Protein AF-0000000077308492 (afdb_homodimer)

pLDDT: mean 82.96, std 22.46, range [21.44, 98.06]

Foldseek 3Di:
DPPPPPDPPPCPPDPPPPPPPCVVPPVPDPLLVPQLDVAQQEEEEEEALPVVLSVVLVVLLQVLLCVVPVPDRDHHYDYDHDNVLVVDDDPVVLLVVLLVSLVVRLSNNHQEYEYSALLSCLCVCSNQPPRPHYYDDLLLLVLVVVLVVPDDAPDPPDFAEEEEDDAPSNVVSCPNVVNNVVSPYHYDYDDPCLRVPQQVVLVVCVVVVNLVNNQVSVVVSLVVVVVVRHQAYEHSYSCSLPSDDPPPPSCVRYDYSSNSRSNVSSVSSVVSVVVD/DPPPPDPPPPPPPDPPPPPPPCPVPPVPDPLLVPQLDVAQLEEEEEEALPVVLSVVLVVLLQVLLCVVPVPDRDHHYDYDHDNVLVVDDDPVVLLVVLLVSLVVRLSNNHQEYEYSALLSCLCVCSNQPPRPHYYDDLLLLVLVVVLVVPDDAPDPPDFAEEEEDDAPSNVVSCPNVVNNVVSPYHYDYDDPCLRVPQQVVLVVCVVVVNLVNNQVSVVVSLVVVVVVRHQAYEHSYSCSLPSDDPPPPSCVRYDYSSNSRSNVSSVSSVVSVVVD

Sequence (552 aa):
MNITPVPKRSNKPTSTHNSGLNLASMYTNNSFKDSLLYQSNTVGIIGGVSPDVTLDFVKKLINTSNEFNKDEKGLPFVLCSDPVMKKMNDDDKIVELLRRKRVFLERSGARCIVVPCHILHSWYEEVAKGCSVPVLHMGECVANELKDAKLKPLEAGCPLRIGVLATDSILKGGFYQDKLQKEGFEVILPDKATMEHILIPSIDAISREDIEGAQNLLRVALQVLLVRAVNIIILASDDFRTLLPHDDPLLKKCVDPFDSLARSTVKLAQSAIKCSMNITPVPKRSNKPTSTHNSGLNLASMYTNNSFKDSLLYQSNTVGIIGGVSPDVTLDFVKKLINTSNEFNKDEKGLPFVLCSDPVMKKMNDDDKIVELLRRKRVFLERSGARCIVVPCHILHSWYEEVAKGCSVPVLHMGECVANELKDAKLKPLEAGCPLRIGVLATDSILKGGFYQDKLQKEGFEVILPDKATMEHILIPSIDAISREDIEGAQNLLRVALQVLLVRAVNIIILASDDFRTLLPHDDPLLKKCVDPFDSLARSTVKLAQSAIKCS

Radius of gyration: 30.22 Å; Cα contacts (8 Å, |Δi|>4): 832; chains: 2; bounding box: 46×128×114 Å

Solvent-accessible surface area (backbone atoms only — not comparable to full-atom values): 30452 Å² total; per-residue (Å²): 134,84,77,71,76,74,77,79,76,76,72,70,75,78,78,73,75,72,74,70,72,67,65,68,64,72,64,56,70,72,60,52,76,68,19,49,49,89,41,70,35,18,35,18,35,50,37,13,59,47,53,70,59,31,49,53,45,51,52,49,31,50,52,50,38,37,69,74,28,73,84,56,72,59,72,30,32,37,36,41,29,38,22,67,60,68,76,56,86,47,66,68,60,51,47,52,49,49,32,41,46,48,52,52,34,51,62,37,39,28,47,32,36,38,53,81,46,76,70,62,55,75,47,37,69,73,42,50,56,88,52,94,45,56,60,60,50,49,36,48,34,38,32,51,50,54,61,71,64,61,72,73,46,92,47,91,92,46,70,43,27,36,26,51,48,53,52,70,71,53,58,68,60,34,58,50,55,52,36,30,42,74,74,60,36,42,74,44,67,73,50,70,65,50,39,67,70,26,51,52,50,19,54,51,24,48,79,70,67,34,54,68,59,18,37,53,32,49,52,50,53,52,47,59,45,44,75,68,60,33,67,39,30,35,37,63,33,86,65,61,61,69,56,59,62,93,80,42,73,69,56,77,40,43,41,49,45,63,55,33,36,30,51,50,48,43,53,57,28,50,55,45,54,71,73,98,135,82,78,73,77,77,78,80,77,75,73,74,77,77,82,74,77,71,74,69,72,68,67,68,63,71,66,57,70,72,61,54,76,67,19,50,48,90,39,70,35,18,34,19,35,50,37,12,59,47,53,67,60,32,49,53,45,50,52,49,33,50,52,51,38,38,70,74,29,74,84,58,72,60,71,29,32,38,37,41,28,38,24,66,60,66,75,57,86,47,68,68,60,52,47,51,47,50,32,41,44,48,52,53,34,52,61,38,38,29,48,31,35,39,53,82,45,77,69,63,53,74,47,37,69,74,43,48,55,89,53,93,44,57,62,60,49,52,38,50,34,38,34,51,50,53,60,71,62,61,74,73,44,91,45,92,94,47,70,45,26,35,26,52,46,54,50,70,72,52,60,70,59,35,58,52,55,52,37,30,41,74,73,60,35,42,73,45,66,73,50,72,64,50,39,67,70,25,51,52,49,19,54,51,24,47,78,69,67,33,54,68,58,17,38,53,30,47,51,50,53,52,47,58,45,45,76,68,62,34,67,37,31,35,38,62,33,85,66,61,62,68,56,58,61,92,81,42,73,69,56,77,41,42,41,49,44,64,58,33,34,31,52,51,48,42,54,56,28,50,54,45,54,73,72,99

Secondary structure (DSSP, 8-state):
----------------------TTTTTTTSSSTT-SSS-TT-EEEEE-SSHHHHHHHHHHHHHHHHHH-SSS----EEEEE-GGGGG---HHHHHHHHHHHHHHHHHTT-SEEE---SGGGGGHHHHHTT-SS-EE-HHHHHHHHHHHTTPPPSSTTPPPEEEEEE-HHHHHHTHHHHHHHHTTPEEE---HHHIIIIIHHHHHHHHTT-HHHHHHHHHHHHHHHHHTT-SEEEEESTTGGGTS-TT-GGGGGEE-HHHHHHHHHHHHHHHHHHH-/----------------------TTTTTSSSSSTT-SSS-TT-EEEEE-SSHHHHHHHHHHHHHHHHHH-SSS----EEEEE-GGGGG---HHHHHHHHHHHHHHHHHTT-SEEE---SGGGGGHHHHHTT-SS-EE-HHHHHHHHHHHTTPPPSSTTPPPEEEEEE-HHHHHHTHHHHHHHHTTPEEE---HHHIIIIIHHHHHHHHTT-HHHHHHHHHHHHHHHHHTT-SEEEEESTTGGGTS-TT-GGGGGEE-HHHHHHHHHHHHHHHHHHH-

Organism: Tagetes erecta (NCBI:txid13708)

Structure (mmCIF, N/CA/C/O backbone):
data_AF-0000000077308492-model_v1
#
loop_
_entity.id
_entity.type
_entity.pdbx_description
1 polymer 'Aspartate racemase'
#
loop_
_atom_site.group_PDB
_atom_site.id
_atom_site.type_symbol
_atom_site.label_atom_id
_atom_site.label_alt_id
_atom_site.label_comp_id
_atom_site.label_asym_id
_atom_site.label_entity_id
_atom_site.label_seq_id
_atom_site.pdbx_PDB_ins_code
_atom_site.Cartn_x
_atom_site.Cartn_y
_atom_site.Cartn_z
_atom_site.occupancy
_atom_site.B_iso_or_equiv
_atom_site.auth_seq_id
_atom_site.auth_comp_id
_atom_site.auth_asym_id
_atom_site.auth_atom_id
_atom_site.pdbx_PDB_model_num
ATOM 1 N N . MET A 1 1 ? 8.844 -85.625 34.406 1 25.59 1 MET A N 1
ATOM 2 C CA . MET A 1 1 ? 8.766 -84.375 35.188 1 25.59 1 MET A CA 1
ATOM 3 C C . MET A 1 1 ? 8.141 -83.25 34.344 1 25.59 1 MET A C 1
ATOM 5 O O . MET A 1 1 ? 8.609 -83 33.25 1 25.59 1 MET A O 1
ATOM 9 N N . ASN A 1 2 ? 6.844 -83.125 34.531 1 26.7 2 ASN A N 1
ATOM 10 C CA . ASN A 1 2 ? 5.703 -82.5 33.844 1 26.7 2 ASN A CA 1
ATOM 11 C C . ASN A 1 2 ? 5.812 -81 33.781 1 26.7 2 ASN A C 1
ATOM 13 O O . ASN A 1 2 ? 5.824 -80.312 34.812 1 26.7 2 ASN A O 1
ATOM 17 N N . ILE A 1 3 ? 6.695 -80.562 32.906 1 31.39 3 ILE A N 1
ATOM 18 C CA . ILE A 1 3 ? 7.168 -79.188 32.719 1 31.39 3 ILE A CA 1
ATOM 19 C C . ILE A 1 3 ? 5.988 -78.25 32.406 1 31.39 3 ILE A C 1
ATOM 21 O O . ILE A 1 3 ? 5.246 -78.5 31.453 1 31.39 3 ILE A O 1
ATOM 25 N N . THR A 1 4 ? 5.348 -77.812 33.531 1 29.44 4 THR A N 1
ATOM 26 C CA . THR A 1 4 ? 4.125 -77.062 33.625 1 29.44 4 THR A CA 1
ATOM 27 C C . THR A 1 4 ? 4.227 -75.75 32.781 1 29.44 4 THR A C 1
ATOM 29 O O . THR A 1 4 ? 5.148 -75 32.969 1 29.44 4 THR A O 1
ATOM 32 N N . PRO A 1 5 ? 3.736 -75.812 31.562 1 28.28 5 PRO A N 1
ATOM 33 C CA . PRO A 1 5 ? 3.939 -74.688 30.594 1 28.28 5 PRO A CA 1
ATOM 34 C C . PRO A 1 5 ? 3.365 -73.375 31.062 1 28.28 5 PRO A C 1
ATOM 36 O O . PRO A 1 5 ? 2.266 -73.375 31.625 1 28.28 5 PRO A O 1
ATOM 39 N N . VAL A 1 6 ? 4.148 -72.562 31.672 1 29.03 6 VAL A N 1
ATOM 40 C CA . VAL A 1 6 ? 3.727 -71.312 32.312 1 29.03 6 VAL A CA 1
ATOM 41 C C . VAL A 1 6 ? 2.893 -70.438 31.344 1 29.03 6 VAL A C 1
ATOM 43 O O . VAL A 1 6 ? 3.26 -70.312 30.172 1 29.03 6 VAL A O 1
ATOM 46 N N . PRO A 1 7 ? 1.64 -70.312 31.672 1 25.66 7 PRO A N 1
ATOM 47 C CA . PRO A 1 7 ? 0.644 -69.688 30.797 1 25.66 7 PRO A CA 1
ATOM 48 C C . PRO A 1 7 ? 1.027 -68.312 30.375 1 25.66 7 PRO A C 1
ATOM 50 O O . PRO A 1 7 ? 1.661 -67.562 31.141 1 25.66 7 PRO A O 1
ATOM 53 N N . LYS A 1 8 ? 1.277 -68.062 29.125 1 25.86 8 LYS A N 1
ATOM 54 C CA . LYS A 1 8 ? 1.661 -66.812 28.453 1 25.86 8 LYS A CA 1
ATOM 55 C C . LYS A 1 8 ? 0.647 -65.688 28.719 1 25.86 8 LYS A C 1
ATOM 57 O O . LYS A 1 8 ? -0.507 -65.812 28.297 1 25.86 8 LYS A O 1
ATOM 62 N N . ARG A 1 9 ? 0.583 -65.125 29.922 1 21.44 9 ARG A N 1
ATOM 63 C CA . ARG A 1 9 ? -0.405 -64.125 30.297 1 21.44 9 ARG A CA 1
ATOM 64 C C . ARG A 1 9 ? -0.423 -62.969 29.312 1 21.44 9 ARG A C 1
ATOM 66 O O . ARG A 1 9 ? 0.614 -62.375 29.031 1 21.44 9 ARG A O 1
ATOM 73 N N . SER A 1 10 ? -1.221 -63.094 28.297 1 22.81 10 SER A N 1
ATOM 74 C CA . SER A 1 10 ? -1.477 -62.125 27.234 1 22.81 10 SER A CA 1
ATOM 75 C C . SER A 1 10 ? -1.795 -60.75 27.812 1 22.81 10 SER A C 1
ATOM 77 O O . SER A 1 10 ? -2.824 -60.562 28.469 1 22.81 10 SER A O 1
ATOM 79 N N . ASN A 1 11 ? -0.959 -60.188 28.656 1 21.48 11 ASN A N 1
ATOM 80 C CA . ASN A 1 11 ? -1.309 -58.938 29.328 1 21.48 11 ASN A CA 1
ATOM 81 C C . ASN A 1 11 ? -1.729 -57.844 28.328 1 21.48 11 ASN A C 1
ATOM 83 O O . ASN A 1 11 ? -0.922 -57.406 27.516 1 21.48 11 ASN A O 1
ATOM 87 N N . LYS A 1 12 ? -2.936 -57.906 27.797 1 23.75 12 LYS A N 1
ATOM 88 C CA . LYS A 1 12 ? -3.523 -56.875 26.938 1 23.75 12 LYS A CA 1
ATOM 89 C C . LYS A 1 12 ? -3.396 -55.5 27.562 1 23.75 12 LYS A C 1
ATOM 91 O O . LYS A 1 12 ? -3.979 -55.219 28.609 1 23.75 12 LYS A O 1
ATOM 96 N N . PRO A 1 13 ? -2.232 -54.906 27.703 1 24.11 13 PRO A N 1
ATOM 97 C CA . PRO A 1 13 ? -2.375 -53.656 28.422 1 24.11 13 PRO A CA 1
ATOM 98 C C . PRO A 1 13 ? -3.465 -52.75 27.828 1 24.11 13 PRO A C 1
ATOM 100 O O . PRO A 1 13 ? -3.766 -52.844 26.625 1 24.11 13 PRO A O 1
ATOM 103 N N . THR A 1 14 ? -4.547 -52.406 28.625 1 24.45 14 THR A N 1
ATOM 104 C CA . THR A 1 14 ? -5.652 -51.469 28.422 1 24.45 14 THR A CA 1
ATOM 105 C C . THR A 1 14 ? -5.152 -50.125 27.875 1 24.45 14 THR A C 1
ATOM 107 O O . THR A 1 14 ? -4.16 -49.594 28.359 1 24.45 14 THR A O 1
ATOM 110 N N . SER A 1 15 ? -5.473 -49.906 26.562 1 24.61 15 SER A N 1
ATOM 111 C CA . SER A 1 15 ? -5.199 -48.719 25.781 1 24.61 15 SER A CA 1
ATOM 112 C C . SER A 1 15 ? -5.664 -47.438 26.516 1 24.61 15 SER A C 1
ATOM 114 O O . SER A 1 15 ? -6.852 -47.312 26.812 1 24.61 15 SER A O 1
ATOM 116 N N . THR A 1 16 ? -5.027 -47.062 27.609 1 26.02 16 THR A N 1
ATOM 117 C CA . THR A 1 16 ? -5.371 -45.781 28.219 1 26.02 16 THR A CA 1
ATOM 118 C C . THR A 1 16 ? -5.547 -44.719 27.156 1 26.02 16 THR A C 1
ATOM 120 O O . THR A 1 16 ? -4.664 -44.5 26.328 1 26.02 16 THR A O 1
ATOM 123 N N . HIS A 1 17 ? -6.824 -44.5 26.797 1 25.38 17 HIS A N 1
ATOM 124 C CA . HIS A 1 17 ? -7.34 -43.406 25.984 1 25.38 17 HIS A CA 1
ATOM 125 C C . HIS A 1 17 ? -6.797 -42.062 26.453 1 25.38 17 HIS A C 1
ATOM 127 O O . HIS A 1 17 ? -7.113 -41.594 27.562 1 25.38 17 HIS A O 1
ATOM 133 N N . ASN A 1 18 ? -5.5 -41.875 26.375 1 23.98 18 ASN A N 1
ATOM 134 C CA . ASN A 1 18 ? -5.027 -40.531 26.703 1 23.98 18 ASN A CA 1
ATOM 135 C C . ASN A 1 18 ? -5.863 -39.469 26.016 1 23.98 18 ASN A C 1
ATOM 137 O O . ASN A 1 18 ? -5.953 -39.438 24.781 1 23.98 18 ASN A O 1
ATOM 141 N N . SER A 1 19 ? -7.008 -39.125 26.672 1 27.45 19 SER A N 1
ATOM 142 C CA . SER A 1 19 ? -7.781 -37.938 26.312 1 27.45 19 SER A CA 1
ATOM 143 C C . SER A 1 19 ? -6.871 -36.75 26.031 1 27.45 19 SER A C 1
ATOM 145 O O . SER A 1 19 ? -6.258 -36.188 26.938 1 27.45 19 SER A O 1
ATOM 147 N N . GLY A 1 20 ? -6.047 -36.938 25.078 1 25.02 20 GLY A N 1
ATOM 148 C CA . GLY A 1 20 ? -5.379 -35.719 24.656 1 25.02 20 GLY A CA 1
ATOM 149 C C . GLY A 1 20 ? -6.297 -34.531 24.641 1 25.02 20 GLY A C 1
ATOM 150 O O . GLY A 1 20 ? -7.258 -34.469 23.859 1 25.02 20 GLY A O 1
ATOM 151 N N . LEU A 1 21 ? -6.582 -34 25.891 1 25.86 21 LEU A N 1
ATOM 152 C CA . LEU A 1 21 ? -7.227 -32.719 26.016 1 25.86 21 LEU A CA 1
ATOM 153 C C . LEU A 1 21 ? -6.797 -31.766 24.906 1 25.86 21 LEU A C 1
ATOM 155 O O . LEU A 1 21 ? -5.598 -31.594 24.656 1 25.86 21 LEU A O 1
ATOM 159 N N . ASN A 1 22 ? -7.637 -31.766 23.953 1 25.94 22 ASN A N 1
ATOM 160 C CA . ASN A 1 22 ? -7.695 -30.828 22.844 1 25.94 22 ASN A CA 1
ATOM 161 C C . ASN A 1 22 ? -7.426 -29.391 23.312 1 25.94 22 ASN A C 1
ATOM 163 O O . ASN A 1 22 ? -8.289 -28.766 23.922 1 25.94 22 ASN A O 1
ATOM 167 N N . LEU A 1 23 ? -6.203 -29.188 23.828 1 24.81 23 LEU A N 1
ATOM 168 C CA . LEU A 1 23 ? -5.75 -27.844 24.188 1 24.81 23 LEU A CA 1
ATOM 169 C C . LEU A 1 23 ? -6.105 -26.844 23.094 1 24.81 23 LEU A C 1
ATOM 171 O O . LEU A 1 23 ? -5.766 -25.672 23.188 1 24.81 23 LEU A O 1
ATOM 175 N N . ALA A 1 24 ? -6.613 -27.375 22 1 28.53 24 ALA A N 1
ATOM 176 C CA . ALA A 1 24 ? -6.91 -26.391 20.969 1 28.53 24 ALA A CA 1
ATOM 177 C C . ALA A 1 24 ? -8.016 -25.438 21.422 1 28.53 24 ALA A C 1
ATOM 179 O O . ALA A 1 24 ? -8.203 -24.375 20.828 1 28.53 24 ALA A O 1
ATOM 180 N N . SER A 1 25 ? -8.969 -25.938 22.234 1 30.05 25 SER A N 1
ATOM 181 C CA . SER A 1 25 ? -10.156 -25.141 22.5 1 30.05 25 SER A CA 1
ATOM 182 C C . SER A 1 25 ? -9.812 -23.891 23.312 1 30.05 25 SER A C 1
ATOM 184 O O . SER A 1 25 ? -10.602 -22.953 23.391 1 30.05 25 SER A O 1
ATOM 186 N N . MET A 1 26 ? -8.883 -24.078 24.281 1 29.06 26 MET A N 1
ATOM 187 C CA . MET A 1 26 ? -8.781 -22.969 25.234 1 29.06 26 MET A CA 1
ATOM 188 C C . MET A 1 26 ? -8.172 -21.734 24.578 1 29.06 26 MET A C 1
ATOM 190 O O . MET A 1 26 ? -8.172 -20.656 25.156 1 29.06 26 MET A O 1
ATOM 194 N N . TYR A 1 27 ? -7.277 -22 23.641 1 30.55 27 TYR A N 1
ATOM 195 C CA . TYR A 1 27 ? -6.637 -20.812 23.094 1 30.55 27 TYR A CA 1
ATOM 196 C C . TYR A 1 27 ? -7.617 -20 22.25 1 30.55 27 TYR A C 1
ATOM 198 O O . TYR A 1 27 ? -7.227 -19.047 21.578 1 30.55 27 TYR A O 1
ATOM 206 N N . THR A 1 28 ? -8.797 -20.469 21.969 1 34.38 28 THR A N 1
ATOM 207 C CA . THR A 1 28 ? -9.695 -19.828 21.031 1 34.38 28 THR A CA 1
ATOM 208 C C . THR A 1 28 ? -10.141 -18.453 21.547 1 34.38 28 THR A C 1
ATOM 210 O O . THR A 1 28 ? -10.281 -17.516 20.766 1 34.38 28 THR A O 1
ATOM 213 N N . ASN A 1 29 ? -10.805 -18.375 22.734 1 35.72 29 ASN A N 1
ATOM 214 C CA . ASN A 1 29 ? -11.719 -17.297 23.109 1 35.72 29 ASN A CA 1
ATOM 215 C C . ASN A 1 29 ? -10.961 -16.047 23.531 1 35.72 29 ASN A C 1
ATOM 217 O O . ASN A 1 29 ? -11.391 -14.93 23.234 1 35.72 29 ASN A O 1
ATOM 221 N N . ASN A 1 30 ? -10.031 -16.141 24.531 1 36.81 30 ASN A N 1
ATOM 222 C CA . ASN A 1 30 ? -9.453 -14.992 25.234 1 36.81 30 ASN A CA 1
ATOM 223 C C . ASN A 1 30 ? -8.398 -14.281 24.391 1 36.81 30 ASN A C 1
ATOM 225 O O . ASN A 1 30 ? -7.926 -13.211 24.766 1 36.81 30 ASN A O 1
ATOM 229 N N . SER A 1 31 ? -7.77 -14.977 23.516 1 40.62 31 SER A N 1
ATOM 230 C CA . SER A 1 31 ? -6.656 -14.445 22.734 1 40.62 31 SER A CA 1
ATOM 231 C C . SER A 1 31 ? -7.137 -13.445 21.688 1 40.62 31 SER A C 1
ATOM 233 O O . SER A 1 31 ? -6.328 -12.797 21.016 1 40.62 31 SER A O 1
ATOM 235 N N . PHE A 1 32 ? -8.359 -13.516 21.312 1 40.47 32 PHE A N 1
ATOM 236 C CA . PHE A 1 32 ? -8.953 -12.586 20.375 1 40.47 32 PHE A CA 1
ATOM 237 C C . PHE A 1 32 ? -9.031 -11.18 20.969 1 40.47 32 PHE A C 1
ATOM 239 O O . PHE A 1 32 ? -9.141 -10.195 20.234 1 40.47 32 PHE A O 1
ATOM 246 N N . LYS A 1 33 ? -9.195 -11.078 22.266 1 41.41 33 LYS A N 1
ATOM 247 C CA . LYS A 1 33 ? -9.305 -9.75 22.875 1 41.41 33 LYS A CA 1
ATOM 248 C C . LYS A 1 33 ? -8.086 -8.891 22.547 1 41.41 33 LYS A C 1
ATOM 250 O O . LYS A 1 33 ? -8.188 -7.664 22.5 1 41.41 33 LYS A O 1
ATOM 255 N N . ASP A 1 34 ? -6.992 -9.609 22.469 1 47.25 34 ASP A N 1
ATOM 256 C CA . ASP A 1 34 ? -5.781 -8.828 22.234 1 47.25 34 ASP A CA 1
ATOM 257 C C . ASP A 1 34 ? -5.516 -8.656 20.75 1 47.25 34 ASP A C 1
ATOM 259 O O . ASP A 1 34 ? -4.418 -8.258 20.344 1 47.25 34 ASP A O 1
ATOM 263 N N . SER A 1 35 ? -6.438 -9.273 19.953 1 53.84 35 SER A N 1
ATOM 264 C CA . SER A 1 35 ? -6.23 -9.18 18.516 1 53.84 35 SER A CA 1
ATOM 265 C C . SER A 1 35 ? -6.285 -7.734 18.047 1 53.84 35 SER A C 1
ATOM 267 O O . SER A 1 35 ? -7.113 -6.953 18.516 1 53.84 35 SER A O 1
ATOM 269 N N . LEU A 1 36 ? -5.137 -7.355 17.609 1 58.31 36 LEU A N 1
ATOM 270 C CA . LEU A 1 36 ? -4.949 -6 17.094 1 58.31 36 LEU A CA 1
ATOM 271 C C . LEU A 1 36 ? -6.191 -5.531 16.344 1 58.31 36 LEU A C 1
ATOM 273 O O . LEU A 1 36 ? -6.629 -4.391 16.516 1 58.31 36 LEU A O 1
ATOM 277 N N . LEU A 1 37 ? -6.715 -6.586 15.336 1 58.25 37 LEU A N 1
ATOM 278 C CA . LEU A 1 37 ? -7.762 -6.148 14.414 1 58.25 37 LEU A CA 1
ATOM 279 C C . LEU A 1 37 ? -9.109 -6.742 14.805 1 58.25 37 LEU A C 1
ATOM 281 O O . LEU A 1 37 ? -9.203 -7.93 15.133 1 58.25 37 LEU A O 1
ATOM 285 N N . TYR A 1 38 ? -9.852 -6.117 15.617 1 56.94 38 TYR A N 1
ATOM 286 C CA . TYR A 1 38 ? -11.211 -6.512 15.992 1 56.94 38 TYR A CA 1
ATOM 287 C C . TYR A 1 38 ? -11.891 -7.242 14.844 1 56.94 38 TYR A C 1
ATOM 289 O O . TYR A 1 38 ? -13.047 -7.656 14.969 1 56.94 38 TYR A O 1
ATOM 297 N N . GLN A 1 39 ? -11.086 -7.391 13.789 1 64.88 39 GLN A N 1
ATOM 298 C CA . GLN A 1 39 ? -11.844 -7.898 12.648 1 64.88 39 GLN A CA 1
ATOM 299 C C . GLN A 1 39 ? -11.438 -9.328 12.312 1 64.88 39 GLN A C 1
ATOM 301 O O . GLN A 1 39 ? -10.242 -9.625 12.172 1 64.88 39 GLN A O 1
ATOM 306 N N . SER A 1 40 ? -12.344 -10.133 12.234 1 66.94 40 SER A N 1
ATOM 307 C CA . SER A 1 40 ? -12.188 -11.57 12.016 1 66.94 40 SER A CA 1
ATOM 308 C C . SER A 1 40 ? -11.734 -11.859 10.586 1 66.94 40 SER A C 1
ATOM 310 O O . SER A 1 40 ? -11.367 -12.992 10.266 1 66.94 40 SER A O 1
ATOM 312 N N . ASN A 1 41 ? -11.562 -10.867 9.812 1 82.5 41 ASN A N 1
ATOM 313 C CA . ASN A 1 41 ? -11.219 -11.133 8.422 1 82.5 41 ASN A CA 1
ATOM 314 C C . ASN A 1 41 ? -9.922 -10.43 8.016 1 82.5 41 ASN A C 1
ATOM 316 O O . ASN A 1 41 ? -9.688 -10.195 6.832 1 82.5 41 ASN A O 1
ATOM 320 N N . THR A 1 42 ? -9.102 -10.211 8.961 1 91.5 42 THR A N 1
ATOM 321 C CA . THR A 1 42 ? -7.859 -9.492 8.695 1 91.5 42 THR A CA 1
ATOM 322 C C . THR A 1 42 ? -6.891 -10.359 7.895 1 91.5 42 THR A C 1
ATOM 324 O O . THR A 1 42 ? -6.742 -11.555 8.172 1 91.5 42 THR A O 1
ATOM 327 N N . VAL A 1 43 ? -6.242 -9.758 6.938 1 96 43 VAL A N 1
ATOM 328 C CA . VAL A 1 43 ? -5.27 -10.453 6.102 1 96 43 VAL A CA 1
ATOM 329 C C . VAL A 1 43 ? -3.857 -9.992 6.461 1 96 43 VAL A C 1
ATOM 331 O O . VAL A 1 43 ? -3.607 -8.797 6.613 1 96 43 VAL A O 1
ATOM 334 N N . GLY A 1 44 ? -2.984 -10.953 6.746 1 97 44 GLY A N 1
ATOM 335 C CA . GLY A 1 44 ? -1.568 -10.641 6.867 1 97 44 GLY A CA 1
ATOM 336 C C . GLY A 1 44 ? -0.822 -10.734 5.551 1 97 44 GLY A C 1
ATOM 337 O O . GLY A 1 44 ? -1.016 -11.688 4.789 1 97 44 GLY A O 1
ATOM 338 N N . ILE A 1 45 ? 0.036 -9.758 5.25 1 97.94 45 ILE A N 1
ATOM 339 C CA . ILE A 1 45 ? 0.758 -9.719 3.982 1 97.94 45 ILE A CA 1
ATOM 340 C C . ILE A 1 45 ? 2.256 -9.578 4.246 1 97.94 45 ILE A C 1
ATOM 342 O O . ILE A 1 45 ? 2.68 -8.656 4.953 1 97.94 45 ILE A O 1
ATOM 346 N N . ILE A 1 46 ? 3.021 -10.461 3.756 1 96.81 46 ILE A N 1
ATOM 347 C CA . ILE A 1 46 ? 4.473 -10.336 3.773 1 96.81 46 ILE A CA 1
ATOM 348 C C . ILE A 1 46 ? 4.969 -9.891 2.4 1 96.81 46 ILE A C 1
ATOM 350 O O . ILE A 1 46 ? 4.84 -10.625 1.418 1 96.81 46 ILE A O 1
ATOM 354 N N . GLY A 1 47 ? 5.43 -8.695 2.312 1 93.69 47 GLY A N 1
ATOM 355 C CA . GLY A 1 47 ? 5.953 -8.164 1.065 1 93.69 47 GLY A CA 1
ATOM 356 C C . GLY A 1 47 ? 7.133 -7.23 1.263 1 93.69 47 GLY A C 1
ATOM 357 O O . GLY A 1 47 ? 7.848 -7.332 2.262 1 93.69 47 GLY A O 1
ATOM 358 N N . GLY A 1 48 ? 7.535 -6.555 0.188 1 82.81 48 GLY A N 1
ATOM 359 C CA . GLY A 1 48 ? 8.453 -5.438 0.334 1 82.81 48 GLY A CA 1
ATOM 360 C C . GLY A 1 48 ? 9.781 -5.656 -0.376 1 82.81 48 GLY A C 1
ATOM 361 O O . GLY A 1 48 ? 10.625 -4.762 -0.416 1 82.81 48 GLY A O 1
ATOM 362 N N . VAL A 1 49 ? 9.992 -6.941 -0.893 1 85.12 49 VAL A N 1
ATOM 363 C CA . VAL A 1 49 ? 11.188 -7.078 -1.716 1 85.12 49 VAL A CA 1
ATOM 364 C C . VAL A 1 49 ? 11.203 -6.004 -2.799 1 85.12 49 VAL A C 1
ATOM 366 O O . VAL A 1 49 ? 12.203 -5.312 -2.988 1 85.12 49 VAL A O 1
ATOM 369 N N . SER A 1 50 ? 10.125 -5.852 -3.414 1 89.44 50 SER A N 1
ATOM 370 C CA . SER A 1 50 ? 9.797 -4.711 -4.258 1 89.44 50 SER A CA 1
ATOM 371 C C . SER A 1 50 ? 8.531 -4.004 -3.766 1 89.44 50 SER A C 1
ATOM 373 O O . SER A 1 50 ? 7.418 -4.441 -4.055 1 89.44 50 SER A O 1
ATOM 375 N N . PRO A 1 51 ? 8.734 -2.928 -3.047 1 91.62 51 PRO A N 1
ATOM 376 C CA . PRO A 1 51 ? 7.59 -2.27 -2.42 1 91.62 51 PRO A CA 1
ATOM 377 C C . PRO A 1 51 ? 6.504 -1.896 -3.426 1 91.62 51 PRO A C 1
ATOM 379 O O . PRO A 1 51 ? 5.312 -2.049 -3.139 1 91.62 51 PRO A O 1
ATOM 382 N N . ASP A 1 52 ? 6.906 -1.439 -4.625 1 91 52 ASP A N 1
ATOM 383 C CA . ASP A 1 52 ? 5.93 -1.043 -5.637 1 91 52 ASP A CA 1
ATOM 384 C C . ASP A 1 52 ? 5.102 -2.238 -6.098 1 91 52 ASP A C 1
ATOM 386 O O . ASP A 1 52 ? 3.891 -2.121 -6.301 1 91 52 ASP A O 1
ATOM 390 N N . VAL A 1 53 ? 5.742 -3.342 -6.258 1 92.81 53 VAL A N 1
ATOM 391 C CA . VAL A 1 53 ? 5.059 -4.562 -6.672 1 92.81 53 VAL A CA 1
ATOM 392 C C . VAL A 1 53 ? 4.098 -5.012 -5.574 1 92.81 53 VAL A C 1
ATOM 394 O O . VAL A 1 53 ? 2.969 -5.422 -5.859 1 92.81 53 VAL A O 1
ATOM 397 N N . THR A 1 54 ? 4.543 -4.898 -4.344 1 95.38 54 THR A N 1
ATOM 398 C CA . THR A 1 54 ? 3.691 -5.246 -3.209 1 95.38 54 THR A CA 1
ATOM 399 C C . THR A 1 54 ? 2.445 -4.367 -3.18 1 95.38 54 THR A C 1
ATOM 401 O O . THR A 1 54 ? 1.334 -4.859 -2.977 1 95.38 54 THR A O 1
AT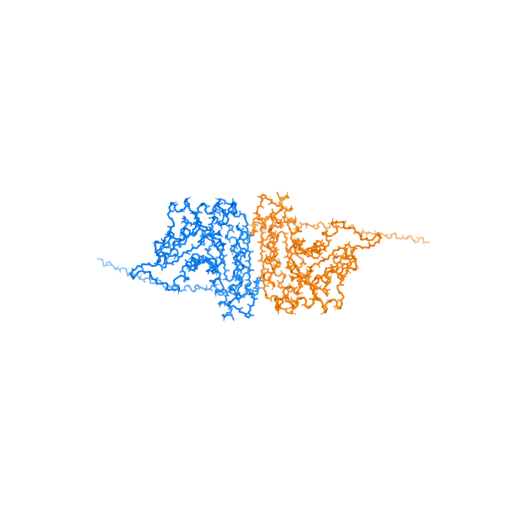OM 404 N N . LEU A 1 55 ? 2.602 -3.078 -3.393 1 95.62 55 LEU A N 1
ATOM 405 C CA . LEU A 1 55 ? 1.473 -2.154 -3.373 1 95.62 55 LEU A CA 1
ATOM 406 C C . LEU A 1 55 ? 0.503 -2.459 -4.512 1 95.62 55 LEU A C 1
ATOM 408 O O . LEU A 1 55 ? -0.71 -2.297 -4.359 1 95.62 55 LEU A O 1
ATOM 412 N N . ASP A 1 56 ? 1.022 -2.861 -5.652 1 94.75 56 ASP A N 1
ATOM 413 C CA . ASP A 1 56 ? 0.167 -3.279 -6.758 1 94.75 56 ASP A CA 1
ATOM 414 C C . ASP A 1 56 ? -0.746 -4.43 -6.34 1 94.75 56 ASP A C 1
ATOM 416 O O . ASP A 1 56 ? -1.938 -4.434 -6.66 1 94.75 56 ASP A O 1
ATOM 420 N N . PHE A 1 57 ? -0.167 -5.328 -5.656 1 97.31 57 PHE A N 1
ATOM 421 C CA . PHE A 1 57 ? -0.971 -6.449 -5.184 1 97.31 57 PHE A CA 1
ATOM 422 C C . PHE A 1 57 ? -2.039 -5.977 -4.203 1 97.31 57 PHE A C 1
ATOM 424 O O . PHE A 1 57 ? -3.191 -6.406 -4.281 1 97.31 57 PHE A O 1
ATOM 431 N N . VAL A 1 58 ? -1.643 -5.18 -3.252 1 97.56 58 VAL A N 1
ATOM 432 C CA . VAL A 1 58 ? -2.57 -4.711 -2.229 1 97.56 58 VAL A CA 1
ATOM 433 C C . VAL A 1 58 ? -3.742 -3.982 -2.885 1 97.56 58 VAL A C 1
ATOM 435 O O . VAL A 1 58 ? -4.895 -4.164 -2.49 1 97.56 58 VAL A O 1
ATOM 438 N N . LYS A 1 59 ? -3.443 -3.18 -3.867 1 95.75 59 LYS A N 1
ATOM 439 C CA . LYS A 1 59 ? -4.504 -2.5 -4.605 1 95.75 59 LYS A CA 1
ATOM 440 C C . LYS A 1 59 ? -5.457 -3.504 -5.25 1 95.75 59 LYS A C 1
ATOM 442 O O . LYS A 1 59 ? -6.676 -3.336 -5.191 1 95.75 59 LYS A O 1
ATOM 447 N N . LYS A 1 60 ? -4.902 -4.508 -5.84 1 95.38 60 LYS A N 1
ATOM 448 C CA . LYS A 1 60 ? -5.715 -5.566 -6.434 1 95.38 60 LYS A CA 1
ATOM 449 C C . LYS A 1 60 ? -6.578 -6.258 -5.383 1 95.38 60 LYS A C 1
ATOM 451 O O . LYS A 1 60 ? -7.746 -6.555 -5.629 1 95.38 60 LYS A O 1
ATOM 456 N N . LEU A 1 61 ? -5.949 -6.52 -4.27 1 96.62 61 LEU A N 1
ATOM 457 C CA . LEU A 1 61 ? -6.645 -7.176 -3.168 1 96.62 61 LEU A CA 1
ATOM 458 C C . LEU A 1 61 ? -7.84 -6.344 -2.707 1 96.62 61 LEU A C 1
ATOM 460 O O . LEU A 1 61 ? -8.945 -6.871 -2.543 1 96.62 61 LEU A O 1
ATOM 464 N N . ILE A 1 62 ? -7.625 -5.059 -2.525 1 93.81 62 ILE A N 1
ATOM 465 C CA . ILE A 1 62 ? -8.672 -4.141 -2.094 1 93.81 62 ILE A CA 1
ATOM 466 C C . ILE A 1 62 ? -9.797 -4.117 -3.131 1 93.81 62 ILE A C 1
ATOM 468 O O . ILE A 1 62 ? -10.977 -4.238 -2.785 1 93.81 62 ILE A O 1
ATOM 472 N N . ASN A 1 63 ? -9.453 -3.998 -4.391 1 93.81 63 ASN A N 1
ATOM 473 C CA . ASN A 1 63 ? -10.445 -3.953 -5.465 1 93.81 63 ASN A CA 1
ATOM 474 C C . ASN A 1 63 ? -11.258 -5.242 -5.531 1 93.81 63 ASN A C 1
ATOM 476 O O . ASN A 1 63 ? -12.477 -5.207 -5.707 1 93.81 63 ASN A O 1
ATOM 480 N N . THR A 1 64 ? -10.5 -6.336 -5.418 1 94.88 64 THR A N 1
ATOM 481 C CA . THR A 1 64 ? -11.172 -7.629 -5.43 1 94.88 64 THR A CA 1
ATOM 482 C C . THR A 1 64 ? -12.164 -7.734 -4.273 1 94.88 64 THR A C 1
ATOM 484 O O . THR A 1 64 ? -13.289 -8.203 -4.457 1 94.88 64 THR A O 1
ATOM 487 N N . SER A 1 65 ? -11.734 -7.289 -3.107 1 92.75 65 SER A N 1
ATOM 488 C CA . SER A 1 65 ? -12.609 -7.305 -1.938 1 92.75 65 SER A CA 1
ATOM 489 C C . SER A 1 65 ? -13.844 -6.438 -2.154 1 92.75 65 SER A C 1
ATOM 491 O O . SER A 1 65 ? -14.953 -6.82 -1.775 1 92.75 65 SER A O 1
ATOM 493 N N . ASN A 1 66 ? -13.688 -5.25 -2.76 1 89.25 66 ASN A N 1
ATOM 494 C CA . ASN A 1 66 ? -14.797 -4.328 -3.018 1 89.25 66 ASN A CA 1
ATOM 495 C C . ASN A 1 66 ? -15.789 -4.914 -4.012 1 89.25 66 ASN A C 1
ATOM 497 O O . ASN A 1 66 ? -16.984 -4.641 -3.93 1 89.25 66 ASN A O 1
ATOM 501 N N . GLU A 1 67 ? -15.297 -5.668 -4.945 1 89.06 67 GLU A N 1
ATOM 502 C CA . GLU A 1 67 ? -16.156 -6.305 -5.941 1 89.06 67 GLU A CA 1
ATOM 503 C C . GLU A 1 67 ? -17.016 -7.402 -5.312 1 89.06 67 GLU A C 1
ATOM 505 O O . GLU A 1 67 ? -18.172 -7.598 -5.699 1 89.06 67 GLU A O 1
ATOM 510 N N . PHE A 1 68 ? -16.406 -8.07 -4.398 1 84.81 68 PHE A N 1
ATOM 511 C CA . PHE A 1 68 ? -17.109 -9.18 -3.754 1 84.81 68 PHE A CA 1
ATOM 512 C C . PHE A 1 68 ? -18.109 -8.656 -2.73 1 84.81 68 PHE A C 1
ATOM 514 O O . PHE A 1 68 ? -19.125 -9.297 -2.475 1 84.81 68 PHE A O 1
ATOM 521 N N . ASN A 1 69 ? -17.719 -7.625 -2.037 1 75.38 69 ASN A N 1
ATOM 522 C CA . ASN A 1 69 ? -18.594 -7.062 -1.009 1 75.38 69 ASN A CA 1
ATOM 523 C C . ASN A 1 69 ? -18.906 -5.594 -1.283 1 75.38 69 ASN A C 1
ATOM 525 O O . ASN A 1 69 ? -18.234 -4.703 -0.758 1 75.38 69 ASN A O 1
ATOM 529 N N . LYS A 1 70 ? -19.922 -5.445 -1.939 1 65.94 70 LYS A N 1
ATOM 530 C CA . LYS A 1 70 ? -20.266 -4.082 -2.336 1 65.94 70 LYS A CA 1
ATOM 531 C C . LYS A 1 70 ? -20.688 -3.252 -1.131 1 65.94 70 LYS A C 1
ATOM 533 O O . LYS A 1 70 ? -20.531 -2.029 -1.12 1 65.94 70 LYS A O 1
ATOM 538 N N . ASP A 1 71 ? -21.188 -3.922 -0.19 1 58.84 71 ASP A N 1
ATOM 539 C CA . ASP A 1 71 ? -21.781 -3.197 0.927 1 58.84 71 ASP A CA 1
ATOM 540 C C . ASP A 1 71 ? -20.734 -2.848 1.979 1 58.84 71 ASP A C 1
ATOM 542 O O . ASP A 1 71 ? -20.922 -1.931 2.779 1 58.84 71 ASP A O 1
ATOM 546 N N . GLU A 1 72 ? -19.812 -3.779 2.152 1 59.03 72 GLU A N 1
ATOM 547 C CA . GLU A 1 72 ? -18.828 -3.547 3.211 1 59.03 72 GLU A CA 1
ATOM 548 C C . GLU A 1 72 ? -17.453 -3.264 2.633 1 59.03 72 GLU A C 1
ATOM 550 O O . GLU A 1 72 ? -16.75 -4.184 2.195 1 59.03 72 GLU A O 1
ATOM 555 N N . LYS A 1 73 ? -17.281 -1.938 2.359 1 60.72 73 LYS A N 1
ATOM 556 C CA . LYS A 1 73 ? -16.047 -1.543 1.681 1 60.72 73 LYS A CA 1
ATOM 557 C C . LYS A 1 73 ? -14.852 -1.576 2.635 1 60.72 73 LYS A C 1
ATOM 559 O O . LYS A 1 73 ? -14.805 -0.81 3.6 1 60.72 73 LYS A O 1
ATOM 564 N N . GLY A 1 74 ? -14.219 -2.916 2.811 1 79.31 74 GLY A N 1
ATOM 565 C CA . GLY A 1 74 ? -12.875 -2.752 3.342 1 79.31 74 GLY A CA 1
ATOM 566 C C . GLY A 1 74 ? -12.297 -4.035 3.906 1 79.31 74 GLY A C 1
ATOM 567 O O . GLY A 1 74 ? -12.984 -4.773 4.613 1 79.31 74 GLY A O 1
ATOM 568 N N . LEU A 1 75 ? -11.391 -4.516 3.459 1 88.69 75 LEU A N 1
ATOM 569 C CA . LEU A 1 75 ? -10.602 -5.645 3.941 1 88.69 75 LEU A CA 1
ATOM 570 C C . LEU A 1 75 ? -9.43 -5.164 4.793 1 88.69 75 LEU A C 1
ATOM 572 O O . LEU A 1 75 ? -8.516 -4.512 4.289 1 88.69 75 LEU A O 1
ATOM 576 N N . PRO A 1 76 ? -9.602 -5.387 6.129 1 92.44 76 PRO A N 1
ATOM 577 C CA . PRO A 1 76 ? -8.445 -5.012 6.945 1 92.44 76 PRO A CA 1
ATOM 578 C C . PRO A 1 76 ? -7.219 -5.875 6.664 1 92.44 76 PRO A C 1
ATOM 580 O O . PRO A 1 76 ? -7.348 -7.074 6.41 1 92.44 76 PRO A O 1
ATOM 583 N N . PHE A 1 77 ? -6.082 -5.289 6.734 1 95.44 77 PHE A N 1
ATOM 584 C CA . PHE A 1 77 ? -4.863 -6.066 6.535 1 95.44 77 PHE A CA 1
ATOM 585 C C . PHE A 1 77 ? -3.689 -5.434 7.27 1 95.44 77 PHE A C 1
ATOM 587 O O . PHE A 1 77 ? -3.727 -4.246 7.602 1 95.44 77 PHE A O 1
ATOM 594 N N . VAL A 1 78 ? -2.738 -6.254 7.582 1 96 78 VAL A N 1
ATOM 595 C CA . VAL A 1 78 ? -1.434 -5.84 8.094 1 96 78 VAL A CA 1
ATOM 596 C C . VAL A 1 78 ? -0.347 -6.207 7.082 1 96 78 VAL A C 1
ATOM 598 O O . VAL A 1 78 ? -0.221 -7.367 6.688 1 96 78 VAL A O 1
ATOM 601 N N . LEU A 1 79 ? 0.392 -5.234 6.648 1 96.94 79 LEU A N 1
ATOM 602 C CA . LEU A 1 79 ? 1.432 -5.43 5.645 1 96.94 79 LEU A CA 1
ATOM 603 C C . LEU A 1 79 ? 2.816 -5.219 6.246 1 96.94 79 LEU A C 1
ATOM 605 O O . LEU A 1 79 ? 3.1 -4.156 6.805 1 96.94 79 LEU A O 1
ATOM 609 N N . CYS A 1 80 ? 3.605 -6.227 6.184 1 95.88 80 CYS A N 1
ATOM 610 C CA . CYS A 1 80 ? 5.027 -6.117 6.484 1 95.88 80 CYS A CA 1
ATOM 611 C C . CYS A 1 80 ? 5.848 -5.988 5.207 1 95.88 80 CYS A C 1
ATOM 613 O O . CYS A 1 80 ? 6.008 -6.961 4.469 1 95.88 80 CYS A O 1
ATOM 615 N N . SER A 1 81 ? 6.297 -4.805 4.938 1 94.94 81 SER A N 1
ATOM 616 C CA . SER A 1 81 ? 7.121 -4.547 3.76 1 94.94 81 SER A CA 1
ATOM 617 C C . SER A 1 81 ? 8.586 -4.379 4.141 1 94.94 81 SER A C 1
ATOM 619 O O . SER A 1 81 ? 8.945 -3.459 4.879 1 94.94 81 SER A O 1
ATOM 621 N N . ASP A 1 82 ? 9.414 -5.219 3.604 1 90.44 82 ASP A N 1
ATOM 622 C CA . ASP A 1 82 ? 10.828 -5.23 3.971 1 90.44 82 ASP A CA 1
ATOM 623 C C . ASP A 1 82 ? 11.711 -5.449 2.744 1 90.44 82 ASP A C 1
ATOM 625 O O . ASP A 1 82 ? 11.883 -6.582 2.291 1 90.44 82 ASP A O 1
ATOM 629 N N . PRO A 1 83 ? 12.359 -4.402 2.303 1 87.38 83 PRO A N 1
ATOM 630 C CA . PRO A 1 83 ? 13.188 -4.527 1.099 1 87.38 83 PRO A CA 1
ATOM 631 C C . PRO A 1 83 ? 14.539 -5.172 1.376 1 87.38 83 PRO A C 1
ATOM 633 O O . PRO A 1 83 ? 15.281 -5.488 0.441 1 87.38 83 PRO A O 1
ATOM 636 N N . VAL A 1 84 ? 14.875 -5.438 2.605 1 82.88 84 VAL A N 1
ATOM 637 C CA . VAL A 1 84 ? 16.188 -5.934 2.975 1 82.88 84 VAL A CA 1
ATOM 638 C C . VAL A 1 84 ? 16.422 -7.312 2.361 1 82.88 84 VAL A C 1
ATOM 640 O O . VAL A 1 84 ? 17.562 -7.699 2.088 1 82.88 84 VAL A O 1
ATOM 643 N N . MET A 1 85 ? 15.375 -8.008 2.125 1 81.75 85 MET A N 1
ATOM 644 C CA . MET A 1 85 ? 15.469 -9.383 1.639 1 81.75 85 MET A CA 1
ATOM 645 C C . MET A 1 85 ? 16.062 -9.422 0.234 1 81.75 85 MET A C 1
ATOM 647 O O . MET A 1 85 ? 16.625 -10.438 -0.177 1 81.75 85 MET A O 1
ATOM 651 N N . LYS A 1 86 ? 15.906 -8.352 -0.489 1 78.81 86 LYS A N 1
ATOM 652 C CA . LYS A 1 86 ? 16.438 -8.273 -1.845 1 78.81 86 LYS A CA 1
ATOM 653 C C . LYS A 1 86 ? 17.953 -8.438 -1.849 1 78.81 86 LYS A C 1
ATOM 655 O O . LYS A 1 86 ? 18.531 -8.938 -2.82 1 78.81 86 LYS A O 1
ATOM 660 N N . LYS A 1 87 ? 18.578 -8.172 -0.747 1 78.56 87 LYS A N 1
ATOM 661 C CA . LYS A 1 87 ? 20.031 -8.133 -0.672 1 78.56 87 LYS A CA 1
ATOM 662 C C . LYS A 1 87 ? 20.578 -9.352 0.062 1 78.56 87 LYS A C 1
ATOM 664 O O . LYS A 1 87 ? 21.797 -9.516 0.183 1 78.56 87 LYS A O 1
ATOM 669 N N . MET A 1 88 ? 19.703 -10.164 0.467 1 81.12 88 MET A N 1
ATOM 670 C CA . MET A 1 88 ? 20.141 -11.32 1.253 1 81.12 88 MET A CA 1
ATOM 671 C C . MET A 1 88 ? 20.469 -12.5 0.349 1 81.12 88 MET A C 1
ATOM 673 O O . MET A 1 88 ? 19.781 -12.727 -0.654 1 81.12 88 MET A O 1
ATOM 677 N N . ASN A 1 89 ? 21.531 -13.117 0.71 1 84.31 89 ASN A N 1
ATOM 678 C CA . ASN A 1 89 ? 21.953 -14.273 -0.077 1 84.31 89 ASN A CA 1
ATOM 679 C C . ASN A 1 89 ? 22.047 -15.531 0.778 1 84.31 89 ASN A C 1
ATOM 681 O O . ASN A 1 89 ? 22.484 -16.578 0.303 1 84.31 89 ASN A O 1
ATOM 685 N N . ASP A 1 90 ? 21.625 -15.398 1.974 1 90.62 90 ASP A N 1
ATOM 686 C CA . ASP A 1 90 ? 21.656 -16.516 2.914 1 90.62 90 ASP A CA 1
ATOM 687 C C . ASP A 1 90 ? 20.25 -17.062 3.148 1 90.62 90 ASP A C 1
ATOM 689 O O . ASP A 1 90 ? 19.422 -16.422 3.801 1 90.62 90 ASP A O 1
ATOM 693 N N . ASP A 1 91 ? 20.109 -18.312 2.73 1 91 91 ASP A N 1
ATOM 694 C CA . ASP A 1 91 ? 18.797 -18.938 2.787 1 91 91 ASP A CA 1
ATOM 695 C C . ASP A 1 91 ? 18.297 -19.047 4.227 1 91 91 ASP A C 1
ATOM 697 O O . ASP A 1 91 ? 17.125 -18.781 4.504 1 91 91 ASP A O 1
ATOM 701 N N . ASP A 1 92 ? 19.188 -19.391 5.082 1 93.06 92 ASP A N 1
ATOM 702 C CA . ASP A 1 92 ? 18.797 -19.562 6.477 1 93.06 92 ASP A CA 1
ATOM 703 C C . ASP A 1 92 ? 18.328 -18.25 7.086 1 93.06 92 ASP A C 1
ATOM 705 O O . ASP A 1 92 ? 17.344 -18.203 7.832 1 93.06 92 ASP A O 1
ATOM 709 N N . LYS A 1 93 ? 19.016 -17.219 6.699 1 91.31 93 LYS A N 1
ATOM 710 C CA . LYS A 1 93 ? 18.656 -15.891 7.207 1 91.31 93 LYS A CA 1
ATOM 711 C C . LYS A 1 93 ? 17.328 -15.422 6.625 1 91.31 93 LYS A C 1
ATOM 713 O O . LYS A 1 93 ? 16.516 -14.797 7.32 1 91.31 93 LYS A O 1
ATOM 718 N N . ILE A 1 94 ? 17.156 -15.75 5.422 1 91.56 94 ILE A N 1
ATOM 719 C CA . ILE A 1 94 ? 15.914 -15.375 4.754 1 91.56 94 ILE A CA 1
ATOM 720 C C . ILE A 1 94 ? 14.734 -16.109 5.402 1 91.56 94 ILE A C 1
ATOM 722 O O . ILE A 1 94 ? 13.719 -15.492 5.727 1 91.56 94 ILE A O 1
ATOM 726 N N . VAL A 1 95 ? 14.914 -17.391 5.652 1 94.12 95 VAL A N 1
ATOM 727 C CA . VAL A 1 95 ? 13.867 -18.203 6.254 1 94.12 95 VAL A CA 1
ATOM 728 C C . VAL A 1 95 ? 13.547 -17.672 7.656 1 94.12 95 VAL A C 1
ATOM 730 O O . VAL A 1 95 ? 12.375 -17.562 8.031 1 94.12 95 VAL A O 1
ATOM 733 N N . GLU A 1 96 ? 14.578 -17.375 8.344 1 93.06 96 GLU A N 1
ATOM 734 C CA . GLU A 1 96 ? 14.391 -16.859 9.695 1 93.06 96 GLU A CA 1
ATOM 735 C C . GLU A 1 96 ? 13.602 -15.547 9.688 1 93.06 96 GLU A C 1
ATOM 737 O O . GLU A 1 96 ? 12.672 -15.367 10.477 1 93.06 96 GLU A O 1
ATOM 742 N N . LEU A 1 97 ? 13.969 -14.711 8.82 1 91.56 97 LEU A N 1
ATOM 743 C CA . LEU A 1 97 ? 13.305 -13.422 8.703 1 91.56 97 LEU A CA 1
ATOM 744 C C . LEU A 1 97 ? 11.836 -13.602 8.312 1 91.56 97 LEU A C 1
ATOM 746 O O . LEU A 1 97 ? 10.953 -12.977 8.898 1 91.56 97 LEU A O 1
ATOM 750 N N . LEU A 1 98 ? 11.594 -14.453 7.41 1 94.62 98 LEU A N 1
ATOM 751 C CA . LEU A 1 98 ? 10.234 -14.711 6.941 1 94.62 98 LEU A CA 1
ATOM 752 C C . LEU A 1 98 ? 9.391 -15.336 8.047 1 94.62 98 LEU A C 1
ATOM 754 O O . LEU A 1 98 ? 8.219 -15 8.203 1 94.62 98 LEU A O 1
ATOM 758 N N . ARG A 1 99 ? 9.992 -16.203 8.766 1 94.88 99 ARG A N 1
ATOM 759 C CA . ARG A 1 99 ? 9.281 -16.844 9.867 1 94.88 99 ARG A CA 1
ATOM 760 C C . ARG A 1 99 ? 8.906 -15.828 10.945 1 94.88 99 ARG A C 1
ATOM 762 O O . ARG A 1 99 ? 7.809 -15.875 11.5 1 94.88 99 ARG A O 1
ATOM 769 N N . ARG A 1 100 ? 9.805 -14.984 11.211 1 92.38 100 ARG A N 1
ATOM 770 C CA . ARG A 1 100 ? 9.531 -13.93 12.18 1 92.38 100 ARG A CA 1
ATOM 771 C C . ARG A 1 100 ? 8.352 -13.078 11.75 1 92.38 100 ARG A C 1
ATOM 773 O O . ARG A 1 100 ? 7.48 -12.75 12.555 1 92.38 100 ARG A O 1
ATOM 780 N N . LYS A 1 101 ? 8.344 -12.727 10.516 1 94.06 101 LYS A N 1
ATOM 781 C CA . LYS A 1 101 ? 7.242 -11.922 9.992 1 94.06 101 LYS A CA 1
ATOM 782 C C . LYS A 1 101 ? 5.93 -12.703 10.031 1 94.06 101 LYS A C 1
ATOM 784 O O . LYS A 1 101 ? 4.883 -12.141 10.367 1 94.06 101 LYS A O 1
ATOM 789 N N . ARG A 1 102 ? 6.062 -13.953 9.711 1 95.56 102 ARG A N 1
ATOM 790 C CA . ARG A 1 102 ? 4.879 -14.805 9.758 1 95.56 102 ARG A CA 1
ATOM 791 C C . ARG A 1 102 ? 4.309 -14.867 11.172 1 95.56 102 ARG A C 1
ATOM 793 O O . ARG A 1 102 ? 3.105 -14.688 11.367 1 95.56 102 ARG A O 1
ATOM 800 N N . VAL A 1 103 ? 5.117 -15.07 12.148 1 93.88 103 VAL A N 1
ATOM 801 C CA . VAL A 1 103 ? 4.691 -15.172 13.539 1 93.88 103 VAL A CA 1
ATOM 802 C C . VAL A 1 103 ? 4.098 -13.844 13.992 1 93.88 103 VAL A C 1
ATOM 804 O O . VAL A 1 103 ? 3.07 -13.812 14.68 1 93.88 103 VAL A O 1
ATOM 807 N N . PHE A 1 104 ? 4.73 -12.812 13.633 1 92.12 104 PHE A N 1
ATOM 808 C CA . PHE A 1 104 ? 4.258 -11.477 13.969 1 92.12 104 PHE A CA 1
ATOM 809 C C . PHE A 1 104 ? 2.855 -11.242 13.422 1 92.12 104 PHE A C 1
ATOM 811 O O . PHE A 1 104 ? 1.977 -10.758 14.133 1 92.12 104 PHE A O 1
ATOM 818 N N . LEU A 1 105 ? 2.635 -11.594 12.188 1 94.31 105 LEU A N 1
ATOM 819 C CA . LEU A 1 105 ? 1.337 -11.414 11.547 1 94.31 105 LEU A CA 1
ATOM 820 C C . LEU A 1 105 ? 0.291 -12.336 12.164 1 94.31 105 LEU A C 1
ATOM 822 O O . LEU A 1 105 ? -0.871 -11.953 12.312 1 94.31 105 LEU A O 1
ATOM 826 N N . GLU A 1 106 ? 0.761 -13.469 12.469 1 91.94 106 GLU A N 1
ATOM 827 C CA . GLU A 1 106 ? -0.128 -14.398 13.156 1 91.94 106 GLU A CA 1
ATOM 828 C C . GLU A 1 106 ? -0.638 -13.805 14.469 1 91.94 106 GLU A C 1
ATOM 830 O O . GLU A 1 106 ? -1.827 -13.898 14.781 1 91.94 106 GLU A O 1
ATOM 835 N N . ARG A 1 107 ? 0.186 -13.148 15.125 1 87.69 107 ARG A N 1
ATOM 836 C CA . ARG A 1 107 ? -0.131 -12.562 16.422 1 87.69 107 ARG A CA 1
ATOM 837 C C . ARG A 1 107 ? -1.022 -11.336 16.266 1 87.69 107 ARG A C 1
ATOM 839 O O . ARG A 1 107 ? -1.651 -10.891 17.234 1 87.69 107 ARG A O 1
ATOM 846 N N . SER A 1 108 ? -0.982 -10.789 15.117 1 88.81 108 SER A N 1
ATOM 847 C CA . SER A 1 108 ? -1.83 -9.633 14.867 1 88.81 108 SER A CA 1
ATOM 848 C C . SER A 1 108 ? -3.303 -10.023 14.797 1 88.81 108 SER A C 1
ATOM 850 O O . SER A 1 108 ? -4.184 -9.164 14.867 1 88.81 108 SER A O 1
ATOM 852 N N . GLY A 1 109 ? -3.572 -11.32 14.641 1 87.5 109 GLY A N 1
ATOM 853 C CA . GLY A 1 109 ? -4.934 -11.812 14.492 1 87.5 109 GLY A CA 1
ATOM 854 C C . GLY A 1 109 ? -5.332 -12.039 13.047 1 87.5 109 GLY A C 1
ATOM 855 O O . GLY A 1 109 ? -6.52 -12.172 12.742 1 87.5 109 GLY A O 1
ATOM 856 N N . ALA A 1 110 ? -4.426 -12.062 12.156 1 92.25 110 ALA A N 1
ATOM 857 C CA . ALA A 1 110 ? -4.73 -12.305 10.75 1 92.25 110 ALA A CA 1
ATOM 858 C C . ALA A 1 110 ? -5.387 -13.672 10.555 1 92.25 110 ALA A C 1
ATOM 860 O O . ALA A 1 110 ? -4.992 -14.648 11.195 1 92.25 110 ALA A O 1
ATOM 861 N N . ARG A 1 111 ? -6.312 -13.695 9.695 1 92.12 111 ARG A N 1
ATOM 862 C CA . ARG A 1 111 ? -7.023 -14.93 9.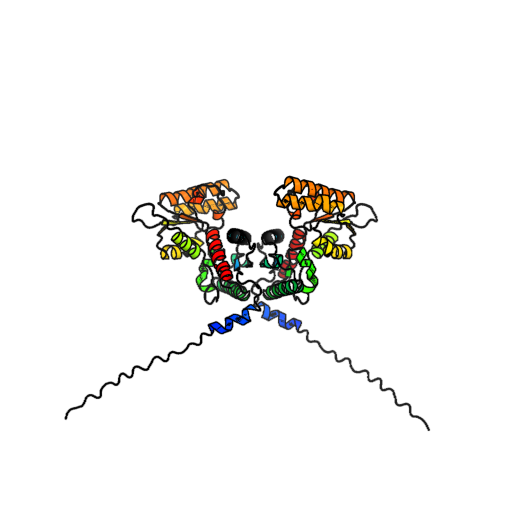383 1 92.12 111 ARG A CA 1
ATOM 863 C C . ARG A 1 111 ? -6.242 -15.773 8.383 1 92.12 111 ARG A C 1
ATOM 865 O O . ARG A 1 111 ? -6.398 -17 8.344 1 92.12 111 ARG A O 1
ATOM 872 N N . CYS A 1 112 ? -5.531 -15.148 7.664 1 96.12 112 CYS A N 1
ATOM 873 C CA . CYS A 1 112 ? -4.645 -15.805 6.711 1 96.12 112 CYS A CA 1
ATOM 874 C C . CYS A 1 112 ? -3.455 -14.914 6.371 1 96.12 112 CYS A C 1
ATOM 876 O O . CYS A 1 112 ? -3.461 -13.719 6.668 1 96.12 112 CYS A O 1
ATOM 878 N N . ILE A 1 113 ? -2.455 -15.508 5.844 1 97.44 113 ILE A N 1
ATOM 879 C CA . ILE A 1 113 ? -1.241 -14.781 5.473 1 97.44 113 ILE A CA 1
ATOM 880 C C . ILE A 1 113 ? -0.922 -15.031 4 1 97.44 113 ILE A C 1
ATOM 882 O O . ILE A 1 113 ? -1.039 -16.156 3.514 1 97.44 113 ILE A O 1
ATOM 886 N N . VAL A 1 114 ? -0.589 -13.992 3.291 1 98.06 114 VAL A N 1
ATOM 887 C CA . VAL A 1 114 ? -0.237 -14.117 1.881 1 98.06 114 VAL A CA 1
ATOM 888 C C . VAL A 1 114 ? 1.132 -13.484 1.632 1 98.06 114 VAL A C 1
ATOM 890 O O . VAL A 1 114 ? 1.533 -12.562 2.342 1 98.06 114 VAL A O 1
ATOM 893 N N . VAL A 1 115 ? 1.81 -14.023 0.659 1 96.69 115 VAL A N 1
ATOM 894 C CA . VAL A 1 115 ? 3.121 -13.531 0.246 1 96.69 115 VAL A CA 1
ATOM 895 C C . VAL A 1 115 ? 3.119 -13.25 -1.254 1 96.69 115 VAL A C 1
ATOM 897 O O . VAL A 1 115 ? 3.43 -14.125 -2.061 1 96.69 115 VAL A O 1
ATOM 900 N N . PRO A 1 116 ? 2.807 -11.984 -1.619 1 96.56 116 PRO A N 1
ATOM 901 C CA . PRO A 1 116 ? 2.76 -11.641 -3.043 1 96.56 116 PRO A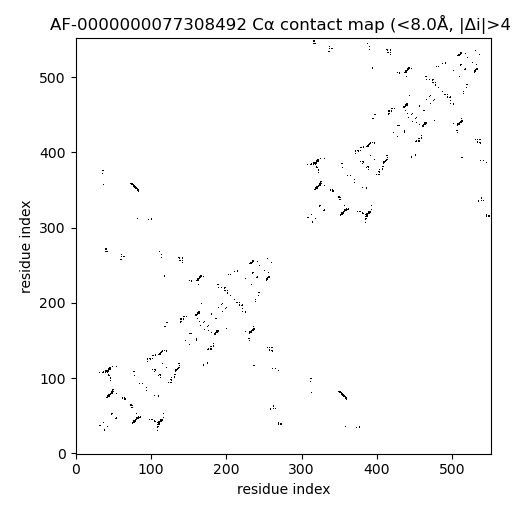 CA 1
ATOM 902 C C . PRO A 1 116 ? 4.148 -11.422 -3.643 1 96.56 116 PRO A C 1
ATOM 904 O O . PRO A 1 116 ? 4.449 -10.328 -4.125 1 96.56 116 PRO A O 1
ATOM 907 N N . CYS A 1 117 ? 4.914 -12.398 -3.594 1 93.75 117 CYS A N 1
ATOM 908 C CA . CYS A 1 117 ? 6.262 -12.438 -4.145 1 93.75 117 CYS A CA 1
ATOM 909 C C . CYS A 1 117 ? 6.617 -13.836 -4.625 1 93.75 117 CYS A C 1
ATOM 911 O O . CYS A 1 117 ? 6.66 -14.781 -3.828 1 93.75 117 CYS A O 1
ATOM 913 N N . HIS A 1 118 ? 6.953 -13.984 -5.898 1 92.25 118 HIS A N 1
ATOM 914 C CA . HIS A 1 118 ? 7.16 -15.297 -6.492 1 92.25 118 HIS A CA 1
ATOM 915 C C . HIS A 1 118 ? 8.359 -16 -5.871 1 92.25 118 HIS A C 1
ATOM 917 O O . HIS A 1 118 ? 8.258 -17.141 -5.426 1 92.25 118 HIS A O 1
ATOM 923 N N . ILE A 1 119 ? 9.461 -15.297 -5.766 1 88.06 119 ILE A N 1
ATOM 924 C CA . ILE A 1 119 ? 10.719 -15.914 -5.359 1 88.06 119 ILE A CA 1
ATOM 925 C C . ILE A 1 119 ? 10.617 -16.391 -3.91 1 88.06 119 ILE A C 1
ATOM 927 O O . ILE A 1 119 ? 11.234 -17.391 -3.529 1 88.06 119 ILE A O 1
ATOM 931 N N . LEU A 1 120 ? 9.836 -15.766 -3.098 1 90.88 120 LEU A N 1
ATOM 932 C CA . LEU A 1 120 ? 9.734 -16.094 -1.683 1 90.88 120 LEU A CA 1
ATOM 933 C C . LEU A 1 120 ? 9 -17.422 -1.49 1 90.88 120 LEU A C 1
ATOM 935 O O . LEU A 1 120 ? 9.07 -18.031 -0.417 1 90.88 120 LEU A O 1
ATOM 939 N N . HIS A 1 121 ? 8.352 -17.938 -2.482 1 92.81 121 HIS A N 1
ATOM 940 C CA . HIS A 1 121 ? 7.672 -19.219 -2.381 1 92.81 121 HIS A CA 1
ATOM 941 C C . HIS A 1 121 ? 8.664 -20.375 -2.385 1 92.81 121 HIS A C 1
ATOM 943 O O . HIS A 1 121 ? 8.305 -21.5 -2.068 1 92.81 121 HIS A O 1
ATOM 949 N N . SER A 1 122 ? 9.93 -20.047 -2.77 1 88.69 122 SER A N 1
ATOM 950 C CA . SER A 1 122 ? 10.977 -21.047 -2.664 1 88.69 122 SER A CA 1
ATOM 951 C C . SER A 1 122 ? 11.125 -21.547 -1.229 1 88.69 122 SER A C 1
ATOM 953 O O . SER A 1 122 ? 11.562 -22.672 -1.001 1 88.69 122 SER A O 1
ATOM 955 N N . TRP A 1 123 ? 10.75 -20.766 -0.297 1 92.19 123 TRP A N 1
ATOM 956 C CA . TRP A 1 123 ? 10.906 -21.094 1.115 1 92.19 123 TRP A CA 1
ATOM 957 C C . TRP A 1 123 ? 9.547 -21.312 1.773 1 92.19 123 TRP A C 1
ATOM 959 O O . TRP A 1 123 ? 9.43 -21.266 3.002 1 92.19 123 TRP A O 1
ATOM 969 N N . TYR A 1 124 ? 8.562 -21.516 0.988 1 94.44 124 TYR A N 1
ATOM 970 C CA . TYR A 1 124 ? 7.18 -21.562 1.448 1 94.44 124 TYR A CA 1
ATOM 971 C C . TYR A 1 124 ? 7.02 -22.609 2.551 1 94.44 124 TYR A C 1
ATOM 973 O O . TYR A 1 124 ? 6.457 -22.312 3.609 1 94.44 124 TYR A O 1
ATOM 981 N N . GLU A 1 125 ? 7.473 -23.812 2.344 1 94.31 125 GLU A N 1
ATOM 982 C CA . GLU A 1 125 ? 7.258 -24.906 3.281 1 94.31 125 GLU A CA 1
ATOM 983 C C . GLU A 1 125 ? 7.863 -24.594 4.648 1 94.31 125 GLU A C 1
ATOM 985 O O . GLU A 1 125 ? 7.227 -24.828 5.68 1 94.31 125 GLU A O 1
ATOM 990 N N . GLU A 1 126 ? 9.047 -24.062 4.617 1 94.81 126 GLU A N 1
ATOM 991 C CA . GLU A 1 126 ? 9.727 -23.719 5.863 1 94.81 126 GLU A CA 1
ATOM 992 C C . GLU A 1 126 ? 8.992 -22.594 6.598 1 94.81 126 GLU A C 1
ATOM 994 O O . GLU A 1 126 ? 8.891 -22.625 7.824 1 94.81 126 GLU A O 1
ATOM 999 N N . VAL A 1 127 ? 8.477 -21.719 5.879 1 94.88 127 VAL A N 1
ATOM 1000 C CA . VAL A 1 127 ? 7.871 -20.516 6.453 1 94.88 127 VAL A CA 1
ATOM 1001 C C . VAL A 1 127 ? 6.465 -20.844 6.953 1 94.88 127 VAL A C 1
ATOM 1003 O O . VAL A 1 127 ? 6.051 -20.359 8.016 1 94.88 127 VAL A O 1
ATOM 1006 N N . ALA A 1 128 ? 5.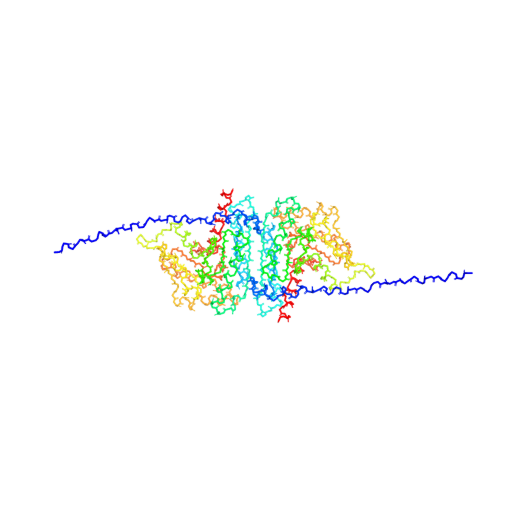77 -21.656 6.188 1 96.38 128 ALA A N 1
ATOM 1007 C CA . ALA A 1 128 ? 4.383 -21.969 6.516 1 96.38 128 ALA A CA 1
ATOM 1008 C C . ALA A 1 128 ? 4.312 -23 7.648 1 96.38 128 ALA A C 1
ATOM 1010 O O . ALA A 1 128 ? 3.275 -23.125 8.305 1 96.38 128 ALA A O 1
ATOM 1011 N N . LYS A 1 129 ? 5.363 -23.656 7.891 1 94.69 129 LYS A N 1
ATOM 1012 C CA . LYS A 1 129 ? 5.383 -24.703 8.906 1 94.69 129 LYS A CA 1
ATOM 1013 C C . LYS A 1 129 ? 5.07 -24.141 10.289 1 94.69 129 LYS A C 1
ATOM 1015 O O . LYS A 1 129 ? 5.68 -23.156 10.711 1 94.69 129 LYS A O 1
ATOM 1020 N N . GLY A 1 130 ? 4.102 -24.703 10.953 1 93.25 130 GLY A N 1
ATOM 1021 C CA . GLY A 1 130 ? 3.787 -24.328 12.32 1 93.25 130 GLY A CA 1
ATOM 1022 C C . GLY A 1 130 ? 2.832 -23.156 12.422 1 93.25 130 GLY A C 1
ATOM 1023 O O . GLY A 1 130 ? 2.479 -22.734 13.523 1 93.25 130 GLY A O 1
ATOM 1024 N N . CYS A 1 131 ? 2.449 -22.609 11.32 1 95.06 131 CYS A N 1
ATOM 1025 C CA . CYS A 1 131 ? 1.526 -21.484 11.344 1 95.06 131 CYS A CA 1
ATOM 1026 C C . CYS A 1 131 ? 0.115 -21.938 11.695 1 95.06 131 CYS A C 1
ATOM 1028 O O . CYS A 1 131 ? -0.356 -22.953 11.18 1 95.06 131 CYS A O 1
ATOM 1030 N N . SER A 1 132 ? -0.557 -21.219 12.578 1 94 132 SER A N 1
ATOM 1031 C CA . SER A 1 132 ? -1.891 -21.594 13.039 1 94 132 SER A CA 1
ATOM 1032 C C . SER A 1 132 ? -2.963 -21.141 12.055 1 94 132 SER A C 1
ATOM 1034 O O . SER A 1 132 ? -4.117 -21.562 12.141 1 94 132 SER A O 1
ATOM 1036 N N . VAL A 1 133 ? -2.623 -20.281 11.125 1 94.44 133 VAL A N 1
ATOM 1037 C CA . VAL A 1 133 ? -3.564 -19.797 10.117 1 94.44 133 VAL A CA 1
ATOM 1038 C C . VAL A 1 133 ? -3.068 -20.172 8.727 1 94.44 133 VAL A C 1
ATOM 1040 O O . VAL A 1 133 ? -1.875 -20.422 8.531 1 94.44 133 VAL A O 1
ATOM 1043 N N . PRO A 1 134 ? -3.92 -20.25 7.773 1 96.25 134 PRO A N 1
ATOM 1044 C CA . PRO A 1 134 ? -3.498 -20.609 6.418 1 96.25 134 PRO A CA 1
ATOM 1045 C C . PRO A 1 134 ? -2.502 -19.609 5.824 1 96.25 134 PRO A C 1
ATOM 1047 O O . PRO A 1 134 ? -2.67 -18.406 5.977 1 96.25 134 PRO A O 1
ATOM 1050 N N . VAL A 1 135 ? -1.511 -20.141 5.293 1 97.56 135 VAL A N 1
ATOM 1051 C CA . VAL A 1 135 ? -0.601 -19.391 4.438 1 97.56 135 VAL A CA 1
ATOM 1052 C C . VAL A 1 135 ? -0.836 -19.766 2.975 1 97.56 135 VAL A C 1
ATOM 1054 O O . VAL A 1 135 ? -0.625 -20.922 2.584 1 97.56 135 VAL A O 1
ATOM 1057 N N . LEU A 1 136 ? -1.229 -18.828 2.186 1 97.62 136 LEU A N 1
ATOM 1058 C CA . LEU A 1 136 ? -1.631 -19.156 0.82 1 97.62 136 LEU A CA 1
ATOM 1059 C C . LEU A 1 136 ? -0.417 -19.234 -0.101 1 97.62 136 LEU A C 1
ATOM 1061 O O . LEU A 1 136 ? 0.466 -18.375 -0.044 1 97.62 136 LEU A O 1
ATOM 1065 N N . HIS A 1 137 ? -0.392 -20.266 -0.83 1 97 137 HIS A N 1
ATOM 1066 C CA . HIS A 1 137 ? 0.62 -20.438 -1.863 1 97 137 HIS A CA 1
ATOM 1067 C C . HIS A 1 137 ? 0.119 -19.953 -3.219 1 97 137 HIS A C 1
ATOM 1069 O O . HIS A 1 137 ? -0.924 -20.406 -3.699 1 97 137 HIS A O 1
ATOM 1075 N N . MET A 1 138 ? 0.831 -19.109 -3.842 1 96.19 138 MET A N 1
ATOM 1076 C CA . MET A 1 138 ? 0.384 -18.484 -5.078 1 96.19 138 MET A CA 1
ATOM 1077 C C . MET A 1 138 ? 0.189 -19.516 -6.18 1 96.19 138 MET A C 1
ATOM 1079 O O . MET A 1 138 ? -0.823 -19.5 -6.887 1 96.19 138 MET A O 1
ATOM 1083 N N . GLY A 1 139 ? 1.122 -20.453 -6.309 1 96 139 GLY A N 1
ATOM 1084 C CA . GLY A 1 139 ? 0.987 -21.516 -7.281 1 96 139 GLY A CA 1
ATOM 1085 C C . GLY A 1 139 ? -0.241 -22.375 -7.055 1 96 139 GLY A C 1
ATOM 1086 O O . GLY A 1 139 ? -0.903 -22.797 -8.008 1 96 139 GLY A O 1
ATOM 1087 N N . GLU A 1 140 ? -0.51 -22.641 -5.805 1 96.94 140 GLU A N 1
ATOM 1088 C CA . GLU A 1 140 ? -1.693 -23.422 -5.461 1 96.94 140 GLU A CA 1
ATOM 1089 C C . GLU A 1 140 ? -2.975 -22.656 -5.801 1 96.94 140 GLU A C 1
ATOM 1091 O O . GLU A 1 140 ? -3.943 -23.25 -6.277 1 96.94 140 GLU A O 1
ATOM 1096 N N . CYS A 1 141 ? -2.967 -21.375 -5.516 1 97.5 141 CYS A N 1
ATOM 1097 C CA . CYS A 1 141 ? -4.129 -20.562 -5.836 1 97.5 141 CYS A CA 1
ATOM 1098 C C . CYS A 1 141 ? -4.426 -20.594 -7.332 1 97.5 141 CYS A C 1
ATOM 1100 O O . CYS A 1 141 ? -5.578 -20.75 -7.734 1 97.5 141 CYS A O 1
ATOM 1102 N N . VAL A 1 142 ? -3.406 -20.484 -8.148 1 97.38 142 VAL A N 1
ATOM 1103 C CA . VAL A 1 142 ? -3.561 -20.5 -9.594 1 97.38 142 VAL A CA 1
ATOM 1104 C C . VAL A 1 142 ? -4.043 -21.875 -10.047 1 97.38 142 VAL A C 1
ATOM 1106 O O . VAL A 1 142 ? -4.992 -21.984 -10.828 1 97.38 142 VAL A O 1
ATOM 1109 N N . ALA A 1 143 ? -3.377 -22.938 -9.523 1 96.94 143 ALA A N 1
ATOM 1110 C CA . ALA A 1 143 ? -3.723 -24.297 -9.906 1 96.94 143 ALA A CA 1
ATOM 1111 C C . ALA A 1 143 ? -5.18 -24.609 -9.57 1 96.94 143 ALA A C 1
ATOM 1113 O O . ALA A 1 143 ? -5.902 -25.188 -10.391 1 96.94 143 ALA A O 1
ATOM 1114 N N . ASN A 1 144 ? -5.605 -24.203 -8.398 1 96.56 144 ASN A N 1
ATOM 1115 C CA . ASN A 1 144 ? -6.984 -24.438 -7.973 1 96.56 144 ASN A CA 1
ATOM 1116 C C . ASN A 1 144 ? -7.973 -23.703 -8.875 1 96.56 144 ASN A C 1
ATOM 1118 O O . ASN A 1 144 ? -9.016 -24.234 -9.234 1 96.56 144 ASN A O 1
ATOM 1122 N N . GLU A 1 145 ? -7.617 -22.5 -9.18 1 95.38 145 GLU A N 1
ATOM 1123 C CA . GLU A 1 145 ? -8.484 -21.703 -10.039 1 95.38 145 GLU A CA 1
ATOM 1124 C C . GLU A 1 145 ? -8.617 -22.328 -11.422 1 95.38 145 GLU A C 1
ATOM 1126 O O . GLU A 1 145 ? -9.711 -22.375 -11.992 1 95.38 145 GLU A O 1
ATOM 1131 N N . LEU A 1 146 ? -7.527 -22.812 -11.992 1 95.19 146 LEU A N 1
ATOM 1132 C CA . LEU A 1 146 ? -7.531 -23.438 -13.305 1 95.19 146 LEU A CA 1
ATOM 1133 C C . LEU A 1 146 ? -8.312 -24.75 -13.273 1 95.19 146 LEU A C 1
ATOM 1135 O O . LEU A 1 146 ? -9.023 -25.078 -14.227 1 95.19 146 LEU A O 1
ATOM 1139 N N . LYS A 1 147 ? -8.141 -25.453 -12.219 1 94.19 147 LYS A N 1
ATOM 1140 C CA . LYS A 1 147 ? -8.906 -26.688 -12.047 1 94.19 147 LYS A CA 1
ATOM 1141 C C . LYS A 1 147 ? -10.406 -26.406 -12.023 1 94.19 147 LYS A C 1
ATOM 1143 O O . LYS A 1 147 ? -11.18 -27.094 -12.695 1 94.19 147 LYS A O 1
ATOM 1148 N N . ASP A 1 148 ? -10.773 -25.344 -11.305 1 92.88 148 ASP A N 1
ATOM 1149 C CA . ASP A 1 148 ? -12.18 -24.984 -11.141 1 92.88 148 ASP A CA 1
ATOM 1150 C C . ASP A 1 148 ? -12.758 -24.438 -12.445 1 92.88 148 ASP A C 1
ATOM 1152 O O . ASP A 1 148 ? -13.969 -24.5 -12.664 1 92.88 148 ASP A O 1
ATOM 1156 N N . ALA A 1 149 ? -11.945 -23.828 -13.289 1 90.31 149 ALA A N 1
ATOM 1157 C CA . ALA A 1 149 ? -12.391 -23.234 -14.547 1 90.31 149 ALA A CA 1
ATOM 1158 C C . ALA A 1 149 ? -12.789 -24.312 -15.547 1 90.31 149 ALA A C 1
ATOM 1160 O O . ALA A 1 149 ? -13.445 -24.031 -16.547 1 90.31 149 ALA A O 1
ATOM 1161 N N . LYS A 1 150 ? -12.555 -25.562 -15.312 1 83.94 150 LYS A N 1
ATOM 1162 C CA . LYS A 1 150 ? -12.906 -26.703 -16.156 1 83.94 150 LYS A CA 1
ATOM 1163 C C . LYS A 1 150 ? -12.539 -26.438 -17.609 1 83.94 150 LYS A C 1
ATOM 1165 O O . LYS A 1 150 ? -13.383 -26.578 -18.5 1 83.94 150 LYS A O 1
ATOM 1170 N N . LEU A 1 151 ? -11.336 -26.156 -17.797 1 84.94 151 LEU A N 1
ATOM 1171 C CA . LEU A 1 151 ? -10.828 -25.891 -19.141 1 84.94 151 LEU A CA 1
ATOM 1172 C C . LEU A 1 151 ? -10.945 -27.141 -20 1 84.94 151 LEU A C 1
ATOM 1174 O O . LEU A 1 151 ? -10.844 -28.266 -19.5 1 84.94 151 LEU A O 1
ATOM 1178 N N . LYS A 1 152 ? -11.25 -26.891 -21.203 1 81 152 LYS A N 1
ATOM 1179 C CA . LYS A 1 152 ? -11.336 -28 -22.156 1 81 152 LYS A CA 1
ATOM 1180 C C . LYS A 1 152 ? -10.016 -28.188 -22.906 1 81 152 LYS A C 1
ATOM 1182 O O . LYS A 1 152 ? -9.406 -27.203 -23.344 1 81 152 LYS A O 1
ATOM 1187 N N . PRO A 1 153 ? -9.703 -29.438 -22.938 1 79.62 153 PRO A N 1
ATOM 1188 C CA . PRO A 1 153 ? -8.5 -29.672 -23.734 1 79.62 153 PRO A CA 1
ATOM 1189 C C . PRO A 1 153 ? -8.672 -29.281 -25.203 1 79.62 153 PRO A C 1
ATOM 1191 O O . PRO A 1 153 ? -9.797 -29.281 -25.719 1 79.62 153 PRO A O 1
ATOM 1194 N N . LEU A 1 154 ? -7.668 -28.828 -25.828 1 74.62 154 LEU A N 1
ATOM 1195 C CA . LEU A 1 154 ? -7.719 -28.438 -27.234 1 74.62 154 LEU A CA 1
ATOM 1196 C C . LEU A 1 154 ? -8.023 -29.625 -28.125 1 74.62 154 LEU A C 1
ATOM 1198 O O . LEU A 1 154 ? -8.688 -29.5 -29.141 1 74.62 154 LEU A O 1
ATOM 1202 N N . GLU A 1 155 ? -7.457 -30.75 -27.844 1 72.5 155 GLU A N 1
ATOM 1203 C CA . GLU A 1 155 ? -7.723 -32.031 -28.516 1 72.5 155 GLU A CA 1
ATOM 1204 C C . GLU A 1 155 ? -8.219 -33.094 -27.547 1 72.5 155 GLU A C 1
ATOM 1206 O O . GLU A 1 155 ? -7.68 -33.219 -26.453 1 72.5 155 GLU A O 1
ATOM 1211 N N . ALA A 1 156 ? -9.312 -33.781 -27.984 1 75.44 156 ALA A N 1
ATOM 1212 C CA . ALA A 1 156 ? -9.883 -34.812 -27.141 1 75.44 156 ALA A CA 1
ATOM 1213 C C . ALA A 1 156 ? -8.82 -35.812 -26.719 1 75.44 156 ALA A C 1
ATOM 1215 O O . ALA A 1 156 ? -7.98 -36.219 -27.516 1 75.44 156 ALA A O 1
ATOM 1216 N N . GLY A 1 157 ? -8.742 -36.094 -25.422 1 74.06 157 GLY A N 1
ATOM 1217 C CA . GLY A 1 157 ? -7.82 -37.094 -24.906 1 74.06 157 GLY A CA 1
ATOM 1218 C C . GLY A 1 157 ? -6.492 -36.5 -24.453 1 74.06 157 GLY A C 1
ATOM 1219 O O . GLY A 1 157 ? -5.672 -37.219 -23.859 1 74.06 157 GLY A O 1
ATOM 1220 N N . CYS A 1 158 ? -6.215 -35.25 -24.844 1 78.12 158 CYS A N 1
ATOM 1221 C CA . CYS A 1 158 ? -4.949 -34.625 -24.453 1 78.12 158 CYS A CA 1
ATOM 1222 C C . CYS A 1 158 ? -5.078 -33.906 -23.125 1 78.12 158 CYS A C 1
ATOM 1224 O O . CYS A 1 158 ? -6.145 -33.375 -22.797 1 78.12 158 CYS A O 1
ATOM 1226 N N . PRO A 1 159 ? -4.043 -34 -22.406 1 86.31 159 PRO A N 1
ATOM 1227 C CA . PRO A 1 159 ? -4.07 -33.25 -21.141 1 86.31 159 PRO A CA 1
ATOM 1228 C C . PRO A 1 159 ? -4.105 -31.734 -21.359 1 86.31 159 PRO A C 1
ATOM 1230 O O . PRO A 1 159 ? -3.754 -31.25 -22.438 1 86.31 159 PRO A O 1
ATOM 1233 N N . LEU A 1 160 ? -4.617 -31.062 -20.406 1 92.88 160 LEU A N 1
ATOM 1234 C CA . LEU A 1 160 ? -4.578 -29.609 -20.422 1 92.88 160 LEU A CA 1
ATOM 1235 C C . LEU A 1 160 ? -3.156 -29.094 -20.234 1 92.88 160 LEU A C 1
ATOM 1237 O O . LEU A 1 160 ? -2.467 -29.516 -19.297 1 92.88 160 LEU A O 1
ATOM 1241 N N . ARG A 1 161 ? -2.709 -28.266 -21.125 1 95.31 161 ARG A N 1
ATOM 1242 C CA . ARG A 1 161 ? -1.353 -27.719 -21.109 1 95.31 161 ARG A CA 1
ATOM 1243 C C . ARG A 1 161 ? -1.344 -26.297 -20.578 1 95.31 161 ARG A C 1
ATOM 1245 O O . ARG A 1 161 ? -2.037 -25.422 -21.125 1 95.31 161 ARG A O 1
ATOM 1252 N N . ILE A 1 162 ? -0.576 -26.125 -19.531 1 97.12 162 ILE A N 1
ATOM 1253 C CA . ILE A 1 162 ? -0.452 -24.797 -18.938 1 97.12 162 ILE A CA 1
ATOM 1254 C C . ILE A 1 162 ? 0.963 -24.266 -19.156 1 97.12 162 ILE A C 1
ATOM 1256 O O . ILE A 1 162 ? 1.942 -24.938 -18.828 1 97.12 162 ILE A O 1
ATOM 1260 N N . GLY A 1 163 ? 1.078 -23.094 -19.797 1 97.44 163 GLY A N 1
ATOM 1261 C CA . GLY A 1 163 ? 2.365 -22.422 -19.922 1 97.44 163 GLY A CA 1
ATOM 1262 C C . GLY A 1 163 ? 2.715 -21.562 -18.734 1 97.44 163 GLY A C 1
ATOM 1263 O O . GLY A 1 163 ? 1.837 -20.938 -18.125 1 97.44 163 GLY A O 1
ATOM 1264 N N . VAL A 1 164 ? 3.969 -21.562 -18.344 1 97.12 164 VAL A N 1
ATOM 1265 C CA . VAL A 1 164 ? 4.441 -20.688 -17.266 1 97.12 164 VAL A CA 1
ATOM 1266 C C . VAL A 1 164 ? 5.555 -19.781 -17.781 1 97.12 164 VAL A C 1
ATOM 1268 O O . VAL A 1 164 ? 6.602 -20.266 -18.234 1 97.12 164 VAL A O 1
ATOM 1271 N N . LEU A 1 165 ? 5.312 -18.469 -17.781 1 95.81 165 LEU A N 1
ATOM 1272 C CA . LEU A 1 165 ? 6.336 -17.484 -18.141 1 95.81 165 LEU A CA 1
ATOM 1273 C C . LEU A 1 165 ? 6.918 -16.844 -16.875 1 95.81 165 LEU A C 1
ATOM 1275 O O . LEU A 1 165 ? 6.195 -16.188 -16.125 1 95.81 165 LEU A O 1
ATOM 1279 N N . ALA A 1 166 ? 8.164 -17.031 -16.656 1 93.5 166 ALA A N 1
ATOM 1280 C CA . ALA A 1 166 ? 8.859 -16.5 -15.484 1 93.5 166 ALA A CA 1
ATOM 1281 C C . ALA A 1 166 ? 10.359 -16.375 -15.75 1 93.5 166 ALA A C 1
ATOM 1283 O O . ALA A 1 166 ? 10.844 -16.766 -16.812 1 93.5 166 ALA A O 1
ATOM 1284 N N . THR A 1 167 ? 11.031 -15.75 -14.828 1 88.12 167 THR A N 1
ATOM 1285 C CA . THR A 1 167 ? 12.492 -15.719 -14.891 1 88.12 167 THR A CA 1
ATOM 1286 C C . THR A 1 167 ? 13.078 -17.078 -14.539 1 88.12 167 THR A C 1
ATOM 1288 O O . THR A 1 167 ? 12.391 -17.938 -13.969 1 88.12 167 THR A O 1
ATOM 1291 N N . ASP A 1 168 ? 14.383 -17.172 -14.805 1 87.31 168 ASP A N 1
ATOM 1292 C CA . ASP A 1 168 ? 15.078 -18.453 -14.617 1 87.31 168 ASP A CA 1
ATOM 1293 C C . ASP A 1 168 ? 15.023 -18.891 -13.156 1 87.31 168 ASP A C 1
ATOM 1295 O O . ASP A 1 168 ? 14.82 -20.078 -12.867 1 87.31 168 ASP A O 1
ATOM 1299 N N . SER A 1 169 ? 15.172 -17.953 -12.289 1 84.38 169 SER A N 1
ATOM 1300 C CA . SER A 1 169 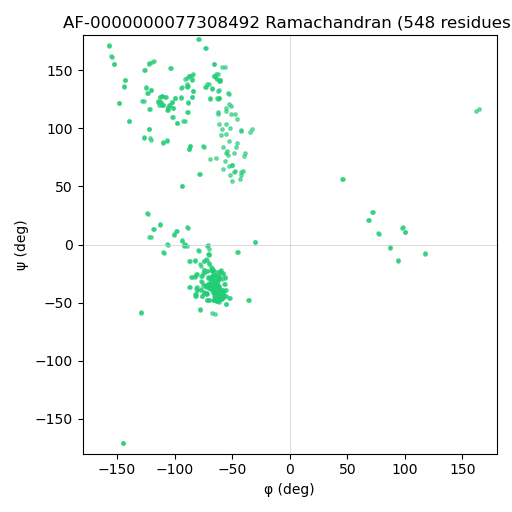? 15.195 -18.297 -10.867 1 84.38 169 SER A CA 1
ATOM 1301 C C . SER A 1 169 ? 13.867 -18.891 -10.414 1 84.38 169 SER A C 1
ATOM 1303 O O . SER A 1 169 ? 13.844 -19.844 -9.641 1 84.38 169 SER A O 1
ATOM 1305 N N . ILE A 1 170 ? 12.789 -18.391 -10.938 1 89 170 ILE A N 1
ATOM 1306 C CA . ILE A 1 170 ? 11.461 -18.859 -10.578 1 89 170 ILE A CA 1
ATOM 1307 C C . ILE A 1 170 ? 11.203 -20.219 -11.211 1 89 170 ILE A C 1
ATOM 1309 O O . ILE A 1 170 ? 10.695 -21.141 -10.555 1 89 170 ILE A O 1
ATOM 1313 N N . LEU A 1 171 ? 11.617 -20.391 -12.445 1 91.69 171 LEU A N 1
ATOM 1314 C CA . LEU A 1 171 ? 11.414 -21.656 -13.148 1 91.69 171 LEU A CA 1
ATOM 1315 C C . LEU A 1 171 ? 12.234 -22.781 -12.508 1 91.69 171 LEU A C 1
ATOM 1317 O O . LEU A 1 171 ? 11.766 -23.906 -12.406 1 91.69 171 LEU A O 1
ATOM 1321 N N . LYS A 1 172 ? 13.367 -22.406 -12.039 1 88.5 172 LYS A N 1
ATOM 1322 C CA . LYS A 1 172 ? 14.234 -23.391 -11.398 1 88.5 172 LYS A CA 1
ATOM 1323 C C . LYS A 1 172 ? 13.664 -23.828 -10.055 1 88.5 172 LYS A C 1
ATOM 1325 O O . LYS A 1 172 ? 13.805 -24.984 -9.656 1 88.5 172 LYS A O 1
ATOM 1330 N N . GLY A 1 173 ? 13.039 -22.938 -9.383 1 88.38 173 GLY A N 1
ATOM 1331 C CA . GLY A 1 173 ? 12.422 -23.266 -8.109 1 88.38 173 GLY A CA 1
ATOM 1332 C C . GLY A 1 173 ? 11.312 -24.297 -8.234 1 88.38 173 GLY A C 1
ATOM 1333 O O . GLY A 1 173 ? 11.039 -25.047 -7.285 1 88.38 173 GLY A O 1
ATOM 1334 N N . GLY A 1 174 ? 10.562 -24.297 -9.344 1 91.5 174 GLY A N 1
ATOM 1335 C CA . GLY A 1 174 ? 9.625 -25.344 -9.688 1 91.5 174 GLY A CA 1
ATOM 1336 C C . GLY A 1 174 ? 8.328 -25.281 -8.906 1 91.5 174 GLY A C 1
ATOM 1337 O O . GLY A 1 174 ? 7.543 -26.219 -8.906 1 91.5 174 GLY A O 1
ATOM 1338 N N . PHE A 1 175 ? 8.102 -24.297 -8.219 1 87.5 175 PHE A N 1
ATOM 1339 C CA . PHE A 1 175 ? 6.957 -24.312 -7.309 1 87.5 175 PHE A CA 1
ATOM 1340 C C . PHE A 1 175 ? 5.652 -24.141 -8.078 1 87.5 175 PHE A C 1
ATOM 1342 O O . PHE A 1 175 ? 4.59 -24.562 -7.602 1 87.5 175 PHE A O 1
ATOM 1349 N N . TYR A 1 176 ? 5.633 -23.547 -9.258 1 94.12 176 TYR A N 1
ATOM 1350 C CA . TYR A 1 176 ? 4.414 -23.547 -10.062 1 94.12 176 TYR A CA 1
ATOM 1351 C C . TYR A 1 176 ? 4.199 -24.906 -10.719 1 94.12 176 TYR A C 1
ATOM 1353 O O . TYR A 1 176 ? 3.086 -25.438 -10.703 1 94.12 176 TYR A O 1
ATOM 1361 N N . GLN A 1 177 ? 5.289 -25.422 -11.258 1 95.56 177 GLN A N 1
ATOM 1362 C CA . GLN A 1 177 ? 5.25 -26.719 -11.938 1 95.56 177 GLN A CA 1
ATOM 1363 C C . GLN A 1 177 ? 4.699 -27.797 -11.016 1 95.56 177 GLN A C 1
ATOM 1365 O O . GLN A 1 177 ? 3.803 -28.547 -11.406 1 95.56 177 GLN A O 1
ATOM 1370 N N . ASP A 1 178 ? 5.16 -27.797 -9.805 1 94.75 178 ASP A N 1
ATOM 1371 C CA . ASP A 1 178 ? 4.762 -28.812 -8.828 1 94.75 178 ASP A CA 1
ATOM 1372 C C . ASP A 1 178 ? 3.266 -28.719 -8.531 1 94.75 178 ASP A C 1
ATOM 1374 O O . ASP A 1 178 ? 2.561 -29.734 -8.562 1 94.75 178 ASP A O 1
ATOM 1378 N N . LYS A 1 179 ? 2.76 -27.547 -8.312 1 95.69 179 LYS A N 1
ATOM 1379 C CA . LYS A 1 179 ? 1.363 -27.359 -7.934 1 95.69 179 LYS A CA 1
ATOM 1380 C C . LYS A 1 179 ? 0.431 -27.641 -9.109 1 95.69 179 LYS A C 1
ATOM 1382 O O . LYS A 1 179 ? -0.637 -28.234 -8.93 1 95.69 179 LYS A O 1
ATOM 1387 N N . LEU A 1 180 ? 0.856 -27.312 -10.305 1 96.56 180 LEU A N 1
ATOM 1388 C CA . LEU A 1 180 ? 0.053 -27.531 -11.508 1 96.56 180 LEU A CA 1
ATOM 1389 C C . LEU A 1 180 ? -0.008 -29 -11.859 1 96.56 180 LEU A C 1
ATOM 1391 O O . LEU A 1 180 ? -1.078 -29.531 -12.18 1 96.56 180 LEU A O 1
ATOM 1395 N N . GLN A 1 181 ? 1.15 -29.656 -11.75 1 96.19 181 GLN A N 1
ATOM 1396 C CA . GLN A 1 181 ? 1.212 -31.078 -12.062 1 96.19 181 GLN A CA 1
ATOM 1397 C C . GLN A 1 181 ? 0.391 -31.906 -11.07 1 96.19 181 GLN A C 1
ATOM 1399 O O . GLN A 1 181 ? -0.236 -32.906 -11.445 1 96.19 181 GLN A O 1
ATOM 1404 N N . LYS A 1 182 ? 0.405 -31.484 -9.852 1 95.25 182 LYS A N 1
ATOM 1405 C CA . LYS A 1 182 ? -0.381 -32.156 -8.82 1 95.25 182 LYS A CA 1
ATOM 1406 C C . LYS A 1 182 ? -1.868 -32.125 -9.164 1 95.25 182 LYS A C 1
ATOM 1408 O O . LYS A 1 182 ? -2.602 -33.062 -8.812 1 95.25 182 LYS A O 1
ATOM 1413 N N . GLU A 1 183 ? -2.309 -31.109 -9.891 1 94.06 183 GLU A N 1
ATOM 1414 C CA . GLU A 1 183 ? -3.713 -31 -10.273 1 94.06 183 GLU A CA 1
ATOM 1415 C C . GLU A 1 183 ? -3.971 -31.656 -11.625 1 94.06 183 GLU A C 1
ATOM 1417 O O . GLU A 1 183 ? -5.074 -31.562 -12.172 1 94.06 183 GLU A O 1
ATOM 1422 N N . GLY A 1 184 ? -2.908 -32.219 -12.281 1 92.19 184 GLY A N 1
ATOM 1423 C CA . GLY A 1 184 ? -3.068 -33 -13.492 1 92.19 184 GLY A CA 1
ATOM 1424 C C . GLY A 1 184 ? -2.762 -32.219 -14.758 1 92.19 184 GLY A C 1
ATOM 1425 O O . GLY A 1 184 ? -2.994 -32.688 -15.867 1 92.19 184 GLY A O 1
ATOM 1426 N N . PHE A 1 185 ? -2.23 -31.109 -14.633 1 95.44 185 PHE A N 1
ATOM 1427 C CA . PHE A 1 185 ? -1.914 -30.297 -15.805 1 95.44 185 PHE A CA 1
ATOM 1428 C C . PHE A 1 185 ? -0.533 -30.656 -16.344 1 95.44 185 PHE A C 1
ATOM 1430 O O . PHE A 1 185 ? 0.375 -30.984 -15.578 1 95.44 185 PHE A O 1
ATOM 1437 N N . GLU A 1 186 ? -0.397 -30.609 -17.594 1 95.94 186 GLU A N 1
ATOM 1438 C CA . GLU A 1 186 ? 0.926 -30.625 -18.219 1 95.94 186 GLU A CA 1
ATOM 1439 C C . GLU A 1 186 ? 1.516 -29.219 -18.281 1 95.94 186 GLU A C 1
ATOM 1441 O O . GLU A 1 186 ? 0.868 -28.281 -18.766 1 95.94 186 GLU A O 1
ATOM 1446 N N . VAL A 1 187 ? 2.678 -29.094 -17.781 1 97 187 VAL A N 1
ATOM 1447 C CA . VAL A 1 187 ? 3.285 -27.766 -17.719 1 97 187 VAL A CA 1
ATOM 1448 C C . VAL A 1 187 ? 4.273 -27.578 -18.859 1 97 187 VAL A C 1
ATOM 1450 O O . VAL A 1 187 ? 5.152 -28.422 -19.078 1 97 187 VAL A O 1
ATOM 1453 N N . ILE A 1 188 ? 4.105 -26.5 -19.641 1 96.56 188 ILE A N 1
ATOM 1454 C CA . ILE A 1 188 ? 4.996 -26.172 -20.734 1 96.56 188 ILE A CA 1
ATOM 1455 C C . ILE A 1 188 ? 5.805 -24.922 -20.391 1 96.56 188 ILE A C 1
ATOM 1457 O O . ILE A 1 188 ? 5.238 -23.859 -20.141 1 96.56 188 ILE A O 1
ATOM 1461 N N . LEU A 1 189 ? 7.102 -25.094 -20.375 1 96.94 189 LEU A N 1
ATOM 1462 C CA . LEU A 1 189 ? 8 -23.984 -20.078 1 96.94 189 LEU A CA 1
ATOM 1463 C C . LEU A 1 189 ? 8.664 -23.453 -21.344 1 96.94 189 LEU A C 1
ATOM 1465 O O . LEU A 1 189 ? 8.805 -24.188 -22.328 1 96.94 189 LEU A O 1
ATOM 1469 N N . PRO A 1 190 ? 9.008 -22.172 -21.312 1 95.62 190 PRO A N 1
ATOM 1470 C CA . PRO A 1 190 ? 9.82 -21.703 -22.438 1 95.62 190 PRO A CA 1
ATOM 1471 C C . PRO A 1 190 ? 11.156 -22.438 -22.531 1 95.62 190 PRO A C 1
ATOM 1473 O O . PRO A 1 190 ? 11.766 -22.781 -21.516 1 95.62 190 PRO A O 1
ATOM 1476 N N . ASP A 1 191 ? 11.523 -22.719 -23.766 1 94.31 191 ASP A N 1
ATOM 1477 C CA . ASP A 1 191 ? 12.812 -23.375 -23.938 1 94.31 191 ASP A CA 1
ATOM 1478 C C . ASP A 1 191 ? 13.961 -22.375 -23.828 1 94.31 191 ASP A C 1
ATOM 1480 O O . ASP A 1 191 ? 13.734 -21.172 -23.625 1 94.31 191 ASP A O 1
ATOM 1484 N N . LYS A 1 192 ? 15.172 -22.875 -23.906 1 94.69 192 LYS A N 1
ATOM 1485 C CA . LYS A 1 192 ? 16.375 -22.062 -23.703 1 94.69 192 LYS A CA 1
ATOM 1486 C C . LYS A 1 192 ? 16.453 -20.922 -24.719 1 94.69 192 LYS A C 1
ATOM 1488 O O . LYS A 1 192 ? 16.812 -19.797 -24.375 1 94.69 192 LYS A O 1
ATOM 1493 N N . ALA A 1 193 ? 16.141 -21.234 -25.969 1 95.25 193 ALA A N 1
ATOM 1494 C CA . ALA A 1 193 ? 16.203 -20.234 -27.031 1 95.25 193 ALA A CA 1
ATOM 1495 C C . ALA A 1 193 ? 15.195 -19.109 -26.766 1 95.25 193 ALA A C 1
ATOM 1497 O O . ALA A 1 193 ? 15.523 -17.922 -26.906 1 95.25 193 ALA A O 1
ATOM 1498 N N . THR A 1 194 ? 14 -19.516 -26.406 1 94.75 194 THR A N 1
ATOM 1499 C CA . THR A 1 194 ? 12.961 -18.531 -26.094 1 94.75 194 THR A CA 1
ATOM 1500 C C . THR A 1 194 ? 13.383 -17.656 -24.922 1 94.75 194 THR A C 1
ATOM 1502 O O . THR A 1 194 ? 13.195 -16.438 -24.938 1 94.75 194 THR A O 1
ATOM 1505 N N . MET A 1 195 ? 13.961 -18.266 -23.906 1 95.25 195 MET A N 1
ATOM 1506 C CA . MET A 1 195 ? 14.422 -17.531 -22.734 1 95.25 195 MET A CA 1
ATOM 1507 C C . MET A 1 195 ? 15.523 -16.547 -23.109 1 95.25 195 MET A C 1
ATOM 1509 O O . MET A 1 195 ? 15.414 -15.344 -22.844 1 95.25 195 MET A O 1
ATOM 1513 N N . GLU A 1 196 ? 16.516 -16.953 -23.828 1 96.06 196 GLU A N 1
ATOM 1514 C CA . GLU A 1 196 ? 17.734 -16.188 -24.094 1 96.06 196 GLU A CA 1
ATOM 1515 C C . GLU A 1 196 ? 17.484 -15.102 -25.141 1 96.06 196 GLU A C 1
ATOM 1517 O O . GLU A 1 196 ? 18.047 -14.016 -25.062 1 96.06 196 GLU A O 1
ATOM 1522 N N . HIS A 1 197 ? 16.562 -15.438 -26.031 1 96.62 197 HIS A N 1
ATOM 1523 C CA . HIS A 1 197 ? 16.469 -14.539 -27.172 1 96.62 197 HIS A CA 1
ATOM 1524 C C . HIS A 1 197 ? 15.18 -13.727 -27.141 1 96.62 197 HIS A C 1
ATOM 1526 O O . HIS A 1 197 ? 15.016 -12.773 -27.906 1 96.62 197 HIS A O 1
ATOM 1532 N N . ILE A 1 198 ? 14.305 -14.031 -26.219 1 96.56 198 ILE A N 1
ATOM 1533 C CA . ILE A 1 198 ? 13.023 -13.328 -26.219 1 96.56 198 ILE A CA 1
ATOM 1534 C C . ILE A 1 198 ? 12.734 -12.766 -24.828 1 96.56 198 ILE A C 1
ATOM 1536 O O . ILE A 1 198 ? 12.68 -11.547 -24.641 1 96.56 198 ILE A O 1
ATOM 1540 N N . LEU A 1 199 ? 12.664 -13.617 -23.812 1 95.31 199 LEU A N 1
ATOM 1541 C CA . LEU A 1 199 ? 12.219 -13.18 -22.484 1 95.31 199 LEU A CA 1
ATOM 1542 C C . LEU A 1 199 ? 13.273 -12.305 -21.812 1 95.31 199 LEU A C 1
ATOM 1544 O O . LEU A 1 199 ? 12.953 -11.242 -21.297 1 95.31 199 LEU A O 1
ATOM 1548 N N . ILE A 1 200 ? 14.531 -12.75 -21.828 1 95.25 200 ILE A N 1
ATOM 1549 C CA . ILE A 1 200 ? 15.602 -11.977 -21.203 1 95.25 200 ILE A CA 1
ATOM 1550 C C . ILE A 1 200 ? 15.734 -10.625 -21.906 1 95.25 200 ILE A C 1
ATOM 1552 O O . ILE A 1 200 ? 15.727 -9.578 -21.25 1 95.25 200 ILE A O 1
ATOM 1556 N N . PRO A 1 201 ? 15.734 -10.609 -23.25 1 96.56 201 PRO A N 1
ATOM 1557 C CA . PRO A 1 201 ? 15.766 -9.32 -23.938 1 96.56 201 PRO A CA 1
ATOM 1558 C C . PRO A 1 201 ? 14.539 -8.453 -23.625 1 96.56 201 PRO A C 1
ATOM 1560 O O . PRO A 1 201 ? 14.641 -7.227 -23.594 1 96.56 201 PRO A O 1
ATOM 1563 N N . SER A 1 202 ? 13.383 -9.062 -23.469 1 96.12 202 SER A N 1
ATOM 1564 C CA . SER A 1 202 ? 12.18 -8.305 -23.125 1 96.12 202 SER A CA 1
ATOM 1565 C C . SER A 1 202 ? 12.352 -7.586 -21.797 1 96.12 202 SER A C 1
ATOM 1567 O O . SER A 1 202 ? 12.023 -6.406 -21.672 1 96.12 202 SER A O 1
ATOM 1569 N N . ILE A 1 203 ? 12.891 -8.25 -20.828 1 93.56 203 ILE A N 1
ATOM 1570 C CA . ILE A 1 203 ? 13.133 -7.676 -19.5 1 93.56 203 ILE A CA 1
ATOM 1571 C C . ILE A 1 203 ? 14.172 -6.559 -19.609 1 93.56 203 ILE A C 1
ATOM 1573 O O . ILE A 1 203 ? 14.023 -5.508 -18.984 1 93.56 203 ILE A O 1
ATOM 1577 N N . ASP A 1 204 ? 15.172 -6.836 -20.406 1 94.81 204 ASP A N 1
ATOM 1578 C CA . ASP A 1 204 ? 16.188 -5.82 -20.625 1 94.81 204 ASP A CA 1
ATOM 1579 C C . ASP A 1 204 ? 15.594 -4.562 -21.25 1 94.81 204 ASP A C 1
ATOM 1581 O O . ASP A 1 204 ? 15.992 -3.445 -20.922 1 94.81 204 ASP A O 1
ATOM 1585 N N . ALA A 1 205 ? 14.727 -4.773 -22.141 1 96.38 205 ALA A N 1
ATOM 1586 C CA . ALA A 1 205 ? 14.062 -3.654 -22.797 1 96.38 205 ALA A CA 1
ATOM 1587 C C . ALA A 1 205 ? 13.281 -2.812 -21.797 1 96.38 205 ALA A C 1
ATOM 1589 O O . ALA A 1 205 ? 13.266 -1.582 -21.891 1 96.38 205 ALA A O 1
ATOM 1590 N N . ILE A 1 206 ? 12.672 -3.449 -20.844 1 93.75 206 ILE A N 1
ATOM 1591 C CA . ILE A 1 206 ? 11.945 -2.742 -19.781 1 93.75 206 ILE A CA 1
ATOM 1592 C C . ILE A 1 206 ? 12.906 -1.849 -19 1 93.75 206 ILE A C 1
ATOM 1594 O O . ILE A 1 206 ? 12.617 -0.676 -18.766 1 93.75 206 ILE A O 1
ATOM 1598 N N . SER A 1 207 ? 14.031 -2.385 -18.641 1 91.69 207 SER A N 1
ATOM 1599 C CA . SER A 1 207 ? 15.023 -1.651 -17.859 1 91.69 207 SER A CA 1
ATOM 1600 C C . SER A 1 207 ? 15.531 -0.434 -18.609 1 91.69 207 SER A C 1
ATOM 1602 O O . SER A 1 207 ? 15.938 0.561 -18.016 1 91.69 207 SER A O 1
ATOM 1604 N N . ARG A 1 208 ? 15.477 -0.512 -19.969 1 95 208 ARG A N 1
ATOM 1605 C CA . ARG A 1 208 ? 15.914 0.589 -20.812 1 95 208 ARG A CA 1
ATOM 1606 C C . ARG A 1 208 ? 14.75 1.494 -21.188 1 95 208 ARG A C 1
ATOM 1608 O O . ARG A 1 208 ? 14.875 2.336 -22.078 1 95 208 ARG A O 1
ATOM 1615 N N . GLU A 1 209 ? 13.68 1.184 -20.688 1 94.06 209 GLU A N 1
ATOM 1616 C CA . GLU A 1 209 ? 12.461 1.971 -20.891 1 94.06 209 GLU A CA 1
ATOM 1617 C C . GLU A 1 209 ? 11.969 1.874 -22.328 1 94.06 209 GLU A C 1
ATOM 1619 O O . GLU A 1 209 ? 11.344 2.809 -22.844 1 94.06 209 GLU A O 1
ATOM 1624 N N . ASP A 1 210 ? 12.383 0.872 -22.969 1 96.81 210 ASP A N 1
ATOM 1625 C CA . ASP A 1 210 ? 11.82 0.533 -24.281 1 96.81 210 ASP A CA 1
ATOM 1626 C C . ASP A 1 210 ? 10.586 -0.353 -24.125 1 96.81 210 ASP A C 1
ATOM 1628 O O . ASP A 1 210 ? 10.641 -1.554 -24.406 1 96.81 210 ASP A O 1
ATOM 1632 N N . ILE A 1 211 ? 9.492 0.219 -23.875 1 96.38 211 ILE A N 1
ATOM 1633 C CA . ILE A 1 211 ? 8.266 -0.493 -23.547 1 96.38 211 ILE A CA 1
ATOM 1634 C C . ILE A 1 211 ? 7.707 -1.183 -24.781 1 96.38 211 ILE A C 1
ATOM 1636 O O . ILE A 1 211 ? 7.258 -2.328 -24.719 1 96.38 211 ILE A O 1
ATOM 1640 N N . GLU A 1 212 ? 7.742 -0.529 -25.859 1 96.94 212 GLU A N 1
ATOM 1641 C CA . GLU A 1 212 ? 7.242 -1.12 -27.094 1 96.94 212 GLU A CA 1
ATOM 1642 C C . GLU A 1 212 ? 8.016 -2.389 -27.453 1 96.94 212 GLU A C 1
ATOM 1644 O O . GLU A 1 212 ? 7.414 -3.404 -27.812 1 96.94 212 GLU A O 1
ATOM 1649 N N . GLY A 1 213 ? 9.305 -2.262 -27.359 1 97.56 213 GLY A N 1
ATOM 1650 C CA . GLY A 1 213 ? 10.125 -3.436 -27.609 1 97.56 213 GLY A CA 1
ATOM 1651 C C . GLY A 1 213 ? 9.836 -4.578 -26.656 1 97.56 213 GLY A C 1
ATOM 1652 O O . GLY A 1 213 ? 9.734 -5.734 -27.078 1 97.56 213 GLY A O 1
ATOM 1653 N N . ALA A 1 214 ? 9.68 -4.289 -25.422 1 97.88 214 ALA A N 1
ATOM 1654 C CA . ALA A 1 214 ? 9.383 -5.289 -24.406 1 97.88 214 ALA A CA 1
ATOM 1655 C C . ALA A 1 214 ? 8.047 -5.977 -24.688 1 97.88 214 ALA A C 1
ATOM 1657 O O . ALA A 1 214 ? 7.941 -7.199 -24.578 1 97.88 214 ALA A O 1
ATOM 1658 N N . GLN A 1 215 ? 7.066 -5.188 -25.047 1 97.88 215 GLN A N 1
ATOM 1659 C CA . GLN A 1 215 ? 5.738 -5.711 -25.344 1 97.88 215 GLN A CA 1
ATOM 1660 C C . GLN A 1 215 ? 5.773 -6.656 -26.547 1 97.88 215 GLN A C 1
ATOM 1662 O O . GLN A 1 215 ? 5.172 -7.73 -26.516 1 97.88 215 GLN A O 1
ATOM 1667 N N . ASN A 1 216 ? 6.461 -6.219 -27.578 1 97.75 216 ASN A N 1
ATOM 1668 C CA . ASN A 1 216 ? 6.559 -7.035 -28.781 1 97.75 216 ASN A CA 1
ATOM 1669 C C . ASN A 1 216 ? 7.215 -8.383 -28.484 1 97.75 216 ASN A C 1
ATOM 1671 O O . ASN A 1 216 ? 6.742 -9.422 -28.953 1 97.75 216 ASN A O 1
ATOM 1675 N N . LEU A 1 217 ? 8.258 -8.312 -27.766 1 97.75 217 LEU A N 1
ATOM 1676 C CA . LEU A 1 217 ? 8.961 -9.539 -27.422 1 97.75 217 LEU A CA 1
ATOM 1677 C C . LEU A 1 217 ? 8.086 -10.438 -26.547 1 97.75 217 LEU A C 1
ATOM 1679 O O . LEU A 1 217 ? 8.07 -11.656 -26.734 1 97.75 217 LEU A O 1
ATOM 1683 N N . LEU A 1 218 ? 7.34 -9.867 -25.641 1 97.56 218 LEU A N 1
ATOM 1684 C CA . LEU A 1 218 ? 6.441 -10.664 -24.812 1 97.56 218 LEU A CA 1
ATOM 1685 C C . LEU A 1 218 ? 5.359 -11.32 -25.656 1 97.56 218 LEU A C 1
ATOM 1687 O O . LEU A 1 218 ? 5.027 -12.492 -25.453 1 97.56 218 LEU A O 1
ATOM 1691 N N . ARG A 1 219 ? 4.832 -10.594 -26.625 1 97.88 219 ARG A N 1
ATOM 1692 C CA . ARG A 1 219 ? 3.824 -11.148 -27.516 1 97.88 219 ARG A CA 1
ATOM 1693 C C . ARG A 1 219 ? 4.367 -12.367 -28.266 1 97.88 219 ARG A C 1
ATOM 1695 O O . ARG A 1 219 ? 3.668 -13.375 -28.406 1 97.88 219 ARG A O 1
ATOM 1702 N N . VAL A 1 220 ? 5.574 -12.219 -28.688 1 97.75 220 VAL A N 1
ATOM 1703 C CA . VAL A 1 220 ? 6.215 -13.328 -29.391 1 97.75 220 VAL A CA 1
ATOM 1704 C C . VAL A 1 220 ? 6.34 -14.531 -28.453 1 97.75 220 VAL A C 1
ATOM 1706 O O . VAL A 1 220 ? 6.039 -15.656 -28.844 1 97.75 220 VAL A O 1
ATOM 1709 N N . ALA A 1 221 ? 6.73 -14.305 -27.25 1 96.94 221 ALA A N 1
ATOM 1710 C CA . ALA A 1 221 ? 6.879 -15.383 -26.281 1 96.94 221 ALA A CA 1
ATOM 1711 C C . ALA A 1 221 ? 5.551 -16.094 -26.031 1 96.94 221 ALA A C 1
ATOM 1713 O O . ALA A 1 221 ? 5.504 -17.328 -25.953 1 96.94 221 ALA A O 1
ATOM 1714 N N . LEU A 1 222 ? 4.5 -15.328 -25.906 1 97.31 222 LEU A N 1
ATOM 1715 C CA . LEU A 1 222 ? 3.17 -15.891 -25.703 1 97.31 222 LEU A CA 1
ATOM 1716 C C . LEU A 1 222 ? 2.75 -16.75 -26.891 1 97.31 222 LEU A C 1
ATOM 1718 O O . LEU A 1 222 ? 2.244 -17.859 -26.719 1 97.31 222 LEU A O 1
ATOM 1722 N N . GLN A 1 223 ? 3.053 -16.25 -28.062 1 96.62 223 GLN A N 1
ATOM 1723 C CA . GLN A 1 223 ? 2.672 -16.969 -29.266 1 96.62 223 GLN A CA 1
ATOM 1724 C C . GLN A 1 223 ? 3.428 -18.281 -29.406 1 96.62 223 GLN A C 1
ATOM 1726 O O . GLN A 1 223 ? 2.873 -19.281 -29.875 1 96.62 223 GLN A O 1
ATOM 1731 N N . VAL A 1 224 ? 4.656 -18.234 -29.016 1 96.56 224 VAL A N 1
ATOM 1732 C CA . VAL A 1 224 ? 5.469 -19.453 -29.062 1 96.56 224 VAL A CA 1
ATOM 1733 C C . VAL A 1 224 ? 4.824 -20.547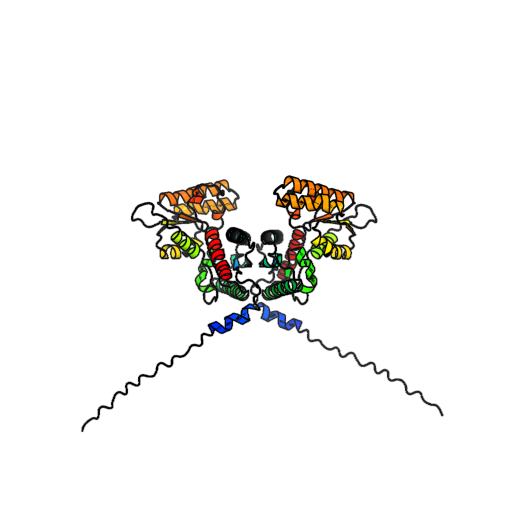 -28.203 1 96.56 224 VAL A C 1
ATOM 1735 O O . VAL A 1 224 ? 4.766 -21.703 -28.609 1 96.56 224 VAL A O 1
ATOM 1738 N N . LEU A 1 225 ? 4.293 -20.203 -27.031 1 95.56 225 LEU A N 1
ATOM 1739 C CA . LEU A 1 225 ? 3.645 -21.156 -26.141 1 95.56 225 LEU A CA 1
ATOM 1740 C C . LEU A 1 225 ? 2.285 -21.578 -26.703 1 95.56 225 LEU A C 1
ATOM 1742 O O . LEU A 1 225 ? 1.904 -22.75 -26.594 1 95.56 225 LEU A O 1
ATOM 1746 N N . LEU A 1 226 ? 1.59 -20.656 -27.312 1 93.75 226 LEU A N 1
ATOM 1747 C CA . LEU A 1 226 ? 0.261 -20.938 -27.828 1 93.75 226 LEU A CA 1
ATOM 1748 C C . LEU A 1 226 ? 0.343 -21.906 -29.016 1 93.75 226 LEU A C 1
ATOM 1750 O O . LEU A 1 226 ? -0.523 -22.766 -29.172 1 93.75 226 LEU A O 1
ATOM 1754 N N . VAL A 1 227 ? 1.39 -21.812 -29.812 1 93.25 227 VAL A N 1
ATOM 1755 C CA . VAL A 1 227 ? 1.585 -22.703 -30.953 1 93.25 227 VAL A CA 1
ATOM 1756 C C . VAL A 1 227 ? 1.874 -24.125 -30.453 1 93.25 227 VAL A C 1
ATOM 1758 O O . VAL A 1 227 ? 1.6 -25.109 -31.156 1 93.25 227 VAL A O 1
ATOM 1761 N N . ARG A 1 228 ? 2.314 -24.219 -29.25 1 92.25 228 ARG A N 1
ATOM 1762 C CA . ARG A 1 228 ? 2.582 -25.516 -28.625 1 92.25 228 ARG A CA 1
ATOM 1763 C C . ARG A 1 228 ? 1.341 -26.047 -27.922 1 92.25 228 ARG A C 1
ATOM 1765 O O . ARG A 1 228 ? 1.443 -26.891 -27.016 1 92.25 228 ARG A O 1
ATOM 1772 N N . ALA A 1 229 ? 0.207 -25.516 -28.188 1 91.25 229 ALA A N 1
ATOM 1773 C CA . ALA A 1 229 ? -1.116 -25.969 -27.766 1 91.25 229 ALA A CA 1
ATOM 1774 C C . ALA A 1 229 ? -1.331 -25.719 -26.281 1 91.25 229 ALA A C 1
ATOM 1776 O O . ALA A 1 229 ? -1.961 -26.531 -25.594 1 91.25 229 ALA A O 1
ATOM 1777 N N . VAL A 1 230 ? -0.698 -24.766 -25.766 1 93.38 230 VAL A N 1
ATOM 1778 C CA . VAL A 1 230 ? -0.951 -24.344 -24.391 1 93.38 230 VAL A CA 1
ATOM 1779 C C . VAL A 1 230 ? -2.346 -23.734 -24.281 1 93.38 230 VAL A C 1
ATOM 1781 O O . VAL A 1 230 ? -2.744 -22.922 -25.125 1 93.38 230 VAL A O 1
ATOM 1784 N N . ASN A 1 231 ? -3.082 -24.125 -23.266 1 93.81 231 ASN A N 1
ATOM 1785 C CA . ASN A 1 231 ? -4.441 -23.641 -23.062 1 93.81 231 ASN A CA 1
ATOM 1786 C C . ASN A 1 231 ? -4.445 -22.266 -22.375 1 93.81 231 ASN A C 1
ATOM 1788 O O . ASN A 1 231 ? -5.215 -21.391 -22.766 1 93.81 231 ASN A O 1
ATOM 1792 N N . ILE A 1 232 ? -3.623 -22.125 -21.359 1 96.12 232 ILE A N 1
ATOM 1793 C CA . ILE A 1 232 ? -3.518 -20.906 -20.547 1 96.12 232 ILE A CA 1
ATOM 1794 C C . ILE A 1 232 ? -2.061 -20.688 -20.156 1 96.12 232 ILE A C 1
ATOM 1796 O O . ILE A 1 232 ? -1.306 -21.641 -19.953 1 96.12 232 ILE A O 1
ATOM 1800 N N . ILE A 1 233 ? -1.697 -19.422 -20.172 1 97.25 233 ILE A N 1
ATOM 1801 C CA . ILE A 1 233 ? -0.327 -19.062 -19.812 1 97.25 233 ILE A CA 1
ATOM 1802 C C . ILE A 1 233 ? -0.321 -18.281 -18.5 1 97.25 233 ILE A C 1
ATOM 1804 O O . ILE A 1 233 ? -1.024 -17.281 -18.375 1 97.25 233 ILE A O 1
ATOM 1808 N N . ILE A 1 234 ? 0.451 -18.703 -17.562 1 97.56 234 ILE A N 1
ATOM 1809 C CA . ILE A 1 234 ? 0.625 -18 -16.281 1 97.56 234 ILE A CA 1
ATOM 1810 C C . ILE A 1 234 ? 1.748 -16.969 -16.422 1 97.56 234 ILE A C 1
ATOM 1812 O O . ILE A 1 234 ? 2.875 -17.312 -16.781 1 97.56 234 ILE A O 1
ATOM 1816 N N . LEU A 1 235 ? 1.471 -15.734 -16.172 1 96.94 235 LEU A N 1
ATOM 1817 C CA . LEU A 1 235 ? 2.484 -14.688 -16.141 1 96.94 235 LEU A CA 1
ATOM 1818 C C . LEU A 1 235 ? 3.123 -14.586 -14.766 1 96.94 235 LEU A C 1
ATOM 1820 O O . LEU A 1 235 ? 2.779 -13.695 -13.984 1 96.94 235 LEU A O 1
ATOM 1824 N N . ALA A 1 236 ? 4.129 -15.406 -14.5 1 95.12 236 ALA A N 1
ATOM 1825 C CA . ALA A 1 236 ? 4.773 -15.492 -13.195 1 95.12 236 ALA A CA 1
ATOM 1826 C C . ALA A 1 236 ? 5.996 -14.578 -13.125 1 95.12 236 ALA A C 1
ATOM 1828 O O . ALA A 1 236 ? 7.09 -15.023 -12.773 1 95.12 236 ALA A O 1
ATOM 1829 N N . SER A 1 237 ? 5.824 -13.352 -13.5 1 91.38 237 SER A N 1
ATOM 1830 C CA . SER A 1 237 ? 6.828 -12.297 -13.461 1 91.38 237 SER A CA 1
ATOM 1831 C C . SER A 1 237 ? 6.203 -10.953 -13.102 1 91.38 237 SER A C 1
ATOM 1833 O O . SER A 1 237 ? 5.141 -10.594 -13.617 1 91.38 237 SER A O 1
ATOM 1835 N N . ASP A 1 238 ? 6.891 -10.281 -12.234 1 87.38 238 ASP A N 1
ATOM 1836 C CA . ASP A 1 238 ? 6.402 -8.961 -11.836 1 87.38 238 ASP A CA 1
ATOM 1837 C C . ASP A 1 238 ? 6.375 -8.008 -13.031 1 87.38 238 ASP A C 1
ATOM 1839 O O . ASP A 1 238 ? 5.48 -7.168 -13.141 1 87.38 238 ASP A O 1
ATOM 1843 N N . ASP A 1 239 ? 7.246 -8.188 -13.945 1 88.44 239 ASP A N 1
ATOM 1844 C CA . ASP A 1 239 ? 7.387 -7.293 -15.094 1 88.44 239 ASP A CA 1
ATOM 1845 C C . ASP A 1 239 ? 6.355 -7.609 -16.172 1 88.44 239 ASP A C 1
ATOM 1847 O O . ASP A 1 239 ? 5.77 -6.703 -16.766 1 88.44 239 ASP A O 1
ATOM 1851 N N . PHE A 1 240 ? 6.078 -8.805 -16.344 1 92.31 240 PHE A N 1
ATOM 1852 C CA . PHE A 1 240 ? 5.25 -9.219 -17.469 1 92.31 240 PHE A CA 1
ATOM 1853 C C . PHE A 1 240 ? 3.771 -9.008 -17.156 1 92.31 240 PHE A C 1
ATOM 1855 O O . PHE A 1 240 ? 2.969 -8.781 -18.062 1 92.31 240 PHE A O 1
ATOM 1862 N N . ARG A 1 241 ? 3.42 -9.008 -15.922 1 90.56 241 ARG A N 1
ATOM 1863 C CA . ARG A 1 241 ? 2.023 -8.914 -15.516 1 90.56 241 ARG A CA 1
ATOM 1864 C C . ARG A 1 241 ? 1.406 -7.59 -15.961 1 90.56 241 ARG A C 1
ATOM 1866 O O . ARG A 1 241 ? 0.207 -7.52 -16.234 1 90.56 241 ARG A O 1
ATOM 1873 N N . THR A 1 242 ? 2.24 -6.605 -16.016 1 89.25 242 THR A N 1
ATOM 1874 C CA . THR A 1 242 ? 1.699 -5.277 -16.281 1 89.25 242 THR A CA 1
ATOM 1875 C C . THR A 1 242 ? 2.256 -4.715 -17.594 1 89.25 242 THR A C 1
ATOM 1877 O O . THR A 1 242 ? 2.115 -3.521 -17.859 1 89.25 242 THR A O 1
ATOM 1880 N N . LEU A 1 243 ? 2.848 -5.5 -18.359 1 94.19 243 LEU A N 1
ATOM 1881 C CA . LEU A 1 243 ? 3.574 -5.008 -19.531 1 94.19 243 LEU A CA 1
ATOM 1882 C C . LEU A 1 243 ? 2.623 -4.754 -20.688 1 94.19 243 LEU A C 1
ATOM 1884 O O . LEU A 1 243 ? 2.713 -3.723 -21.359 1 94.19 243 LEU A O 1
ATOM 1888 N N . LEU A 1 244 ? 1.692 -5.641 -20.922 1 96.06 244 LEU A N 1
ATOM 1889 C CA . LEU A 1 244 ? 0.761 -5.5 -22.031 1 96.06 244 LEU A CA 1
ATOM 1890 C C . LEU A 1 244 ? -0.419 -4.617 -21.656 1 96.06 244 LEU A C 1
ATOM 1892 O O . LEU A 1 244 ? -0.853 -4.617 -20.5 1 96.06 244 LEU A O 1
ATOM 1896 N N . PRO A 1 245 ? -0.912 -3.887 -22.625 1 93.94 245 PRO A N 1
ATOM 1897 C CA . PRO A 1 245 ? -2.127 -3.121 -22.344 1 93.94 245 PRO A CA 1
ATOM 1898 C C . PRO A 1 245 ? -3.293 -4.004 -21.906 1 93.94 245 PRO A C 1
ATOM 1900 O O . PRO A 1 245 ? -3.379 -5.164 -22.312 1 93.94 245 PRO A O 1
ATOM 1903 N N . HIS A 1 246 ? -4.156 -3.398 -21.141 1 90.31 246 HIS A N 1
ATOM 1904 C CA . HIS A 1 246 ? -5.234 -4.156 -20.516 1 90.31 246 HIS A CA 1
ATOM 1905 C C . HIS A 1 246 ? -6.16 -4.773 -21.547 1 90.31 246 HIS A C 1
ATOM 1907 O O . HIS A 1 246 ? -6.816 -5.781 -21.281 1 90.31 246 HIS A O 1
ATOM 1913 N N . ASP A 1 247 ? -6.211 -4.215 -22.734 1 92.94 247 ASP A N 1
ATOM 1914 C CA . ASP A 1 247 ? -7.133 -4.691 -23.766 1 92.94 247 ASP A CA 1
ATOM 1915 C C . ASP A 1 247 ? -6.414 -5.582 -24.766 1 92.94 247 ASP A C 1
ATOM 1917 O O . ASP A 1 247 ? -6.988 -5.953 -25.797 1 92.94 247 ASP A O 1
ATOM 1921 N N . ASP A 1 248 ? -5.238 -5.914 -24.5 1 95.38 248 ASP A N 1
ATOM 1922 C CA . ASP A 1 248 ? -4.523 -6.812 -25.391 1 95.38 248 ASP A CA 1
ATOM 1923 C C . ASP A 1 248 ? -5.207 -8.18 -25.469 1 95.38 248 ASP A C 1
ATOM 1925 O O . ASP A 1 248 ? -5.43 -8.82 -24.438 1 95.38 248 ASP A O 1
ATOM 1929 N N . PRO A 1 249 ? -5.535 -8.648 -26.594 1 94.81 249 PRO A N 1
ATOM 1930 C CA . PRO A 1 249 ? -6.281 -9.898 -26.75 1 94.81 249 PRO A CA 1
ATOM 1931 C C . PRO A 1 249 ? -5.531 -11.109 -26.203 1 94.81 249 PRO A C 1
ATOM 1933 O O . PRO A 1 249 ? -6.148 -12.086 -25.766 1 94.81 249 PRO A O 1
ATOM 1936 N N . LEU A 1 250 ? -4.246 -11.078 -26.188 1 95.94 250 LEU A N 1
ATOM 1937 C CA . LEU A 1 250 ? -3.451 -12.203 -25.719 1 95.94 250 LEU A CA 1
ATOM 1938 C C . LEU A 1 250 ? -3.646 -12.414 -24.219 1 95.94 250 LEU A C 1
ATOM 1940 O O . LEU A 1 250 ? -3.383 -13.5 -23.703 1 95.94 250 LEU A O 1
ATOM 1944 N N . LEU A 1 251 ? -4.07 -11.398 -23.516 1 95.19 251 LEU A N 1
ATOM 1945 C CA . LEU A 1 251 ? -4.246 -11.477 -22.078 1 95.19 251 LEU A CA 1
ATOM 1946 C C . LEU A 1 251 ? -5.398 -12.406 -21.719 1 95.19 251 LEU A C 1
ATOM 1948 O O . LEU A 1 251 ? -5.461 -12.922 -20.594 1 95.19 251 LEU A O 1
ATOM 1952 N N . LYS A 1 252 ? -6.281 -12.648 -22.703 1 93.56 252 LYS A N 1
ATOM 1953 C CA . LYS A 1 252 ? -7.391 -13.578 -22.469 1 93.56 252 LYS A CA 1
ATOM 1954 C C . LYS A 1 252 ? -6.883 -15.008 -22.281 1 93.56 252 LYS A C 1
ATOM 1956 O O . LYS A 1 252 ? -7.582 -15.852 -21.719 1 93.56 252 LYS A O 1
ATOM 1961 N N . LYS A 1 253 ? -5.695 -15.242 -22.797 1 95.06 253 LYS A N 1
ATOM 1962 C CA . LYS A 1 253 ? -5.086 -16.562 -22.672 1 95.06 253 LYS A CA 1
ATOM 1963 C C . LYS A 1 253 ? -4.09 -16.609 -21.516 1 95.06 253 LYS A C 1
ATOM 1965 O O . LYS A 1 253 ? -3.312 -17.562 -21.406 1 95.06 253 LYS A O 1
ATOM 1970 N N . CYS A 1 254 ? -4.109 -15.602 -20.703 1 96.81 254 CYS A N 1
ATOM 1971 C CA . CYS A 1 254 ? -3.135 -15.516 -19.625 1 96.81 254 CYS A CA 1
ATOM 1972 C C . CYS A 1 254 ? -3.832 -15.422 -18.281 1 96.81 254 CYS A C 1
ATOM 1974 O O . CYS A 1 254 ? -5 -15.039 -18.203 1 96.81 254 CYS A O 1
ATOM 1976 N N . VAL A 1 255 ? -3.115 -15.836 -17.266 1 96.25 255 VAL A N 1
ATOM 1977 C CA . VAL A 1 255 ? -3.545 -15.656 -15.883 1 96.25 255 VAL A CA 1
ATOM 1978 C C . VAL A 1 255 ? -2.479 -14.891 -15.109 1 96.25 255 VAL A C 1
ATOM 1980 O O . VAL A 1 255 ? -1.284 -15.172 -15.242 1 96.25 255 VAL A O 1
ATOM 1983 N N . ASP A 1 256 ? -2.896 -13.891 -14.43 1 96.62 256 ASP A N 1
ATOM 1984 C CA . ASP A 1 256 ? -2.053 -13.18 -13.469 1 96.62 256 ASP A CA 1
ATOM 1985 C C . ASP A 1 256 ? -2.141 -13.82 -12.086 1 96.62 256 ASP A C 1
ATOM 1987 O O . ASP A 1 256 ? -3.186 -13.758 -11.43 1 96.62 256 ASP A O 1
ATOM 1991 N N . PRO A 1 257 ? -1.032 -14.391 -11.625 1 97.19 257 PRO A N 1
ATOM 1992 C CA . PRO A 1 257 ? -1.075 -15.047 -10.312 1 97.19 257 PRO A CA 1
ATOM 1993 C C . PRO A 1 257 ? -1.534 -14.102 -9.203 1 97.19 257 PRO A C 1
ATOM 1995 O O . PRO A 1 257 ? -2.125 -14.547 -8.219 1 97.19 257 PRO A O 1
ATOM 1998 N N . PHE A 1 258 ? -1.318 -12.789 -9.289 1 97.31 258 PHE A N 1
ATOM 1999 C CA . PHE A 1 258 ? -1.757 -11.828 -8.289 1 97.31 258 PHE A CA 1
ATOM 2000 C C . PHE A 1 258 ? -3.277 -11.812 -8.18 1 97.31 258 PHE A C 1
ATOM 2002 O O . PHE A 1 258 ? -3.828 -11.688 -7.086 1 97.31 258 PHE A O 1
ATOM 2009 N N . ASP A 1 259 ? -3.885 -11.945 -9.352 1 96.75 259 ASP A N 1
ATOM 2010 C CA . ASP A 1 259 ? -5.344 -11.984 -9.359 1 96.75 259 ASP A CA 1
ATOM 2011 C C . ASP A 1 259 ? -5.859 -13.227 -8.633 1 96.75 259 ASP A C 1
ATOM 2013 O O . ASP A 1 259 ? -6.773 -13.141 -7.812 1 96.75 259 ASP A O 1
ATOM 2017 N N . SER A 1 260 ? -5.254 -14.352 -8.945 1 97.5 260 SER A N 1
ATOM 2018 C CA . SER A 1 260 ? -5.66 -15.609 -8.32 1 97.5 260 SER A CA 1
ATOM 2019 C C . SER A 1 260 ? -5.445 -15.57 -6.809 1 97.5 260 SER A C 1
ATOM 2021 O O . SER A 1 260 ? -6.309 -16 -6.043 1 97.5 260 SER A O 1
ATOM 2023 N N . LEU A 1 261 ? -4.293 -15.078 -6.43 1 98 261 LEU A N 1
ATOM 2024 C CA . LEU A 1 261 ? -3.99 -14.953 -5.008 1 98 261 LEU A CA 1
ATOM 2025 C C . LEU A 1 261 ? -4.984 -14.023 -4.32 1 98 261 LEU A C 1
ATOM 2027 O O . LEU A 1 261 ? -5.484 -14.336 -3.238 1 98 261 LEU A O 1
ATOM 2031 N N . ALA A 1 262 ? -5.281 -12.867 -4.93 1 97.62 262 ALA A N 1
ATOM 2032 C CA . ALA A 1 262 ? -6.223 -11.906 -4.363 1 97.62 262 ALA A CA 1
ATOM 2033 C C . ALA A 1 262 ? -7.609 -12.523 -4.195 1 97.62 262 ALA A C 1
ATOM 2035 O O . ALA A 1 262 ? -8.219 -12.406 -3.131 1 97.62 262 ALA A O 1
ATOM 2036 N N . ARG A 1 263 ? -8.078 -13.211 -5.211 1 97.06 263 ARG A N 1
ATOM 2037 C CA . ARG A 1 263 ? -9.398 -13.828 -5.16 1 97.06 263 ARG A CA 1
ATOM 2038 C C . ARG A 1 263 ? -9.469 -14.898 -4.074 1 97.06 263 ARG A C 1
ATOM 2040 O O . ARG A 1 263 ? -10.422 -14.938 -3.293 1 97.06 263 ARG A O 1
ATOM 2047 N N . SER A 1 264 ? -8.445 -15.719 -4.012 1 97 264 SER A N 1
ATOM 2048 C CA . SER A 1 264 ? -8.406 -16.75 -2.988 1 97 264 SER A CA 1
ATOM 2049 C C . SER A 1 264 ? -8.367 -16.156 -1.589 1 97 264 SER A C 1
ATOM 2051 O O . SER A 1 264 ? -9.016 -16.656 -0.671 1 97 264 SER A O 1
ATOM 2053 N N . THR A 1 265 ? -7.617 -15.094 -1.439 1 96.81 265 THR A N 1
ATOM 2054 C CA . THR A 1 265 ? -7.488 -14.406 -0.159 1 96.81 265 THR A CA 1
ATOM 2055 C C . THR A 1 265 ? -8.836 -13.852 0.299 1 96.81 265 THR A C 1
ATOM 2057 O O . THR A 1 265 ? -9.242 -14.062 1.442 1 96.81 265 THR A O 1
ATOM 2060 N N . VAL A 1 266 ? -9.547 -13.156 -0.585 1 94.81 266 VAL A N 1
ATOM 2061 C CA . VAL A 1 266 ? -10.828 -12.539 -0.259 1 94.81 266 VAL A CA 1
ATOM 2062 C C . VAL A 1 266 ? -11.844 -13.617 0.105 1 94.81 266 VAL A C 1
ATOM 2064 O O . VAL A 1 266 ? -12.594 -13.469 1.072 1 94.81 266 VAL A O 1
ATOM 2067 N N . LYS A 1 267 ? -11.836 -14.711 -0.661 1 92.81 267 LYS A N 1
ATOM 2068 C CA . LYS A 1 267 ? -12.742 -15.812 -0.386 1 92.81 267 LYS A CA 1
ATOM 2069 C C . LYS A 1 267 ? -12.516 -16.375 1.015 1 92.81 267 LYS A C 1
ATOM 2071 O O . LYS A 1 267 ? -13.477 -16.594 1.762 1 92.81 267 LYS A O 1
ATOM 2076 N N . LEU A 1 268 ? -11.297 -16.547 1.379 1 92.69 268 LEU A N 1
ATOM 2077 C CA . LEU A 1 268 ? -10.961 -17.094 2.686 1 92.69 268 LEU A CA 1
ATOM 2078 C C . LEU A 1 268 ? -11.281 -16.109 3.797 1 92.69 268 LEU A C 1
ATOM 2080 O O . LEU A 1 268 ? -11.836 -16.484 4.832 1 92.69 268 LEU A O 1
ATOM 2084 N N . ALA A 1 269 ? -10.859 -14.859 3.611 1 88.44 269 ALA A N 1
ATOM 2085 C CA . ALA A 1 269 ? -11.055 -13.828 4.621 1 88.44 269 ALA A CA 1
ATOM 2086 C C . ALA A 1 269 ? -12.539 -13.586 4.883 1 88.44 269 ALA A C 1
ATOM 2088 O O . ALA A 1 269 ? -12.945 -13.336 6.023 1 88.44 269 ALA A O 1
ATOM 2089 N N . GLN A 1 270 ? -13.344 -13.664 3.887 1 82.12 270 GLN A N 1
ATOM 2090 C CA . GLN A 1 270 ? -14.758 -13.344 4.016 1 82.12 270 GLN A CA 1
ATOM 2091 C C . GLN A 1 270 ? -15.555 -14.555 4.496 1 82.12 270 GLN A C 1
ATOM 2093 O O . GLN A 1 270 ? -16.672 -14.406 4.996 1 82.12 270 GLN A O 1
ATOM 2098 N N . SER A 1 271 ? -15.102 -15.719 4.211 1 76.06 271 SER A N 1
ATOM 2099 C CA . SER A 1 271 ? -15.781 -16.906 4.727 1 76.06 271 SER A CA 1
ATOM 2100 C C . SER A 1 271 ? -15.797 -16.906 6.254 1 76.06 271 SER A C 1
ATOM 2102 O O . SER A 1 271 ? -16.672 -17.516 6.867 1 76.06 271 SER A O 1
ATOM 2104 N N . ALA A 1 272 ? -14.93 -16.25 6.855 1 60.38 272 ALA A N 1
ATOM 2105 C CA . ALA A 1 272 ? -14.859 -16.172 8.312 1 60.38 272 ALA A CA 1
ATOM 2106 C C . ALA A 1 272 ? -15.969 -15.273 8.867 1 60.38 272 ALA A C 1
ATOM 2108 O O . ALA A 1 272 ? -16.438 -15.484 9.984 1 60.38 272 ALA A O 1
ATOM 2109 N N . ILE A 1 273 ? -16.297 -14.227 8.141 1 56.22 273 ILE A N 1
ATOM 2110 C CA . ILE A 1 273 ? -17.328 -13.297 8.586 1 56.22 273 ILE A CA 1
ATOM 2111 C C . ILE A 1 273 ? -18.688 -14 8.617 1 56.22 273 ILE A C 1
ATOM 2113 O O . ILE A 1 273 ? -19.484 -13.773 9.523 1 56.22 273 ILE A O 1
ATOM 2117 N N . LYS A 1 274 ? -18.906 -14.875 7.66 1 50.84 274 LYS A N 1
ATOM 2118 C CA . LYS A 1 274 ? -20.188 -15.578 7.609 1 50.84 274 LYS A CA 1
ATOM 2119 C C . LYS A 1 274 ? -20.328 -16.562 8.766 1 50.84 274 LYS A C 1
ATOM 2121 O O . LYS A 1 274 ? -21.438 -16.844 9.227 1 50.84 274 LYS A O 1
ATOM 2126 N N . CYS A 1 275 ? -19.281 -17.047 9.195 1 43.78 275 CYS A N 1
ATOM 2127 C CA . CYS A 1 275 ? -19.422 -18.016 10.281 1 43.78 275 CYS A CA 1
ATOM 2128 C C . CYS A 1 275 ? -19.469 -17.312 11.633 1 43.78 275 CYS A C 1
ATOM 2130 O O . CYS A 1 275 ? -19.672 -17.953 12.664 1 43.78 275 CYS A O 1
ATOM 2132 N N . SER A 1 276 ? -19.094 -16.031 11.719 1 40.91 276 SER A N 1
ATOM 2133 C CA . SER A 1 276 ? -19.25 -15.414 13.031 1 40.91 276 SER A CA 1
ATOM 2134 C C . SER A 1 276 ? -20.656 -14.844 13.211 1 40.91 276 SER A C 1
ATOM 2136 O O . SER A 1 276 ? -21.234 -14.305 12.266 1 40.91 276 SER A O 1
ATOM 2138 N N . MET B 1 1 ? 15.773 38.406 83.438 1 26.88 1 MET B N 1
ATOM 2139 C CA . MET B 1 1 ? 15.781 36.969 83.188 1 26.88 1 MET B CA 1
ATOM 2140 C C . MET B 1 1 ? 15.648 36.688 81.688 1 26.88 1 MET B C 1
ATOM 2142 O O . MET B 1 1 ? 14.648 37.062 81.062 1 26.88 1 MET B O 1
ATOM 2146 N N . ASN B 1 2 ? 16.75 36.781 80.938 1 26.77 2 ASN B N 1
ATOM 2147 C CA . ASN B 1 2 ? 17.203 36.969 79.562 1 26.77 2 ASN B CA 1
ATOM 2148 C C . ASN B 1 2 ? 16.875 35.75 78.688 1 26.77 2 ASN B C 1
ATOM 2150 O O . ASN B 1 2 ? 17.375 34.656 78.938 1 26.77 2 ASN B O 1
ATOM 2154 N N . ILE B 1 3 ? 15.594 35.625 78.375 1 30.75 3 ILE B N 1
ATOM 2155 C CA . ILE B 1 3 ? 14.898 34.562 77.688 1 30.75 3 ILE B CA 1
ATOM 2156 C C . ILE B 1 3 ? 15.562 34.312 76.312 1 30.75 3 ILE B C 1
ATOM 2158 O O . ILE B 1 3 ? 15.609 35.188 75.5 1 30.75 3 ILE B O 1
ATOM 2162 N N . THR B 1 4 ? 16.688 33.594 76.375 1 29.53 4 THR B N 1
ATOM 2163 C CA . THR B 1 4 ? 17.609 33.312 75.25 1 29.53 4 THR B CA 1
ATOM 2164 C C . THR B 1 4 ? 16.875 32.594 74.125 1 29.53 4 THR B C 1
ATOM 2166 O O . THR B 1 4 ? 16.234 31.562 74.312 1 29.53 4 THR B O 1
ATOM 2169 N N . PRO B 1 5 ? 16.453 33.312 73.062 1 27.59 5 PRO B N 1
ATOM 2170 C CA . PRO B 1 5 ? 15.57 32.812 72 1 27.59 5 PRO B CA 1
ATOM 2171 C C . PRO B 1 5 ? 16.172 31.641 71.25 1 27.59 5 PRO B C 1
ATOM 2173 O O . PRO B 1 5 ? 17.375 31.609 71 1 27.59 5 PRO B O 1
ATOM 2176 N N . VAL B 1 6 ? 15.727 30.438 71.5 1 29.55 6 VAL B N 1
ATOM 2177 C CA . VAL B 1 6 ? 16.203 29.172 71 1 29.55 6 VAL B CA 1
ATOM 2178 C C . VAL B 1 6 ? 16.203 29.219 69.438 1 29.55 6 VAL B C 1
ATOM 2180 O O . VAL B 1 6 ? 15.203 29.609 68.812 1 29.55 6 VAL B O 1
ATOM 2183 N N . PRO B 1 7 ? 17.375 29.375 68.812 1 25.97 7 PRO B N 1
ATOM 2184 C CA . PRO B 1 7 ? 17.5 29.562 67.375 1 25.97 7 PRO B CA 1
ATOM 2185 C C . PRO B 1 7 ? 16.828 28.453 66.562 1 25.97 7 PRO B C 1
ATOM 2187 O O . PRO B 1 7 ? 16.766 27.312 67.062 1 25.97 7 PRO B O 1
ATOM 2190 N N . LYS B 1 8 ? 15.812 28.766 65.75 1 24.77 8 LYS B N 1
ATOM 2191 C CA . LYS B 1 8 ? 14.961 27.953 64.875 1 24.77 8 LYS B CA 1
ATOM 2192 C C . LYS B 1 8 ? 15.797 27.141 63.906 1 24.77 8 LYS B C 1
ATOM 2194 O O . LYS B 1 8 ? 16.516 27.688 63.094 1 24.77 8 LYS B O 1
ATOM 2199 N N . ARG B 1 9 ? 16.359 26 64.312 1 22.52 9 ARG B N 1
ATOM 2200 C CA . ARG B 1 9 ? 17.203 25.094 63.531 1 22.52 9 ARG B CA 1
ATOM 2201 C C . ARG B 1 9 ? 16.516 24.703 62.219 1 22.52 9 ARG B C 1
ATOM 2203 O O . ARG B 1 9 ? 15.461 24.062 62.25 1 22.52 9 ARG B O 1
ATOM 2210 N N . SER B 1 10 ? 16.312 25.641 61.25 1 22.94 10 SER B N 1
ATOM 2211 C CA . SER B 1 10 ? 15.633 25.344 60 1 22.94 10 SER B CA 1
ATOM 2212 C C . SER B 1 10 ? 16.25 24.141 59.312 1 22.94 10 SER B C 1
ATOM 2214 O O . SER B 1 10 ? 17.406 24.188 58.875 1 22.94 10 SER B O 1
ATOM 2216 N N . ASN B 1 11 ? 16.281 23 59.875 1 21.64 11 ASN B N 1
ATOM 2217 C CA . ASN B 1 11 ? 16.953 21.828 59.312 1 21.64 11 ASN B CA 1
ATOM 2218 C C . ASN B 1 11 ? 16.406 21.484 57.938 1 21.64 11 ASN B C 1
ATOM 2220 O O . ASN B 1 11 ? 15.281 20.984 57.812 1 21.64 11 ASN B O 1
ATOM 2224 N N . LYS B 1 12 ? 16.578 22.328 56.938 1 24.09 12 LYS B N 1
ATOM 2225 C CA . LYS B 1 12 ? 16.109 21.969 55.594 1 24.09 12 LYS B CA 1
ATOM 2226 C C . LYS B 1 12 ? 16.641 20.594 55.188 1 24.09 12 LYS B C 1
ATOM 2228 O O . LYS B 1 12 ? 17.859 20.359 55.219 1 24.09 12 LYS B O 1
ATOM 2233 N N . PRO B 1 13 ? 15.875 19.516 55.281 1 24.17 13 PRO B N 1
ATOM 2234 C CA . PRO B 1 13 ? 16.328 18.172 54.906 1 24.17 13 PRO B CA 1
ATOM 2235 C C . PRO B 1 13 ? 16.906 18.109 53.5 1 24.17 13 PRO B C 1
ATOM 2237 O O . PRO B 1 13 ? 16.531 18.906 52.656 1 24.17 13 PRO B O 1
ATOM 2240 N N . THR B 1 14 ? 18.219 17.688 53.344 1 23.77 14 THR B N 1
ATOM 2241 C CA . THR B 1 14 ? 19.016 17.406 52.156 1 23.77 14 THR B CA 1
ATOM 2242 C C . THR B 1 14 ? 18.234 16.516 51.188 1 23.77 14 THR B C 1
ATOM 2244 O O . THR B 1 14 ? 17.609 15.539 51.594 1 23.77 14 THR B O 1
ATOM 2247 N N . SER B 1 15 ? 17.859 17.125 50 1 24.5 15 SER B N 1
ATOM 2248 C CA . SER B 1 15 ? 17.188 16.531 48.844 1 24.5 15 SER B CA 1
ATOM 2249 C C . SER B 1 15 ? 17.859 15.227 48.406 1 24.5 15 SER B C 1
ATOM 2251 O O . SER B 1 15 ? 19.062 15.188 48.156 1 24.5 15 SER B O 1
ATOM 2253 N N . THR B 1 16 ? 17.594 14.117 49.094 1 25.91 16 THR B N 1
ATOM 2254 C CA . THR B 1 16 ? 18.016 12.797 48.625 1 25.91 16 THR B CA 1
ATOM 2255 C C . THR B 1 16 ? 17.797 12.633 47.125 1 25.91 16 THR B C 1
ATOM 2257 O O . THR B 1 16 ? 16.688 12.875 46.656 1 25.91 16 THR B O 1
ATOM 2260 N N . HIS B 1 17 ? 18.906 12.828 46.375 1 25.23 17 HIS B N 1
ATOM 2261 C CA . HIS B 1 17 ? 19.062 12.547 44.938 1 25.23 17 HIS B CA 1
ATOM 2262 C C . HIS B 1 17 ? 18.562 11.141 44.594 1 25.23 17 HIS B C 1
ATOM 2264 O O . HIS B 1 17 ? 19.141 10.148 45.031 1 25.23 17 HIS B O 1
ATOM 2270 N N . ASN B 1 18 ? 17.281 10.93 44.812 1 24.25 18 ASN B N 1
ATOM 2271 C CA . ASN B 1 18 ? 16.797 9.633 44.344 1 24.25 18 ASN B CA 1
ATOM 2272 C C . ASN B 1 18 ? 17.297 9.328 42.938 1 24.25 18 ASN B C 1
ATOM 2274 O O . ASN B 1 18 ? 17.062 10.102 42 1 24.25 18 ASN B O 1
ATOM 2278 N N . SER B 1 19 ? 18.516 8.719 42.906 1 27.16 19 SER B N 1
ATOM 2279 C CA . SER B 1 19 ? 19.047 8.117 41.688 1 27.16 19 SER B CA 1
ATOM 2280 C C . SER B 1 19 ? 17.969 7.32 40.938 1 27.16 19 SER B C 1
ATOM 2282 O O . SER B 1 19 ? 17.562 6.25 41.406 1 27.16 19 SER B O 1
ATOM 2284 N N . GLY B 1 20 ? 16.906 8.008 40.625 1 25.36 20 GLY B N 1
ATOM 2285 C CA . GLY B 1 20 ? 16.047 7.301 39.719 1 25.36 20 GLY B CA 1
ATOM 2286 C C . GLY B 1 20 ? 16.797 6.52 38.656 1 25.36 20 GLY B C 1
ATOM 2287 O O . GLY B 1 20 ? 17.516 7.105 37.844 1 25.36 20 GLY B O 1
ATOM 2288 N N . LEU B 1 21 ? 17.312 5.32 39.094 1 26.02 21 LEU B N 1
ATOM 2289 C CA . LEU B 1 21 ? 17.828 4.328 38.156 1 26.02 21 LEU B CA 1
ATOM 2290 C C . LEU B 1 21 ? 17.062 4.367 36.844 1 26.02 21 LEU B C 1
ATOM 2292 O O . LEU B 1 21 ? 15.836 4.332 36.844 1 26.02 21 LEU B O 1
ATOM 2296 N N . ASN B 1 22 ? 17.703 5.031 35.938 1 26.28 22 ASN B N 1
ATOM 2297 C CA . ASN B 1 22 ? 17.422 5.094 34.5 1 26.28 22 ASN B CA 1
ATOM 2298 C C . ASN B 1 22 ? 17.078 3.723 33.938 1 26.28 22 ASN B C 1
ATOM 2300 O O . ASN B 1 22 ? 17.969 2.918 33.656 1 26.28 22 ASN B O 1
ATOM 2304 N N . LEU B 1 23 ? 15.984 3.133 34.438 1 25.14 23 LEU B N 1
ATOM 2305 C CA . LEU B 1 23 ? 15.453 1.902 33.875 1 25.14 23 LEU B CA 1
ATOM 2306 C C . LEU B 1 23 ? 15.406 1.988 32.344 1 25.14 23 LEU B C 1
ATOM 2308 O O . LEU B 1 23 ? 14.938 1.059 31.688 1 25.14 23 LEU B O 1
ATOM 2312 N N . ALA B 1 24 ? 15.719 3.17 31.844 1 28.47 24 ALA B N 1
ATOM 2313 C CA . ALA B 1 24 ? 15.617 3.211 30.391 1 28.47 24 ALA B CA 1
ATOM 2314 C C . ALA B 1 24 ? 16.656 2.289 29.734 1 28.47 24 ALA B C 1
ATOM 2316 O O . ALA B 1 24 ? 16.562 1.996 28.547 1 28.47 24 ALA B O 1
ATOM 2317 N N . SER B 1 25 ? 17.812 2.117 30.391 1 30.2 25 SER B N 1
ATOM 2318 C CA . SER B 1 25 ? 18.906 1.46 29.672 1 30.2 25 SER B CA 1
ATOM 2319 C C . SER B 1 25 ? 18.578 -0.01 29.422 1 30.2 25 SER B C 1
ATOM 2321 O O . SER B 1 25 ? 19.25 -0.663 28.609 1 30.2 25 SER B O 1
ATOM 2323 N N . MET B 1 26 ? 17.938 -0.651 30.406 1 29.48 26 MET B N 1
ATOM 2324 C CA . MET B 1 26 ? 17.938 -2.105 30.281 1 29.48 26 MET B CA 1
ATOM 2325 C C . MET B 1 26 ? 17.047 -2.551 29.125 1 29.48 26 MET B C 1
ATOM 2327 O O . MET B 1 26 ? 17.094 -3.713 28.719 1 29.48 26 MET B O 1
ATOM 2331 N N . TYR B 1 27 ? 15.992 -1.812 28.922 1 31.06 27 TYR B N 1
ATOM 2332 C CA . TYR B 1 27 ? 15.102 -2.312 27.875 1 31.06 27 TYR B CA 1
ATOM 2333 C C . TYR B 1 27 ? 15.742 -2.156 26.5 1 31.06 27 TYR B C 1
ATOM 2335 O O . TYR B 1 27 ? 15.07 -2.307 25.484 1 31.06 27 TYR B O 1
ATOM 2343 N N . THR B 1 28 ? 16.906 -1.557 26.344 1 34.25 28 THR B N 1
ATOM 2344 C CA . THR B 1 28 ? 17.453 -1.229 25.031 1 34.25 28 THR B CA 1
ATOM 2345 C C . THR B 1 28 ? 17.812 -2.496 24.266 1 34.25 28 THR B C 1
ATOM 2347 O O . THR B 1 28 ? 17.625 -2.561 23.047 1 34.25 28 THR B O 1
ATOM 2350 N N . ASN B 1 29 ? 18.719 -3.379 24.781 1 35.69 29 ASN B N 1
ATOM 2351 C CA . ASN B 1 29 ? 19.547 -4.297 24 1 35.69 29 ASN B CA 1
ATOM 2352 C C . ASN B 1 29 ? 18.734 -5.512 23.547 1 35.69 29 ASN B C 1
ATOM 2354 O O . ASN B 1 29 ? 18.938 -6.008 22.438 1 35.69 29 ASN B O 1
ATOM 2358 N N . ASN B 1 30 ? 18.094 -6.277 24.5 1 36.75 30 ASN B N 1
ATOM 2359 C CA . ASN B 1 30 ? 17.562 -7.613 24.266 1 36.75 30 ASN B CA 1
ATOM 2360 C C . ASN B 1 30 ? 16.25 -7.566 23.484 1 36.75 30 ASN B C 1
ATOM 2362 O O . ASN B 1 30 ? 15.734 -8.602 23.062 1 36.75 30 ASN B O 1
ATOM 2366 N N . SER B 1 31 ? 15.5 -6.512 23.578 1 40.22 31 SER B N 1
ATOM 2367 C CA . SER B 1 31 ? 14.18 -6.379 22.969 1 40.22 31 SER B CA 1
ATOM 2368 C C . SER B 1 31 ? 14.273 -6.238 21.453 1 40.22 31 SER B C 1
ATOM 2370 O O . SER B 1 31 ? 13.266 -6.285 20.75 1 40.22 31 SER B O 1
ATOM 2372 N N . PHE B 1 32 ? 15.391 -5.809 20.984 1 40.38 32 PHE B N 1
ATOM 2373 C CA . PHE B 1 32 ? 15.633 -5.691 19.547 1 40.38 32 PHE B CA 1
ATOM 2374 C C . PHE B 1 32 ? 15.711 -7.062 18.891 1 40.38 32 PHE B C 1
ATOM 2376 O O . PHE B 1 32 ? 15.562 -7.191 17.672 1 40.38 32 PHE B O 1
ATOM 2383 N N . LYS B 1 33 ? 16.188 -8.086 19.594 1 41.84 33 LYS B N 1
ATOM 2384 C CA . LYS B 1 33 ? 16.297 -9.406 18.984 1 41.84 33 LYS B CA 1
ATOM 2385 C C . LYS B 1 33 ? 14.961 -9.883 18.438 1 41.84 33 LYS B C 1
ATOM 2387 O O . LYS B 1 33 ? 14.922 -10.711 17.516 1 41.84 33 LYS B O 1
ATOM 2392 N N . ASP B 1 34 ? 13.945 -9.484 19.156 1 47.19 34 ASP B N 1
ATOM 2393 C CA . ASP B 1 34 ? 12.648 -9.977 18.719 1 47.19 34 ASP B CA 1
ATOM 2394 C C . ASP B 1 34 ? 12 -9.016 17.719 1 47.19 34 ASP B C 1
ATOM 2396 O O . ASP B 1 34 ? 10.797 -9.109 17.453 1 47.19 34 ASP B O 1
ATOM 2400 N N . SER B 1 35 ? 12.773 -7.941 17.469 1 54.03 35 SER B N 1
ATOM 2401 C CA . SER B 1 35 ? 12.203 -6.969 16.547 1 54.03 35 SER B CA 1
ATOM 2402 C C . SER B 1 35 ? 11.969 -7.582 15.164 1 54.03 35 SER B C 1
ATOM 2404 O O . SER B 1 35 ? 12.797 -8.352 14.672 1 54.03 35 SER B O 1
ATOM 2406 N N . LEU B 1 36 ? 10.703 -7.672 14.914 1 58.66 36 LEU B N 1
ATOM 2407 C CA . LEU B 1 36 ? 10.242 -8.227 13.648 1 58.66 36 LEU B CA 1
ATOM 2408 C C . LEU B 1 36 ? 11.172 -7.844 12.508 1 58.66 36 LEU B C 1
ATOM 2410 O O . LEU B 1 36 ? 11.516 -8.68 11.672 1 58.66 36 LEU B O 1
ATOM 2414 N N . LEU B 1 37 ? 11.523 -6.316 12.508 1 58.84 37 LEU B N 1
ATOM 2415 C CA . LEU B 1 37 ? 12.227 -5.824 11.328 1 58.84 37 LEU B CA 1
ATOM 2416 C C . LEU B 1 37 ? 13.688 -5.539 11.648 1 58.84 37 LEU B C 1
ATOM 2418 O O . LEU B 1 37 ? 14 -4.977 12.703 1 58.84 37 LEU B O 1
ATOM 2422 N N . TYR B 1 38 ? 14.547 -6.469 11.508 1 57.09 38 TYR B N 1
ATOM 2423 C CA . TYR B 1 38 ? 15.984 -6.32 11.672 1 57.09 38 TYR B CA 1
ATOM 2424 C C . TYR B 1 38 ? 16.438 -4.91 11.312 1 57.09 38 TYR B C 1
ATOM 2426 O O . TYR B 1 38 ? 17.625 -4.59 11.383 1 57.09 38 TYR B O 1
ATOM 2434 N N . GLN B 1 39 ? 15.406 -4.137 10.984 1 65.19 39 GLN B N 1
ATOM 2435 C CA . GLN B 1 39 ? 15.898 -2.871 10.453 1 65.19 39 GLN B CA 1
ATOM 2436 C C . GLN B 1 39 ? 15.594 -1.719 11.406 1 65.19 39 GLN B C 1
ATOM 2438 O O . GLN B 1 39 ? 14.461 -1.564 11.859 1 65.19 39 GLN B O 1
ATOM 2443 N N . SER B 1 40 ? 16.531 -1.021 11.703 1 66.94 40 SER B N 1
ATOM 2444 C CA . SER B 1 40 ? 16.5 0.079 12.664 1 66.94 40 SER B CA 1
ATOM 2445 C C . SER B 1 40 ? 15.727 1.27 12.109 1 66.94 40 SER B C 1
ATOM 2447 O O . SER B 1 40 ? 15.414 2.209 12.844 1 66.94 40 SER B O 1
ATOM 2449 N N . ASN B 1 41 ? 15.258 1.163 10.93 1 82.31 41 ASN B N 1
ATOM 2450 C CA . ASN B 1 41 ? 14.594 2.322 10.344 1 82.31 41 ASN B CA 1
ATOM 2451 C C . ASN B 1 41 ? 13.164 1.997 9.922 1 82.31 41 ASN B C 1
ATOM 2453 O O . ASN B 1 41 ? 12.594 2.684 9.07 1 82.31 41 ASN B O 1
ATOM 2457 N N . THR B 1 42 ? 12.594 1.052 10.555 1 91.44 42 THR B N 1
ATOM 2458 C CA . THR B 1 42 ? 11.25 0.617 10.195 1 91.44 42 THR B CA 1
ATOM 2459 C C . THR B 1 42 ? 10.219 1.669 10.578 1 91.44 42 THR B C 1
ATOM 2461 O O . THR B 1 42 ? 10.289 2.246 11.672 1 91.44 42 THR B O 1
ATOM 2464 N N . VAL B 1 43 ? 9.281 1.898 9.711 1 95.94 43 VAL B N 1
ATOM 2465 C CA . VAL B 1 43 ? 8.211 2.859 9.953 1 95.94 43 VAL B CA 1
ATOM 2466 C C . VAL B 1 43 ? 6.898 2.121 10.211 1 95.94 43 VAL B C 1
ATOM 2468 O O . VAL B 1 43 ? 6.559 1.178 9.492 1 95.94 43 VAL B O 1
ATOM 2471 N N . GLY B 1 44 ? 6.254 2.443 11.32 1 97 44 GLY B N 1
ATOM 2472 C CA . GLY B 1 44 ? 4.895 1.977 11.539 1 97 44 GLY B CA 1
ATOM 2473 C C . GLY B 1 44 ? 3.844 2.92 10.984 1 97 44 GLY B C 1
ATOM 2474 O O . GLY B 1 44 ? 3.939 4.137 11.164 1 97 44 GLY B O 1
ATOM 2475 N N . ILE B 1 45 ? 2.822 2.389 10.312 1 97.94 45 ILE B N 1
ATOM 2476 C CA . ILE B 1 45 ? 1.795 3.209 9.68 1 97.94 45 ILE B CA 1
ATOM 2477 C C . ILE B 1 45 ? 0.413 2.74 10.125 1 97.94 45 ILE B C 1
ATOM 2479 O O . ILE B 1 45 ? 0.084 1.558 10.008 1 97.94 45 ILE B O 1
ATOM 2483 N N . ILE B 1 46 ? -0.352 3.6 10.664 1 96.81 46 ILE B N 1
ATOM 2484 C CA . ILE B 1 46 ? -1.754 3.328 10.969 1 96.81 46 ILE B CA 1
ATOM 2485 C C . ILE B 1 46 ? -2.643 3.982 9.906 1 96.81 46 ILE B C 1
ATOM 2487 O O . ILE B 1 46 ? -2.688 5.211 9.797 1 96.81 46 ILE B O 1
ATOM 2491 N N . GLY B 1 47 ? -3.25 3.201 9.094 1 93.62 47 GLY B N 1
ATOM 2492 C CA . GLY B 1 47 ? -4.141 3.703 8.055 1 93.62 47 GLY B CA 1
ATOM 2493 C C . GLY B 1 47 ? -5.328 2.795 7.797 1 93.62 47 GLY B C 1
ATOM 2494 O O . GLY B 1 47 ? -5.734 2.031 8.68 1 93.62 47 GLY B O 1
ATOM 2495 N N . GLY B 1 48 ? -6.082 3.098 6.738 1 82.5 48 GLY B N 1
ATOM 2496 C CA . GLY B 1 48 ? -7.055 2.137 6.242 1 82.5 48 GLY B CA 1
ATOM 2497 C C . GLY B 1 48 ? -8.484 2.641 6.32 1 82.5 48 GLY B C 1
ATOM 2498 O O . GLY B 1 48 ? -9.406 1.971 5.855 1 82.5 48 GLY B O 1
ATOM 2499 N N . VAL B 1 49 ? -8.672 3.865 6.992 1 84.88 49 VAL B N 1
ATOM 2500 C CA . VAL B 1 49 ? -10.016 4.414 6.895 1 84.88 49 VAL B CA 1
ATOM 2501 C C . VAL B 1 49 ? -10.445 4.492 5.43 1 84.88 49 VAL B C 1
ATOM 2503 O O . VAL B 1 49 ? -11.539 4.055 5.07 1 84.88 49 VAL B O 1
ATOM 2506 N N . SER B 1 50 ? -9.586 4.961 4.66 1 89.19 50 SER B N 1
ATOM 2507 C CA . SER B 1 50 ? -9.625 4.863 3.203 1 89.19 50 SER B CA 1
ATOM 2508 C C . SER B 1 50 ? -8.375 4.18 2.664 1 89.19 50 SER B C 1
ATOM 2510 O O . SER B 1 50 ? -7.328 4.816 2.512 1 89.19 50 SER B O 1
ATOM 2512 N N . PRO B 1 51 ? -8.508 2.902 2.363 1 91.62 51 PRO B N 1
ATOM 2513 C CA . PRO B 1 51 ? -7.324 2.137 1.971 1 91.62 51 PRO B CA 1
ATOM 2514 C C . PRO B 1 51 ? -6.586 2.754 0.784 1 91.62 51 PRO B C 1
ATOM 2516 O O . PRO B 1 51 ? -5.355 2.783 0.766 1 91.62 51 PRO B O 1
ATOM 2519 N N . ASP B 1 52 ? -7.336 3.283 -0.193 1 90.94 52 ASP B N 1
ATOM 2520 C CA . ASP B 1 52 ? -6.715 3.877 -1.373 1 90.94 52 ASP B CA 1
ATOM 2521 C C . ASP B 1 52 ? -5.895 5.109 -1 1 90.94 52 ASP B C 1
ATOM 2523 O O . ASP B 1 52 ? -4.801 5.32 -1.528 1 90.94 52 ASP B O 1
ATOM 2527 N N . VAL B 1 53 ? -6.422 5.898 -0.121 1 92.62 53 VAL B N 1
ATOM 2528 C CA . VAL B 1 53 ? -5.73 7.098 0.34 1 92.62 53 VAL B CA 1
ATOM 2529 C C . VAL B 1 53 ? -4.465 6.703 1.104 1 92.62 53 VAL B C 1
ATOM 2531 O O . VAL B 1 53 ? -3.412 7.316 0.93 1 92.62 53 VAL B O 1
ATOM 2534 N N . THR B 1 54 ? -4.586 5.664 1.896 1 95.31 54 THR B N 1
ATOM 2535 C CA . THR B 1 54 ? -3.438 5.16 2.637 1 95.31 54 THR B CA 1
ATOM 2536 C C . THR B 1 54 ? -2.34 4.699 1.683 1 95.31 54 THR B C 1
ATOM 2538 O O . THR B 1 54 ? -1.164 5.012 1.882 1 95.31 54 THR B O 1
ATOM 2541 N N . LEU B 1 55 ? -2.699 3.979 0.652 1 95.62 55 LEU B N 1
ATOM 2542 C CA . LEU B 1 55 ? -1.722 3.48 -0.311 1 95.62 55 LEU B CA 1
ATOM 2543 C C . LEU B 1 55 ? -1.053 4.633 -1.052 1 95.62 55 LEU B C 1
ATOM 2545 O O . LEU B 1 55 ? 0.13 4.559 -1.39 1 95.62 55 LEU B O 1
ATOM 2549 N N . ASP B 1 56 ? -1.8 5.68 -1.331 1 94.62 56 ASP B N 1
ATOM 2550 C CA . ASP B 1 56 ? -1.221 6.871 -1.938 1 94.62 56 ASP B CA 1
ATOM 2551 C C . ASP B 1 56 ? -0.101 7.441 -1.07 1 94.62 56 ASP B C 1
ATOM 2553 O O . ASP B 1 56 ? 0.956 7.82 -1.58 1 94.62 56 ASP B O 1
ATOM 2557 N N . PHE B 1 57 ? -0.372 7.473 0.166 1 97.25 57 PHE B N 1
ATOM 2558 C CA . PHE B 1 57 ? 0.652 7.973 1.075 1 97.25 57 PHE B CA 1
ATOM 2559 C C . PHE B 1 57 ? 1.876 7.066 1.064 1 97.25 57 PHE B C 1
ATOM 2561 O O . PHE B 1 57 ? 3.012 7.547 1.03 1 97.25 57 PHE B O 1
ATOM 2568 N N . VAL B 1 58 ? 1.656 5.785 1.168 1 97.5 58 VAL B N 1
ATOM 2569 C CA . VAL B 1 58 ? 2.758 4.832 1.222 1 97.5 58 VAL B CA 1
ATOM 2570 C C . VAL B 1 58 ? 3.621 4.965 -0.031 1 97.5 58 VAL B C 1
ATOM 2572 O O . VAL B 1 58 ? 4.852 4.934 0.049 1 97.5 58 VAL B O 1
ATOM 2575 N N . LYS B 1 59 ? 2.979 5.117 -1.155 1 95.69 59 LYS B N 1
ATOM 2576 C CA . LYS B 1 59 ? 3.723 5.332 -2.393 1 95.69 59 LYS B CA 1
ATOM 2577 C C . LYS B 1 59 ? 4.582 6.59 -2.305 1 95.69 59 LYS B C 1
ATOM 2579 O O . LYS B 1 59 ? 5.746 6.582 -2.715 1 95.69 59 LYS B O 1
ATOM 2584 N N . LYS B 1 60 ? 4.016 7.625 -1.788 1 95.31 60 LYS B N 1
ATOM 2585 C CA . LYS B 1 60 ? 4.758 8.867 -1.594 1 95.31 60 LYS B CA 1
ATOM 2586 C C . LYS B 1 60 ? 5.941 8.656 -0.654 1 95.31 60 LYS B C 1
ATOM 2588 O O . LYS B 1 60 ? 7.035 9.18 -0.895 1 95.31 60 LYS B O 1
ATOM 2593 N N . LEU B 1 61 ? 5.672 7.938 0.393 1 96.56 61 LEU B N 1
ATOM 2594 C CA . LEU B 1 61 ? 6.703 7.645 1.382 1 96.56 61 LEU B CA 1
ATOM 2595 C C . LEU B 1 61 ? 7.871 6.895 0.746 1 96.56 61 LEU B C 1
ATOM 2597 O O . LEU B 1 61 ? 9.031 7.258 0.949 1 96.56 61 LEU B O 1
ATOM 2601 N N . ILE B 1 62 ? 7.566 5.879 -0.026 1 93.75 62 ILE B N 1
ATOM 2602 C CA . ILE B 1 62 ? 8.578 5.078 -0.707 1 93.75 62 ILE B CA 1
ATOM 2603 C C . ILE B 1 62 ? 9.375 5.957 -1.666 1 93.75 62 ILE B C 1
ATOM 2605 O O . ILE B 1 62 ? 10.609 5.922 -1.666 1 93.75 62 ILE B O 1
ATOM 2609 N N . ASN B 1 63 ? 8.703 6.762 -2.447 1 93.75 63 ASN B N 1
ATOM 2610 C CA . ASN B 1 63 ? 9.359 7.637 -3.408 1 93.75 63 ASN B CA 1
ATOM 2611 C C . ASN B 1 63 ? 10.273 8.648 -2.715 1 93.75 63 ASN B C 1
ATOM 2613 O O . ASN B 1 63 ? 11.391 8.891 -3.168 1 93.75 63 ASN B O 1
ATOM 2617 N N . THR B 1 64 ? 9.711 9.203 -1.648 1 94.81 64 THR B N 1
ATOM 2618 C CA . THR B 1 64 ? 10.508 10.156 -0.879 1 94.81 64 THR B CA 1
ATOM 2619 C C . THR B 1 64 ? 11.773 9.492 -0.34 1 94.81 64 THR B C 1
ATOM 2621 O O . THR B 1 64 ? 12.859 10.078 -0.4 1 94.81 64 THR B O 1
ATOM 2624 N N . SER B 1 65 ? 11.609 8.289 0.179 1 92.81 65 SER B N 1
ATOM 2625 C CA . SER B 1 65 ? 12.758 7.547 0.697 1 92.81 65 SER B CA 1
ATOM 2626 C C . SER B 1 65 ? 13.781 7.27 -0.398 1 92.81 65 SER B C 1
ATOM 2628 O O . SER B 1 65 ? 14.984 7.379 -0.168 1 92.81 65 SER B O 1
ATOM 2630 N N . ASN B 1 66 ? 13.336 6.898 -1.613 1 89.25 66 ASN B N 1
ATOM 2631 C CA . ASN B 1 66 ? 14.219 6.605 -2.738 1 89.25 66 ASN B CA 1
ATOM 2632 C C . ASN B 1 66 ? 14.984 7.848 -3.188 1 89.25 66 ASN B C 1
ATOM 2634 O O . ASN B 1 66 ? 16.125 7.746 -3.646 1 89.25 66 ASN B O 1
ATOM 2638 N N . GLU B 1 67 ? 14.352 8.969 -3.094 1 89 67 GLU B N 1
ATOM 2639 C CA . GLU B 1 67 ? 14.984 10.227 -3.469 1 89 67 GLU B CA 1
ATOM 2640 C C . GLU B 1 67 ? 16.094 10.602 -2.488 1 89 67 GLU B C 1
ATOM 2642 O O . GLU B 1 67 ? 17.125 11.164 -2.887 1 89 67 GLU B O 1
ATOM 2647 N N . PHE B 1 68 ? 15.836 10.297 -1.283 1 84.44 68 PHE B N 1
ATOM 2648 C CA . PHE B 1 68 ? 16.797 10.641 -0.249 1 84.44 68 PHE B CA 1
ATOM 2649 C C . PHE B 1 68 ? 17.969 9.672 -0.258 1 84.44 68 PHE B C 1
ATOM 2651 O O . PHE B 1 68 ? 19.094 10.039 0.103 1 84.44 68 PHE B O 1
ATOM 2658 N N . ASN B 1 69 ? 17.656 8.414 -0.476 1 75.69 69 ASN B N 1
ATOM 2659 C CA . ASN B 1 69 ? 18.703 7.391 -0.464 1 75.69 69 ASN B CA 1
ATOM 2660 C C . ASN B 1 69 ? 18.781 6.66 -1.801 1 75.69 69 ASN B C 1
ATOM 2662 O O . ASN B 1 69 ? 18.172 5.602 -1.973 1 75.69 69 ASN B O 1
ATOM 2666 N N . LYS B 1 70 ? 19.547 7.188 -2.598 1 66 70 LYS B N 1
ATOM 2667 C CA . LYS B 1 70 ? 19.625 6.621 -3.941 1 66 70 LYS B CA 1
ATOM 2668 C C . LYS B 1 70 ? 20.25 5.234 -3.918 1 66 70 LYS B C 1
ATOM 2670 O O . LYS B 1 70 ? 19.953 4.395 -4.773 1 66 70 LYS B O 1
ATOM 2675 N N . ASP B 1 71 ? 21.062 5.027 -2.928 1 57.75 71 ASP B N 1
ATOM 2676 C CA . ASP B 1 71 ? 21.844 3.789 -2.936 1 57.75 71 ASP B CA 1
ATOM 2677 C C . ASP B 1 71 ? 21.062 2.656 -2.266 1 57.75 71 ASP B C 1
ATOM 2679 O O . ASP B 1 71 ? 21.359 1.48 -2.479 1 57.75 71 ASP B O 1
ATOM 2683 N N . GLU B 1 72 ? 20.328 3.039 -1.222 1 59.09 72 GLU B N 1
ATOM 2684 C CA . GLU B 1 72 ? 19.641 1.986 -0.468 1 59.09 72 GLU B CA 1
ATOM 2685 C C . GLU B 1 72 ? 18.141 2.045 -0.669 1 59.09 72 GLU B C 1
ATOM 2687 O O . GLU B 1 72 ? 17.469 2.91 -0.108 1 59.09 72 GLU B O 1
ATOM 2692 N N . LYS B 1 73 ? 17.734 1.306 -1.756 1 60.75 73 LYS B N 1
ATOM 2693 C CA . LYS B 1 73 ? 16.328 1.378 -2.156 1 60.75 73 LYS B CA 1
ATOM 2694 C C . LYS B 1 73 ? 15.453 0.567 -1.212 1 60.75 73 LYS B C 1
ATOM 2696 O O . LYS B 1 73 ? 15.594 -0.653 -1.114 1 60.75 73 LYS B O 1
ATOM 2701 N N . GLY B 1 74 ? 15.023 1.286 0.017 1 79.38 74 GLY B N 1
ATOM 2702 C CA . GLY B 1 74 ? 13.844 0.633 0.571 1 79.38 74 GLY B CA 1
ATOM 2703 C C . GLY B 1 74 ? 13.586 0.999 2.02 1 79.38 74 GLY B C 1
ATOM 2704 O O . GLY B 1 74 ? 14.516 1.02 2.836 1 79.38 74 GLY B O 1
ATOM 2705 N N . LEU B 1 75 ? 12.68 1.563 2.328 1 88.69 75 LEU B N 1
ATOM 2706 C CA . LEU B 1 75 ? 12.18 1.868 3.664 1 88.69 75 LEU B CA 1
ATOM 2707 C C . LEU B 1 75 ? 11.219 0.782 4.148 1 88.69 75 LEU B C 1
ATOM 2709 O O . LEU B 1 75 ? 10.141 0.606 3.584 1 88.69 75 LEU B O 1
ATOM 2713 N N . PRO B 1 76 ? 11.773 -0.02 5.102 1 92.44 76 PRO B N 1
ATOM 2714 C CA . PRO B 1 76 ? 10.836 -1.01 5.641 1 92.44 76 PRO B CA 1
ATOM 2715 C C . PRO B 1 76 ? 9.688 -0.373 6.422 1 92.44 76 PRO B C 1
ATOM 2717 O O . PRO B 1 76 ? 9.883 0.629 7.113 1 92.44 76 PRO B O 1
ATOM 2720 N N . PHE B 1 77 ? 8.539 -0.952 6.328 1 95.44 77 PHE B N 1
ATOM 2721 C CA . PHE B 1 77 ? 7.414 -0.43 7.094 1 95.44 77 PHE B CA 1
ATOM 2722 C C . PHE B 1 77 ? 6.402 -1.532 7.395 1 95.44 77 PHE B C 1
ATOM 2724 O O . PHE B 1 77 ? 6.383 -2.562 6.715 1 95.44 77 PHE B O 1
ATOM 2731 N N . VAL B 1 78 ? 5.672 -1.332 8.438 1 96 78 VAL B N 1
ATOM 2732 C CA . VAL B 1 78 ? 4.508 -2.135 8.797 1 96 78 VAL B CA 1
ATOM 2733 C C . VAL B 1 78 ? 3.246 -1.279 8.727 1 96 78 VAL B C 1
ATOM 2735 O O . VAL B 1 78 ? 3.164 -0.231 9.367 1 96 78 VAL B O 1
ATOM 2738 N N . LEU B 1 79 ? 2.305 -1.709 7.941 1 96.94 79 LEU B N 1
ATOM 2739 C CA . LEU B 1 79 ? 1.071 -0.959 7.734 1 96.94 79 LEU B CA 1
ATOM 2740 C C . LEU B 1 79 ? -0.124 -1.708 8.312 1 96.94 79 LEU B C 1
ATOM 2742 O O . LEU B 1 79 ? -0.377 -2.859 7.949 1 96.94 79 LEU B O 1
ATOM 2746 N N . CYS B 1 80 ? -0.771 -1.074 9.227 1 95.94 80 CYS B N 1
ATOM 2747 C CA . CYS B 1 80 ? -2.068 -1.54 9.703 1 95.94 80 CYS B CA 1
ATOM 2748 C C . CYS B 1 80 ? -3.203 -0.781 9.023 1 95.94 80 CYS B C 1
ATOM 2750 O O . CYS B 1 80 ? -3.436 0.392 9.32 1 95.94 80 CYS B O 1
ATOM 2752 N N . SER B 1 81 ? -3.846 -1.434 8.102 1 94.94 81 SER B N 1
ATOM 2753 C CA . SER B 1 81 ? -4.973 -0.836 7.395 1 94.94 81 SER B CA 1
ATOM 2754 C C . SER B 1 81 ? -6.301 -1.401 7.887 1 94.94 81 SER B C 1
ATOM 2756 O O . SER B 1 81 ? -6.551 -2.604 7.773 1 94.94 81 SER B O 1
ATOM 2758 N N . ASP B 1 82 ? -7.133 -0.537 8.383 1 90.5 82 ASP B N 1
ATOM 2759 C CA . ASP B 1 82 ? -8.391 -0.965 8.992 1 90.5 82 ASP B CA 1
ATOM 2760 C C . ASP B 1 82 ? -9.531 -0.022 8.617 1 90.5 82 ASP B C 1
ATOM 2762 O O . ASP B 1 82 ? -9.68 1.049 9.203 1 90.5 82 ASP B O 1
ATOM 2766 N N . PRO B 1 83 ? -10.398 -0.48 7.746 1 87.25 83 PRO B N 1
ATOM 2767 C CA . PRO B 1 83 ? -11.492 0.391 7.301 1 87.25 83 PRO B CA 1
ATOM 2768 C C . PRO B 1 83 ? -12.641 0.458 8.305 1 87.25 83 PRO B C 1
ATOM 2770 O O . PRO B 1 83 ? -13.555 1.269 8.148 1 87.25 83 PRO B O 1
ATOM 2773 N N . VAL B 1 84 ? -12.602 -0.296 9.359 1 82.75 84 VAL B N 1
ATOM 2774 C CA . VAL B 1 84 ? -13.711 -0.396 10.297 1 82.75 84 VAL B CA 1
ATOM 2775 C C . VAL B 1 84 ? -13.922 0.949 10.984 1 82.75 84 VAL B C 1
ATOM 2777 O O . VAL B 1 84 ? -15.039 1.272 11.398 1 82.75 84 VAL B O 1
ATOM 2780 N N . MET B 1 85 ? -12.906 1.715 11.078 1 81.75 85 MET B N 1
ATOM 2781 C CA . MET B 1 85 ? -12.961 2.979 11.805 1 81.75 85 MET B CA 1
ATOM 2782 C C . MET B 1 85 ? -13.891 3.969 11.117 1 81.75 85 MET B C 1
ATOM 2784 O O . MET B 1 85 ? -14.414 4.887 11.758 1 81.75 85 MET B O 1
ATOM 2788 N N . LYS B 1 86 ? -14.055 3.805 9.836 1 78.5 86 LYS B N 1
ATOM 2789 C CA . LYS B 1 86 ? -14.93 4.688 9.07 1 78.5 86 LYS B CA 1
ATOM 2790 C C . LYS B 1 86 ? -16.359 4.625 9.594 1 78.5 86 LYS B C 1
ATOM 2792 O O . LYS B 1 86 ? -17.109 5.609 9.508 1 78.5 86 LYS B O 1
ATOM 2797 N N . LYS B 1 87 ? -16.719 3.568 10.234 1 78.25 87 LYS B N 1
ATOM 2798 C CA . LYS B 1 87 ? -18.094 3.32 10.641 1 78.25 87 LYS B CA 1
ATOM 2799 C C . LYS B 1 87 ? -18.281 3.529 12.141 1 78.25 87 LYS B C 1
ATOM 2801 O O . LYS B 1 87 ? -19.391 3.42 12.656 1 78.25 87 LYS B O 1
ATOM 2806 N N . MET B 1 88 ? -17.234 3.859 12.758 1 80.94 88 MET B N 1
ATOM 2807 C CA . MET B 1 88 ? -17.297 3.998 14.211 1 80.94 88 MET B CA 1
ATOM 2808 C C . MET B 1 88 ? -17.703 5.41 14.609 1 80.94 88 MET B C 1
ATOM 2810 O O . MET B 1 88 ? -17.297 6.383 13.969 1 80.94 88 MET B O 1
ATOM 2814 N N . ASN B 1 89 ? -18.578 5.426 15.562 1 84.12 89 ASN B N 1
ATOM 2815 C CA . ASN B 1 89 ? -19.047 6.723 16.031 1 84.12 89 ASN B CA 1
ATOM 2816 C C . ASN B 1 89 ? -18.766 6.922 17.516 1 84.12 89 ASN B C 1
ATOM 2818 O O . ASN B 1 89 ? -19.172 7.922 18.109 1 84.12 89 ASN B O 1
ATOM 2822 N N . ASP B 1 90 ? -18.062 6 18.062 1 90.56 90 ASP B N 1
ATOM 2823 C CA . ASP B 1 90 ? -17.703 6.051 19.469 1 90.56 90 ASP B CA 1
ATOM 2824 C C . ASP B 1 90 ? -16.234 6.414 19.656 1 90.56 90 ASP B C 1
ATOM 2826 O O . ASP B 1 90 ? -15.344 5.602 19.375 1 90.56 90 ASP B O 1
ATOM 2830 N N . ASP B 1 91 ? -16.078 7.566 20.281 1 90.94 91 ASP B N 1
ATOM 2831 C CA . ASP B 1 91 ? -14.719 8.094 20.422 1 90.94 91 ASP B CA 1
ATOM 2832 C C . ASP B 1 91 ? -13.852 7.16 21.266 1 90.94 91 ASP B C 1
ATOM 2834 O O . ASP B 1 91 ? -12.688 6.934 20.953 1 90.94 91 ASP B O 1
ATOM 2838 N N . ASP B 1 92 ? -14.43 6.664 22.312 1 93 92 ASP B N 1
ATOM 2839 C CA . ASP B 1 92 ? -13.672 5.805 23.203 1 93 92 ASP B CA 1
ATOM 2840 C C . ASP B 1 92 ? -13.219 4.527 22.5 1 93 92 ASP B C 1
ATOM 2842 O O . ASP B 1 92 ? -12.086 4.074 22.688 1 93 92 ASP B O 1
ATOM 2846 N N . LYS B 1 93 ? -14.109 4.047 21.672 1 91.31 93 LYS B N 1
ATOM 2847 C CA . LYS B 1 93 ? -13.789 2.836 20.922 1 91.31 93 LYS B CA 1
ATOM 2848 C C . LYS B 1 93 ? -12.727 3.109 19.859 1 91.31 93 LYS B C 1
ATOM 2850 O O . LYS B 1 93 ? -11.852 2.277 19.625 1 91.31 93 LYS B O 1
ATOM 2855 N N . ILE B 1 94 ? -12.836 4.227 19.297 1 91.56 94 ILE B N 1
ATOM 2856 C CA . ILE B 1 94 ? -11.867 4.617 18.281 1 91.56 94 ILE B CA 1
ATOM 2857 C C . ILE B 1 94 ? -10.484 4.766 18.922 1 91.56 94 ILE B C 1
ATOM 2859 O O . ILE B 1 94 ? -9.5 4.238 18.391 1 91.56 94 ILE B O 1
ATOM 2863 N N . VAL B 1 95 ? -10.43 5.418 20.062 1 94.06 95 VAL B N 1
ATOM 2864 C CA . VAL B 1 95 ? -9.172 5.637 20.766 1 94.06 95 VAL B CA 1
ATOM 2865 C C . VAL B 1 95 ? -8.562 4.297 21.172 1 94.06 95 VAL B C 1
ATOM 2867 O O . VAL B 1 95 ? -7.359 4.082 21 1 94.06 95 VAL B O 1
ATOM 2870 N N . GLU B 1 96 ? -9.398 3.459 21.641 1 93.06 96 GLU B N 1
ATOM 2871 C CA . GLU B 1 96 ? -8.93 2.143 22.062 1 93.06 96 GLU B CA 1
ATOM 2872 C C . GLU B 1 96 ? -8.336 1.371 20.891 1 93.06 96 GLU B C 1
ATOM 2874 O O . GLU B 1 96 ? -7.258 0.78 21 1 93.06 96 GLU B O 1
ATOM 2879 N N . LEU B 1 97 ? -9.016 1.41 19.828 1 91.56 97 LEU B N 1
ATOM 2880 C CA . LEU B 1 97 ? -8.555 0.715 18.641 1 91.56 97 LEU B CA 1
ATOM 2881 C C . LEU B 1 97 ? -7.238 1.299 18.141 1 91.56 97 LEU B C 1
ATOM 2883 O O . LEU B 1 97 ? -6.309 0.557 17.812 1 91.56 97 LEU B O 1
ATOM 2887 N N . LEU B 1 98 ? -7.137 2.562 18.125 1 94.62 98 LEU B N 1
ATOM 2888 C CA . LEU B 1 98 ? -5.926 3.236 17.672 1 94.62 98 LEU B CA 1
ATOM 2889 C C . LEU B 1 98 ? -4.754 2.945 18.609 1 94.62 98 LEU B C 1
ATOM 2891 O O . LEU B 1 98 ? -3.629 2.742 18.141 1 94.62 98 LEU B O 1
ATOM 2895 N N . ARG B 1 99 ? -5.035 2.924 19.844 1 94.88 99 ARG B N 1
ATOM 2896 C CA . ARG B 1 99 ? -3.99 2.621 20.828 1 94.88 99 ARG B CA 1
ATOM 2897 C C . ARG B 1 99 ? -3.473 1.198 20.641 1 94.88 99 ARG B C 1
ATOM 2899 O O . ARG B 1 99 ? -2.268 0.953 20.734 1 94.88 99 ARG B O 1
ATOM 2906 N N . ARG B 1 100 ? -4.359 0.334 20.422 1 92.44 100 ARG B N 1
ATOM 2907 C CA . ARG B 1 100 ? -3.969 -1.052 20.188 1 92.44 100 ARG B CA 1
ATOM 2908 C C . ARG B 1 100 ? -3.055 -1.162 18.969 1 92.44 100 ARG B C 1
ATOM 2910 O O . ARG B 1 100 ? -2.045 -1.87 19.016 1 92.44 100 ARG B O 1
ATOM 2917 N N . LYS B 1 101 ? -3.41 -0.496 17.953 1 94.06 101 LYS B N 1
ATOM 2918 C CA . LYS B 1 101 ? -2.592 -0.509 16.734 1 94.06 101 LYS B CA 1
ATOM 2919 C C . LYS B 1 101 ? -1.231 0.135 16.984 1 94.06 101 LYS B C 1
ATOM 2921 O O . LYS B 1 101 ? -0.207 -0.363 16.516 1 94.06 101 LYS B O 1
ATOM 2926 N N . ARG B 1 102 ? -1.295 1.198 17.75 1 95.56 102 ARG B N 1
ATOM 2927 C CA . ARG B 1 102 ? -0.049 1.872 18.094 1 95.56 102 ARG B CA 1
ATOM 2928 C C . ARG B 1 102 ? 0.875 0.943 18.875 1 95.56 102 ARG B C 1
ATOM 2930 O O . ARG B 1 102 ? 2.057 0.817 18.547 1 95.56 102 ARG B O 1
ATOM 2937 N N . VAL B 1 103 ? 0.384 0.261 19.844 1 93.94 103 VAL B N 1
ATOM 2938 C CA . VAL B 1 103 ? 1.167 -0.646 20.672 1 93.94 103 VAL B CA 1
ATOM 2939 C C . VAL B 1 103 ? 1.698 -1.798 19.828 1 93.94 103 VAL B C 1
ATOM 2941 O O . VAL B 1 103 ? 2.857 -2.197 19.969 1 93.94 103 VAL B O 1
ATOM 2944 N N . PHE B 1 104 ? 0.879 -2.297 19.016 1 92.12 104 PHE B N 1
ATOM 2945 C CA . PHE B 1 104 ? 1.262 -3.381 18.125 1 92.12 104 PHE B CA 1
ATOM 2946 C C . PHE B 1 104 ? 2.436 -2.965 17.234 1 92.12 104 PHE B C 1
ATOM 2948 O O . PHE B 1 104 ? 3.404 -3.713 17.094 1 92.12 104 PHE B O 1
ATOM 2955 N N . LEU B 1 105 ? 2.361 -1.794 16.672 1 94.38 105 LEU B N 1
ATOM 2956 C CA . LEU B 1 105 ? 3.414 -1.289 15.797 1 94.38 105 LEU B CA 1
ATOM 2957 C C . LEU B 1 105 ? 4.688 -1.007 16.578 1 94.38 105 LEU B C 1
ATOM 2959 O O . LEU B 1 105 ? 5.793 -1.237 16.094 1 94.38 105 LEU B O 1
ATOM 2963 N N . GLU B 1 106 ? 4.453 -0.531 17.734 1 91.94 106 GLU B N 1
ATOM 2964 C CA . GLU B 1 106 ? 5.594 -0.313 18.609 1 91.94 106 GLU B CA 1
ATOM 2965 C C . GLU B 1 106 ? 6.355 -1.612 18.859 1 91.94 106 GLU B C 1
ATOM 2967 O O . GLU B 1 106 ? 7.586 -1.636 18.828 1 91.94 106 GLU B O 1
ATOM 2972 N N . ARG B 1 107 ? 5.652 -2.621 19 1 87.75 107 ARG B N 1
ATOM 2973 C CA . ARG B 1 107 ? 6.227 -3.93 19.297 1 87.75 107 ARG B CA 1
ATOM 2974 C C . ARG B 1 107 ? 6.895 -4.531 18.062 1 87.75 107 ARG B C 1
ATOM 2976 O O . ARG B 1 107 ? 7.703 -5.457 18.188 1 87.75 107 ARG B O 1
ATOM 2983 N N . SER B 1 108 ? 6.496 -4.066 16.953 1 88.88 108 SER B N 1
ATOM 2984 C CA . SER B 1 108 ? 7.109 -4.555 15.727 1 88.88 108 SER B CA 1
ATOM 2985 C C . SER B 1 108 ? 8.547 -4.07 15.594 1 88.88 108 SER B C 1
ATOM 2987 O O . SER B 1 108 ? 9.312 -4.59 14.773 1 88.88 108 SER B O 1
ATOM 2989 N N . GLY B 1 109 ? 8.914 -3.043 16.375 1 87.62 109 GLY B N 1
ATOM 2990 C CA . GLY B 1 109 ? 10.234 -2.445 16.297 1 87.62 109 GLY B CA 1
ATOM 2991 C C . GLY B 1 109 ? 10.266 -1.182 15.453 1 87.62 109 GLY B C 1
ATOM 2992 O O . GLY B 1 109 ? 11.344 -0.725 15.055 1 87.62 109 GLY B O 1
ATOM 2993 N N . ALA B 1 110 ? 9.18 -0.625 15.156 1 92.25 110 ALA B N 1
ATOM 2994 C CA . ALA B 1 110 ? 9.125 0.609 14.375 1 92.25 110 ALA B CA 1
ATOM 2995 C C . ALA B 1 110 ? 9.867 1.738 15.086 1 92.25 110 ALA B C 1
ATOM 2997 O O . ALA B 1 110 ? 9.773 1.877 16.297 1 92.25 110 ALA B O 1
ATOM 2998 N N . ARG B 1 111 ? 10.539 2.502 14.32 1 92.12 111 ARG B N 1
ATOM 2999 C CA . ARG B 1 111 ? 11.281 3.643 14.844 1 92.12 111 ARG B CA 1
ATOM 3000 C C . ARG B 1 111 ? 10.367 4.848 15.047 1 92.12 111 ARG B C 1
ATOM 3002 O O . ARG B 1 111 ? 10.656 5.719 15.875 1 92.12 111 ARG B O 1
ATOM 3009 N N . CYS B 1 112 ? 9.422 4.875 14.305 1 96.06 112 CYS B N 1
ATOM 3010 C CA . CYS B 1 112 ? 8.406 5.914 14.422 1 96.06 112 CYS B CA 1
ATOM 3011 C C . CYS B 1 112 ? 7.07 5.43 13.867 1 96.06 112 CYS B C 1
ATOM 3013 O O . CYS B 1 112 ? 7.012 4.414 13.172 1 96.06 112 CYS B O 1
ATOM 3015 N N . ILE B 1 113 ? 6.039 6.09 14.242 1 97.44 113 ILE B N 1
ATOM 3016 C CA . ILE B 1 113 ? 4.691 5.734 13.805 1 97.44 113 ILE B CA 1
ATOM 3017 C C . ILE B 1 113 ? 4.031 6.945 13.148 1 97.44 113 ILE B C 1
ATOM 3019 O O . ILE B 1 113 ? 4.148 8.07 13.641 1 97.44 113 ILE B O 1
ATOM 3023 N N . VAL B 1 114 ? 3.396 6.727 12.023 1 98.06 114 VAL B N 1
ATOM 3024 C CA . VAL B 1 114 ? 2.705 7.805 11.328 1 98.06 114 VAL B CA 1
ATOM 3025 C C . VAL B 1 114 ? 1.255 7.406 11.062 1 98.06 114 VAL B C 1
ATOM 3027 O O . VAL B 1 114 ? 0.945 6.219 10.93 1 98.06 114 VAL B O 1
ATOM 3030 N N . VAL B 1 115 ? 0.411 8.391 11.031 1 96.69 115 VAL B N 1
ATOM 3031 C CA . VAL B 1 115 ? -1.012 8.219 10.758 1 96.69 115 VAL B CA 1
ATOM 3032 C C . VAL B 1 115 ? -1.435 9.133 9.617 1 96.69 115 VAL B C 1
ATOM 3034 O O . VAL B 1 115 ? -1.838 10.281 9.844 1 96.69 115 VAL B O 1
ATOM 3037 N N . PRO B 1 116 ? -1.368 8.602 8.375 1 96.5 116 PRO B N 1
ATOM 3038 C CA . PRO B 1 116 ? -1.734 9.43 7.223 1 96.5 116 PRO B CA 1
ATOM 3039 C C . PRO B 1 116 ? -3.246 9.562 7.047 1 96.5 116 PRO B C 1
ATOM 3041 O O . PRO B 1 116 ? -3.789 9.156 6.02 1 96.5 116 PRO B O 1
ATOM 3044 N N . CYS B 1 117 ? -3.855 10.086 7.996 1 93.62 117 CYS B N 1
ATOM 3045 C CA . CYS B 1 117 ? -5.289 10.352 8.031 1 93.62 117 CYS B CA 1
ATOM 3046 C C . CYS B 1 117 ? -5.59 11.602 8.859 1 93.62 117 CYS B C 1
ATOM 3048 O O . CYS B 1 117 ? -5.32 11.633 10.062 1 93.62 117 CYS B O 1
ATOM 3050 N N . HIS B 1 118 ? -6.234 12.586 8.25 1 92.06 118 HIS B N 1
ATOM 3051 C CA . HIS B 1 118 ? -6.434 13.875 8.898 1 92.06 118 HIS B CA 1
ATOM 3052 C C . HIS B 1 118 ? -7.34 13.742 10.117 1 92.06 118 HIS B C 1
ATOM 3054 O O . HIS B 1 118 ? -6.992 14.195 11.211 1 92.06 118 HIS B O 1
ATOM 3060 N N . ILE B 1 119 ? -8.445 13.062 9.945 1 87.88 119 ILE B N 1
ATOM 3061 C CA . ILE B 1 119 ? -9.469 13.031 10.984 1 87.88 119 ILE B CA 1
ATOM 3062 C C . ILE B 1 119 ? -8.938 12.289 12.211 1 87.88 119 ILE B C 1
ATOM 3064 O O . ILE B 1 119 ? -9.312 12.609 13.344 1 87.88 119 ILE B O 1
ATOM 3068 N N . LEU B 1 120 ? -8.047 11.375 12.062 1 90.69 120 LEU B N 1
ATOM 3069 C CA . LEU B 1 120 ? -7.547 10.57 13.172 1 90.69 120 LEU B CA 1
ATOM 3070 C C . LEU B 1 120 ? -6.637 11.398 14.07 1 90.69 120 LEU B C 1
ATOM 3072 O O . LEU B 1 120 ? -6.355 11 15.203 1 90.69 120 LEU B O 1
ATOM 3076 N N . HIS B 1 121 ? -6.227 12.547 13.656 1 92.56 121 HIS B N 1
ATOM 3077 C CA . HIS B 1 121 ? -5.395 13.406 14.484 1 92.56 121 HIS B CA 1
ATOM 3078 C C . HIS B 1 121 ? -6.211 14.062 15.594 1 92.56 121 HIS B C 1
ATOM 3080 O O . HIS B 1 121 ? -5.648 14.633 16.531 1 92.56 121 HIS B O 1
ATOM 3086 N N . SER B 1 122 ? -7.559 13.984 15.438 1 88.38 122 SER B N 1
ATOM 3087 C CA . SER B 1 122 ? -8.414 14.453 16.516 1 88.38 122 SER B CA 1
ATOM 3088 C C . SER B 1 122 ? -8.125 13.711 17.812 1 88.38 122 SER B C 1
ATOM 3090 O O . SER B 1 122 ? -8.344 14.242 18.906 1 88.38 122 SER B O 1
ATOM 3092 N N . TRP B 1 123 ? -7.605 12.539 17.719 1 92.06 123 TRP B N 1
ATOM 3093 C CA . TRP B 1 123 ? -7.34 11.703 18.891 1 92.06 123 TRP B CA 1
ATOM 3094 C C . TRP B 1 123 ? -5.84 11.523 19.094 1 92.06 123 TRP B C 1
ATOM 3096 O O . TRP B 1 123 ? -5.41 10.609 19.812 1 92.06 123 TRP B O 1
ATOM 3106 N N . TYR B 1 124 ? -5.078 12.352 18.5 1 94.38 124 TYR B N 1
ATOM 3107 C CA . TYR B 1 124 ? -3.627 12.219 18.469 1 94.38 124 TYR B CA 1
ATOM 3108 C C . TYR B 1 124 ? -3.059 12.117 19.891 1 94.38 124 TYR B C 1
ATOM 3110 O O . TYR B 1 124 ? -2.277 11.211 20.188 1 94.38 124 TYR B O 1
ATOM 3118 N N . GLU B 1 125 ? -3.41 13.016 20.766 1 94.19 125 GLU B N 1
ATOM 3119 C CA . GLU B 1 125 ? -2.83 13.086 22.094 1 94.19 125 GLU B CA 1
ATOM 3120 C C . GLU B 1 125 ? -3.084 11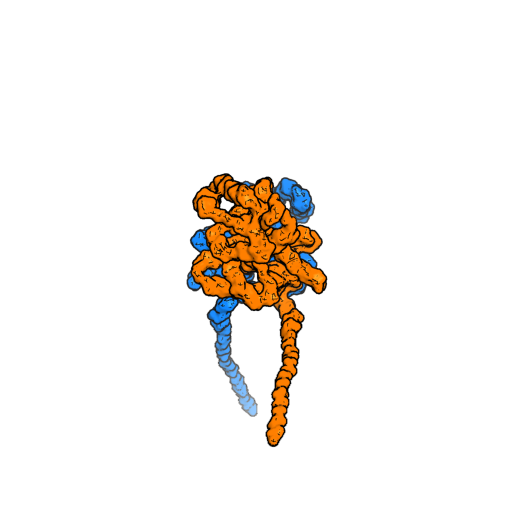.797 22.875 1 94.19 125 GLU B C 1
ATOM 3122 O O . GLU B 1 125 ? -2.176 11.266 23.516 1 94.19 125 GLU B O 1
ATOM 3127 N N . GLU B 1 126 ? -4.289 11.32 22.797 1 94.69 126 GLU B N 1
ATOM 3128 C CA . GLU B 1 126 ? -4.648 10.094 23.484 1 94.69 126 GLU B CA 1
ATOM 3129 C C . GLU B 1 126 ? -3.887 8.898 22.922 1 94.69 126 GLU B C 1
ATOM 3131 O O . GLU B 1 126 ? -3.457 8.016 23.672 1 94.69 126 GLU B O 1
ATOM 3136 N N . VAL B 1 127 ? -3.682 8.898 21.703 1 94.81 127 VAL B N 1
ATOM 3137 C CA . VAL B 1 127 ? -3.092 7.75 21.016 1 94.81 127 VAL B CA 1
ATOM 3138 C C . VAL B 1 127 ? -1.575 7.766 21.188 1 94.81 127 VAL B C 1
ATOM 3140 O O . VAL B 1 127 ? -0.958 6.719 21.391 1 94.81 127 VAL B O 1
ATOM 3143 N N . ALA B 1 128 ? -1.02 8.953 21.125 1 96.31 128 ALA B N 1
ATOM 3144 C CA . ALA B 1 128 ? 0.432 9.094 21.203 1 96.31 128 ALA B CA 1
ATOM 3145 C C . ALA B 1 128 ? 0.917 8.945 22.656 1 96.31 128 ALA B C 1
ATOM 3147 O O . ALA B 1 128 ? 2.098 8.68 22.891 1 96.31 128 ALA B O 1
ATOM 3148 N N . LYS B 1 129 ? 0.046 9.094 23.562 1 94.56 129 LYS B N 1
ATOM 3149 C CA . LYS B 1 129 ? 0.416 9.047 24.969 1 94.56 129 LYS B CA 1
ATOM 3150 C C . LYS B 1 129 ? 1.009 7.691 25.344 1 94.56 129 LYS B C 1
ATOM 3152 O O . LYS B 1 129 ? 0.419 6.648 25.047 1 94.56 129 LYS B O 1
ATOM 3157 N N . GLY B 1 130 ? 2.189 7.703 25.922 1 93.19 130 GLY B N 1
ATOM 3158 C CA . GLY B 1 130 ? 2.803 6.484 26.422 1 93.19 130 GLY B CA 1
ATOM 3159 C C . GLY B 1 130 ? 3.605 5.742 25.375 1 93.19 130 GLY B C 1
ATOM 3160 O O . GLY B 1 130 ? 4.184 4.691 25.656 1 93.19 130 GLY B O 1
ATOM 3161 N N . CYS B 1 131 ? 3.605 6.223 24.172 1 95 131 CYS B N 1
ATOM 3162 C CA . CYS B 1 131 ? 4.363 5.562 23.125 1 95 131 CYS B CA 1
ATOM 3163 C C . CYS B 1 131 ? 5.859 5.781 23.312 1 95 131 CYS B C 1
ATOM 3165 O O . CYS B 1 131 ? 6.297 6.891 23.609 1 95 131 CYS B O 1
ATOM 3167 N N . SER B 1 132 ? 6.648 4.734 23.156 1 94.06 132 SER B N 1
ATOM 3168 C CA . SER B 1 132 ? 8.094 4.809 23.359 1 94.06 132 SER B CA 1
ATOM 3169 C C . SER B 1 132 ? 8.805 5.352 22.141 1 94.06 132 SER B C 1
ATOM 3171 O O . SER B 1 132 ? 9.984 5.699 22.203 1 94.06 132 SER B O 1
ATOM 3173 N N . VAL B 1 133 ? 8.148 5.414 21.016 1 94.38 133 VAL B N 1
ATOM 3174 C CA . VAL B 1 133 ? 8.727 5.941 19.781 1 94.38 133 VAL B CA 1
ATOM 3175 C C . VAL B 1 133 ? 7.93 7.164 19.328 1 94.38 133 VAL B C 1
ATOM 3177 O O . VAL B 1 133 ? 6.766 7.328 19.688 1 94.38 133 VAL B O 1
ATOM 3180 N N . PRO B 1 134 ? 8.508 8.008 18.547 1 96.25 134 PRO B N 1
ATOM 3181 C CA . PRO B 1 134 ? 7.789 9.195 18.078 1 96.25 134 PRO B CA 1
ATOM 3182 C C . PRO B 1 134 ? 6.562 8.852 17.234 1 96.25 134 PRO B C 1
ATOM 3184 O O . PRO B 1 134 ? 6.621 7.949 16.391 1 96.25 134 PRO B O 1
ATOM 3187 N N . VAL B 1 135 ? 5.531 9.477 17.562 1 97.5 135 VAL B N 1
ATOM 3188 C CA . VAL B 1 135 ? 4.348 9.492 16.703 1 97.5 135 VAL B CA 1
ATOM 3189 C C . VAL B 1 135 ? 4.234 10.852 16.016 1 97.5 135 VAL B C 1
ATOM 3191 O O . VAL B 1 135 ? 4.074 11.883 16.672 1 97.5 135 VAL B O 1
ATOM 3194 N N . LEU B 1 136 ? 4.297 10.852 14.727 1 97.62 136 LEU B N 1
ATOM 3195 C CA . LEU B 1 136 ? 4.359 12.117 14.008 1 97.62 136 LEU B CA 1
ATOM 3196 C C . LEU B 1 136 ? 2.963 12.703 13.805 1 97.62 136 LEU B C 1
ATOM 3198 O O . LEU B 1 136 ? 2.029 11.984 13.453 1 97.62 136 LEU B O 1
ATOM 3202 N N . HIS B 1 137 ? 2.869 13.914 14.109 1 96.88 137 HIS B N 1
ATOM 3203 C CA . HIS B 1 137 ? 1.648 14.672 13.859 1 96.88 137 HIS B CA 1
ATOM 3204 C C . HIS B 1 137 ? 1.716 15.406 12.523 1 96.88 137 HIS B C 1
ATOM 3206 O O . HIS B 1 137 ? 2.641 16.188 12.281 1 96.88 137 HIS B O 1
ATOM 3212 N N . MET B 1 138 ? 0.772 15.219 11.703 1 96 138 MET B N 1
ATOM 3213 C CA . MET B 1 138 ? 0.799 15.766 10.352 1 96 138 MET B CA 1
ATOM 3214 C C . MET B 1 138 ? 0.823 17.297 10.375 1 96 138 MET B C 1
ATOM 3216 O O . MET B 1 138 ? 1.606 17.922 9.656 1 96 138 MET B O 1
ATOM 3220 N N . GLY B 1 139 ? 0.003 17.891 11.219 1 95.81 139 GLY B N 1
ATOM 3221 C CA . GLY B 1 139 ? 0.004 19.344 11.367 1 95.81 139 GLY B CA 1
ATOM 3222 C C . GLY B 1 139 ? 1.343 19.891 11.82 1 95.81 139 GLY B C 1
ATOM 3223 O O . GLY B 1 139 ? 1.774 20.953 11.359 1 95.81 139 GLY B O 1
ATOM 3224 N N . GLU B 1 140 ? 1.961 19.172 12.719 1 96.81 140 GLU B N 1
ATOM 3225 C CA . GLU B 1 140 ? 3.275 19.578 13.195 1 96.81 140 GLU B CA 1
ATOM 3226 C C . GLU B 1 140 ? 4.324 19.484 12.094 1 96.81 140 GLU B C 1
ATOM 3228 O O . GLU B 1 140 ? 5.199 20.344 11.977 1 96.81 140 GLU B O 1
ATOM 3233 N N . CYS B 1 141 ? 4.238 18.422 11.32 1 97.44 141 CYS B N 1
ATOM 3234 C CA . CYS B 1 141 ? 5.168 18.234 10.211 1 97.44 141 CYS B CA 1
ATOM 3235 C C . CYS B 1 141 ? 5.066 19.391 9.227 1 97.44 141 CYS B C 1
ATOM 3237 O O . CYS B 1 141 ? 6.086 19.938 8.781 1 97.44 141 CYS B O 1
ATOM 3239 N N . VAL B 1 142 ? 3.865 19.797 8.906 1 97.31 142 VAL B N 1
ATOM 3240 C CA . VAL B 1 142 ? 3.639 20.906 7.977 1 97.31 142 VAL B CA 1
ATOM 3241 C C . VAL B 1 142 ? 4.148 22.203 8.586 1 97.31 142 VAL B C 1
ATOM 3243 O O . VAL B 1 142 ? 4.867 22.969 7.93 1 97.31 142 VAL B O 1
ATOM 3246 N N . ALA B 1 143 ? 3.768 22.453 9.859 1 96.88 143 ALA B N 1
ATOM 3247 C CA . ALA B 1 143 ? 4.164 23.688 10.539 1 96.88 143 ALA B CA 1
ATOM 3248 C C . ALA B 1 143 ? 5.684 23.812 10.594 1 96.88 143 ALA B C 1
ATOM 3250 O O . ALA B 1 143 ? 6.227 24.891 10.32 1 96.88 143 ALA B O 1
ATOM 3251 N N . ASN B 1 144 ? 6.352 22.734 10.922 1 96.44 144 ASN B N 1
ATOM 3252 C CA . ASN B 1 144 ? 7.809 22.734 10.992 1 96.44 144 ASN B CA 1
ATOM 3253 C C . ASN B 1 144 ? 8.438 23.016 9.625 1 96.44 144 ASN B C 1
ATOM 3255 O O . ASN B 1 144 ? 9.406 23.766 9.531 1 96.44 144 ASN B O 1
ATOM 3259 N N . GLU B 1 145 ? 7.875 22.406 8.648 1 95.25 145 GLU B N 1
ATOM 3260 C CA . GLU B 1 145 ? 8.391 22.609 7.297 1 95.25 145 GLU B CA 1
ATOM 3261 C C . GLU B 1 145 ? 8.227 24.062 6.859 1 95.25 145 GLU B C 1
ATOM 3263 O O . GLU B 1 145 ? 9.125 24.641 6.246 1 95.25 145 GLU B O 1
ATOM 3268 N N . LEU B 1 146 ? 7.098 24.656 7.141 1 95.12 146 LEU B N 1
ATOM 3269 C CA . LEU B 1 146 ? 6.832 26.047 6.785 1 95.12 146 LEU B CA 1
ATOM 3270 C C . LEU B 1 146 ? 7.742 27 7.566 1 95.12 146 LEU B C 1
ATOM 3272 O O . LEU B 1 146 ? 8.211 28 7.027 1 95.12 146 LEU B O 1
ATOM 3276 N N . LYS B 1 147 ? 7.938 26.672 8.781 1 94.06 147 LYS B N 1
ATOM 3277 C CA . LYS B 1 147 ? 8.859 27.453 9.594 1 94.06 147 LYS B CA 1
ATOM 3278 C C . LYS B 1 147 ? 10.266 27.422 9.008 1 94.06 147 LYS B C 1
ATOM 3280 O O . LYS B 1 147 ? 10.914 28.469 8.891 1 94.06 147 LYS B O 1
ATOM 3285 N N . ASP B 1 148 ? 10.68 26.234 8.594 1 92.75 148 ASP B N 1
ATOM 3286 C CA . ASP B 1 148 ? 12.023 26.047 8.062 1 92.75 148 ASP B CA 1
ATOM 3287 C C . ASP B 1 148 ? 12.18 26.703 6.699 1 92.75 148 ASP B C 1
ATOM 3289 O O . ASP B 1 148 ? 13.289 27.047 6.289 1 92.75 148 ASP B O 1
ATOM 3293 N N . ALA B 1 149 ? 11.109 26.828 5.93 1 90.12 149 ALA B N 1
ATOM 3294 C CA . ALA B 1 149 ? 11.141 27.406 4.594 1 90.12 149 ALA B CA 1
ATOM 3295 C C . ALA B 1 149 ? 11.383 28.922 4.664 1 90.12 149 ALA B C 1
ATOM 3297 O O . ALA B 1 149 ? 11.711 29.547 3.656 1 90.12 149 ALA B O 1
ATOM 3298 N N . LYS B 1 150 ? 11.367 29.547 5.797 1 83.62 150 LYS B N 1
ATOM 3299 C CA . LYS B 1 150 ? 11.609 30.969 6.012 1 83.62 150 LYS B CA 1
ATOM 3300 C C . LYS B 1 150 ? 10.852 31.828 4.992 1 83.62 150 LYS B C 1
ATOM 3302 O O . LYS B 1 150 ? 11.445 32.688 4.324 1 83.62 150 LYS B O 1
ATOM 3307 N N . LEU B 1 151 ? 9.609 31.625 4.973 1 84.62 151 LEU B N 1
ATOM 3308 C CA . LEU B 1 151 ? 8.742 32.375 4.078 1 84.62 151 LEU B CA 1
ATOM 3309 C C . LEU B 1 151 ? 8.773 33.875 4.43 1 84.62 151 LEU B C 1
ATOM 3311 O O . LEU B 1 151 ? 8.945 34.25 5.594 1 84.62 151 LEU B O 1
ATOM 3315 N N . LYS B 1 152 ? 8.727 34.625 3.408 1 80.69 152 LYS B N 1
ATOM 3316 C CA . LYS B 1 152 ? 8.695 36.062 3.609 1 80.69 152 LYS B CA 1
ATOM 3317 C C . LYS B 1 152 ? 7.258 36.562 3.627 1 80.69 152 LYS B C 1
ATOM 3319 O O . LYS B 1 152 ? 6.434 36.156 2.803 1 80.69 152 LYS B O 1
ATOM 3324 N N . PRO B 1 153 ? 7.094 37.406 4.602 1 79.44 153 PRO B N 1
ATOM 3325 C CA . PRO B 1 153 ? 5.758 38 4.594 1 79.44 153 PRO B CA 1
ATOM 3326 C C . PRO B 1 153 ? 5.492 38.844 3.344 1 79.44 153 PRO B C 1
ATOM 3328 O O . PRO B 1 153 ? 6.43 39.375 2.734 1 79.44 153 PRO B O 1
ATOM 3331 N N . LEU B 1 154 ? 4.312 38.875 2.879 1 74.56 154 LEU B N 1
ATOM 3332 C CA . LEU B 1 154 ? 3.941 39.656 1.699 1 74.56 154 LEU B CA 1
ATOM 3333 C C . LEU B 1 154 ? 4.141 41.125 1.942 1 74.56 154 LEU B C 1
ATOM 3335 O O . LEU B 1 154 ? 4.484 41.875 1.02 1 74.56 154 LEU B O 1
ATOM 3339 N N . GLU B 1 155 ? 3.803 41.625 3.094 1 72 155 GLU B N 1
ATOM 3340 C CA . GLU B 1 155 ? 4.027 43 3.521 1 72 155 GLU B CA 1
ATOM 3341 C C . GLU B 1 155 ? 4.883 43.062 4.781 1 72 155 GLU B C 1
ATOM 3343 O O . GLU B 1 155 ? 4.672 42.281 5.719 1 72 155 GLU B O 1
ATOM 3348 N N . ALA B 1 156 ? 5.891 43.969 4.719 1 75 156 ALA B N 1
ATOM 3349 C CA . ALA B 1 156 ? 6.781 44.094 5.867 1 75 156 ALA B CA 1
ATOM 3350 C C . ALA B 1 156 ? 5.988 44.344 7.148 1 75 156 ALA B C 1
ATOM 3352 O O . ALA B 1 156 ? 5.023 45.125 7.156 1 75 156 ALA B O 1
ATOM 3353 N N . GLY B 1 157 ? 6.285 43.562 8.203 1 73.06 157 GLY B N 1
ATOM 3354 C CA . GLY B 1 157 ? 5.648 43.75 9.5 1 73.06 157 GLY B CA 1
ATOM 3355 C C . GLY B 1 157 ? 4.426 42.875 9.688 1 73.06 157 GLY B C 1
ATOM 3356 O O . GLY B 1 157 ? 3.869 42.812 10.789 1 73.06 157 GLY B O 1
ATOM 3357 N N . CYS B 1 158 ? 3.908 42.25 8.594 1 77.75 158 CYS B N 1
ATOM 3358 C CA . CYS B 1 158 ? 2.727 41.406 8.703 1 77.75 158 CYS B CA 1
ATOM 3359 C C . CYS B 1 158 ? 3.115 39.969 8.977 1 77.75 158 CYS B C 1
ATOM 3361 O O . CYS B 1 158 ? 4.164 39.5 8.523 1 77.75 158 CYS B O 1
ATOM 3363 N N . PRO B 1 159 ? 2.328 39.375 9.766 1 85.88 159 PRO B N 1
ATOM 3364 C CA . PRO B 1 159 ? 2.6 37.969 10 1 85.88 159 PRO B CA 1
ATOM 3365 C C . PRO B 1 159 ? 2.406 37.125 8.742 1 85.88 159 PRO B C 1
ATOM 3367 O O . PRO B 1 159 ? 1.729 37.531 7.805 1 85.88 159 PRO B O 1
ATOM 3370 N N . LEU B 1 160 ? 3.07 36.031 8.719 1 92.75 160 LEU B N 1
ATOM 3371 C CA . LEU B 1 160 ? 2.861 35.062 7.648 1 92.75 160 LEU B CA 1
ATOM 3372 C C . LEU B 1 160 ? 1.492 34.406 7.77 1 92.75 160 LEU B C 1
ATOM 3374 O O . LEU B 1 160 ? 1.128 33.906 8.844 1 92.75 160 LEU B O 1
ATOM 3378 N N . ARG B 1 161 ? 0.722 34.469 6.715 1 95.19 161 ARG B N 1
ATOM 3379 C CA . ARG B 1 161 ? -0.631 33.938 6.691 1 95.19 161 ARG B CA 1
ATOM 3380 C C . ARG B 1 161 ? -0.67 32.594 5.961 1 95.19 161 ARG B C 1
ATOM 3382 O O . ARG B 1 161 ? -0.244 32.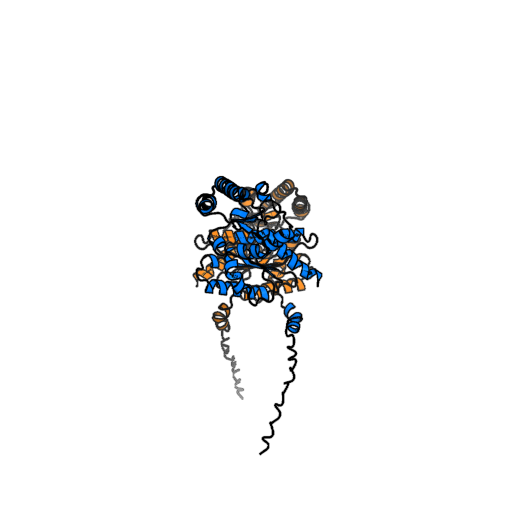5 4.809 1 95.19 161 ARG B O 1
ATOM 3389 N N . ILE B 1 162 ? -1.156 31.609 6.691 1 97.06 162 ILE B N 1
ATOM 3390 C CA . ILE B 1 162 ? -1.275 30.266 6.117 1 97.06 162 ILE B CA 1
ATOM 3391 C C . ILE B 1 162 ? -2.75 29.906 5.965 1 97.06 162 ILE B C 1
ATOM 3393 O O . ILE B 1 162 ? -3.521 29.984 6.922 1 97.06 162 ILE B O 1
ATOM 3397 N N . GLY B 1 163 ? -3.168 29.594 4.73 1 97.38 163 GLY B N 1
ATOM 3398 C CA . GLY B 1 163 ? -4.516 29.094 4.5 1 97.38 163 GLY B CA 1
ATOM 3399 C C . GLY B 1 163 ? -4.637 27.594 4.707 1 97.38 163 GLY B C 1
ATOM 3400 O O . GLY B 1 163 ? -3.717 26.844 4.387 1 97.38 163 GLY B O 1
ATOM 3401 N N . VAL B 1 164 ? -5.738 27.156 5.266 1 97.06 164 VAL B N 1
ATOM 3402 C CA . VAL B 1 164 ? -6.012 25.734 5.426 1 97.06 164 VAL B CA 1
ATOM 3403 C C . VAL B 1 164 ? -7.324 25.375 4.727 1 97.06 164 VAL B C 1
ATOM 3405 O O . VAL B 1 164 ? -8.383 25.891 5.086 1 97.06 164 VAL B O 1
ATOM 3408 N N . LEU B 1 165 ? -7.246 24.531 3.703 1 95.75 165 LEU B N 1
ATOM 3409 C CA . LEU B 1 165 ? -8.43 24.016 3.035 1 95.75 165 LEU B CA 1
ATOM 3410 C C . LEU B 1 165 ? -8.734 22.594 3.492 1 95.75 165 LEU B C 1
ATOM 3412 O O . LEU B 1 165 ? -7.926 21.688 3.291 1 95.75 165 LEU B O 1
ATOM 3416 N N . ALA B 1 166 ? -9.844 22.406 4.086 1 93.38 166 ALA B N 1
ATOM 3417 C CA . ALA B 1 166 ? -10.273 21.109 4.617 1 93.38 166 ALA B CA 1
ATOM 3418 C C . ALA B 1 166 ? -11.789 21.047 4.754 1 93.38 166 ALA B C 1
ATOM 3420 O O . ALA B 1 166 ? -12.484 22.031 4.504 1 93.38 166 ALA B O 1
ATOM 3421 N N . THR B 1 167 ? -12.273 19.875 5.047 1 88 167 THR B N 1
ATOM 3422 C CA . THR B 1 167 ? -13.695 19.734 5.363 1 88 167 THR B CA 1
ATOM 3423 C C . THR B 1 167 ? -14 20.297 6.742 1 88 167 THR B C 1
ATOM 3425 O O . THR B 1 167 ? -13.086 20.531 7.543 1 88 167 THR B O 1
ATOM 3428 N N . ASP B 1 168 ? -15.305 20.406 6.988 1 87.19 168 ASP B N 1
ATOM 3429 C CA . ASP B 1 168 ? -15.773 21.031 8.227 1 87.19 168 ASP B CA 1
ATOM 3430 C C . ASP B 1 168 ? -15.281 20.25 9.445 1 87.19 168 ASP B C 1
ATOM 3432 O O . ASP B 1 168 ? -14.875 20.844 10.445 1 87.19 168 ASP B O 1
ATOM 3436 N N . SER B 1 169 ? -15.312 18.969 9.344 1 84.06 169 SER B N 1
ATOM 3437 C CA . SER B 1 169 ? -14.922 18.141 10.477 1 84.06 169 SER B CA 1
ATOM 3438 C C . SER B 1 169 ? -13.453 18.359 10.852 1 84.06 169 SER B C 1
ATOM 3440 O O . SER B 1 169 ? -13.117 18.438 12.031 1 84.06 169 SER B O 1
ATOM 3442 N N . ILE B 1 170 ? -12.617 18.547 9.875 1 88.81 170 ILE B N 1
ATOM 3443 C CA . ILE B 1 170 ? -11.188 18.75 10.094 1 88.81 170 ILE B CA 1
ATOM 3444 C C . ILE B 1 170 ? -10.945 20.156 10.641 1 88.81 170 ILE B C 1
ATOM 3446 O O . ILE B 1 170 ? -10.172 20.328 11.586 1 88.81 170 ILE B O 1
ATOM 3450 N N . LEU B 1 171 ? -11.641 21.125 10.102 1 91.44 171 LEU B N 1
ATOM 3451 C CA . LEU B 1 171 ? -11.477 22.516 10.539 1 91.44 171 LEU B CA 1
ATOM 3452 C C . LEU B 1 171 ? -11.961 22.688 11.977 1 91.44 171 LEU B C 1
ATOM 3454 O O . LEU B 1 171 ? -11.352 23.422 12.758 1 91.44 171 LEU B O 1
ATOM 3458 N N . LYS B 1 172 ? -12.969 21.969 12.297 1 88.12 172 LYS B N 1
ATOM 3459 C CA . LYS B 1 172 ? -13.516 22.047 13.648 1 88.12 172 LYS B CA 1
ATOM 3460 C C . LYS B 1 172 ? -12.562 21.406 14.656 1 88.12 172 LYS B C 1
ATOM 3462 O O . LYS B 1 172 ? -12.461 21.875 15.797 1 88.12 172 LYS B O 1
ATOM 3467 N N . GLY B 1 173 ? -11.891 20.406 14.25 1 88.19 173 GLY B N 1
ATOM 3468 C CA . GLY B 1 173 ? -10.922 19.766 15.125 1 88.19 173 GLY B CA 1
ATOM 3469 C C . GLY B 1 173 ? -9.773 20.672 15.516 1 88.19 173 GLY B C 1
ATOM 3470 O O . GLY B 1 173 ? -9.172 20.5 16.578 1 88.19 173 GLY B O 1
ATOM 3471 N N . GLY B 1 174 ? -9.352 21.578 14.641 1 91.31 174 GLY B N 1
ATOM 3472 C CA . GLY B 1 174 ? -8.422 22.656 14.953 1 91.31 174 GLY B CA 1
ATOM 3473 C C . GLY B 1 174 ? -6.98 22.188 15.039 1 91.31 174 GLY B C 1
ATOM 3474 O O . GLY B 1 174 ? -6.113 22.906 15.516 1 91.31 174 GLY B O 1
ATOM 3475 N N . PHE B 1 175 ? -6.703 21.031 14.68 1 87.31 175 PHE B N 1
ATOM 3476 C CA . PHE B 1 175 ? -5.371 20.516 14.961 1 87.31 175 PHE B CA 1
ATOM 3477 C C . PHE B 1 175 ? -4.344 21.141 14.016 1 87.31 175 PHE B C 1
ATOM 3479 O O . PHE B 1 175 ? -3.156 21.203 14.344 1 87.31 175 PHE B O 1
ATOM 3486 N N . TYR B 1 176 ? -4.711 21.609 12.836 1 93.94 176 TYR B N 1
ATOM 3487 C CA . TYR B 1 176 ? -3.758 22.344 12.023 1 93.94 176 TYR B CA 1
ATOM 3488 C C . TYR B 1 176 ? -3.561 23.766 12.562 1 93.94 176 TYR B C 1
ATOM 3490 O O . TYR B 1 176 ? -2.43 24.234 12.672 1 93.94 176 TYR B O 1
ATOM 3498 N N . GLN B 1 177 ? -4.684 24.375 12.891 1 95.38 177 GLN B N 1
ATOM 3499 C CA . GLN B 1 177 ? -4.668 25.734 13.406 1 95.38 177 GLN B CA 1
ATOM 3500 C C . GLN B 1 177 ? -3.768 25.844 14.641 1 95.38 177 GLN B C 1
ATOM 3502 O O . GLN B 1 177 ? -2.924 26.75 14.719 1 95.38 177 GLN B O 1
ATOM 3507 N N . ASP B 1 178 ? -3.9 24.891 15.5 1 94.62 178 ASP B N 1
ATOM 3508 C CA . ASP B 1 178 ? -3.141 24.891 16.75 1 94.62 178 ASP B CA 1
ATOM 3509 C C . ASP B 1 178 ? -1.641 24.797 16.469 1 94.62 178 ASP B C 1
ATOM 3511 O O . ASP B 1 178 ? -0.855 25.578 17.016 1 94.62 178 ASP B O 1
ATOM 3515 N N . LYS B 1 179 ? -1.247 23.922 15.617 1 95.56 179 LYS B N 1
ATOM 3516 C CA . LYS B 1 179 ? 0.168 23.672 15.352 1 95.56 179 LYS B CA 1
ATOM 3517 C C . LYS B 1 179 ? 0.786 24.844 14.578 1 95.56 179 LYS B C 1
ATOM 3519 O O . LYS B 1 179 ? 1.926 25.234 14.844 1 95.56 179 LYS B O 1
ATOM 3524 N N . LEU B 1 180 ? 0.028 25.438 13.695 1 96.5 180 LEU B N 1
ATOM 3525 C CA . LEU B 1 180 ? 0.506 26.562 12.898 1 96.5 180 LEU B CA 1
ATOM 3526 C C . LEU B 1 180 ? 0.647 27.812 13.75 1 96.5 180 LEU B C 1
ATOM 3528 O O . LEU B 1 180 ? 1.648 28.531 13.648 1 96.5 180 LEU B O 1
ATOM 3532 N N . GLN B 1 181 ? -0.343 28.031 14.609 1 96.12 181 GLN B N 1
ATOM 3533 C CA . GLN B 1 181 ? -0.314 29.203 15.477 1 96.12 181 GLN B CA 1
ATOM 3534 C C . GLN B 1 181 ? 0.83 29.109 16.484 1 96.12 181 GLN B C 1
ATOM 3536 O O . GLN B 1 181 ? 1.45 30.125 16.812 1 96.12 181 GLN B O 1
ATOM 3541 N N . LYS B 1 182 ? 1.082 27.938 16.938 1 95.12 182 LYS B N 1
ATOM 3542 C CA . LYS B 1 182 ? 2.188 27.719 17.859 1 95.12 182 LYS B CA 1
ATOM 3543 C C . LYS B 1 182 ? 3.518 28.141 17.25 1 95.12 182 LYS B C 1
ATOM 3545 O O . LYS B 1 182 ? 4.422 28.594 17.953 1 95.12 182 LYS B O 1
ATOM 3550 N N . GLU B 1 183 ? 3.623 28.047 15.922 1 93.94 183 GLU B N 1
ATOM 3551 C CA . GLU B 1 183 ? 4.852 28.422 15.227 1 93.94 183 GLU B CA 1
ATOM 3552 C C . GLU B 1 183 ? 4.824 29.875 14.797 1 93.94 183 GLU B C 1
ATOM 3554 O O . GLU B 1 183 ? 5.723 30.344 14.102 1 93.94 183 GLU B O 1
ATOM 3559 N N . GLY B 1 184 ? 3.709 30.609 15.078 1 92.12 184 GLY B N 1
ATOM 3560 C CA . GLY B 1 184 ? 3.637 32.031 14.859 1 92.12 184 GLY B CA 1
ATOM 3561 C C . GLY B 1 184 ? 2.914 32.406 13.57 1 92.12 184 GLY B C 1
ATOM 3562 O O . GLY B 1 184 ? 2.902 33.594 13.172 1 92.12 184 GLY B O 1
ATOM 3563 N N . PHE B 1 185 ? 2.307 31.516 12.984 1 95.31 185 PHE B N 1
ATOM 3564 C CA . PHE B 1 185 ? 1.597 31.812 11.75 1 95.31 185 PHE B CA 1
ATOM 3565 C C . PHE B 1 185 ? 0.175 32.281 12.031 1 95.31 185 PHE B C 1
ATOM 3567 O O . PHE B 1 185 ? -0.454 31.828 12.992 1 95.31 185 PHE B O 1
ATOM 3574 N N . GLU B 1 186 ? -0.289 33.156 11.25 1 95.88 186 GLU B N 1
ATOM 3575 C CA . GLU B 1 186 ? -1.717 33.469 11.219 1 95.88 186 GLU B CA 1
ATOM 3576 C C . GLU B 1 186 ? -2.467 32.5 10.305 1 95.88 186 GLU B C 1
ATOM 3578 O O . GLU B 1 186 ? -2.084 32.312 9.141 1 95.88 186 GLU B O 1
ATOM 3583 N N . VAL B 1 187 ? -3.469 31.906 10.82 1 96.94 187 VAL B N 1
ATOM 3584 C CA . VAL B 1 187 ? -4.188 30.906 10.055 1 96.94 187 VAL B CA 1
ATOM 3585 C C . VAL B 1 187 ? -5.457 31.516 9.461 1 96.94 187 VAL B C 1
ATOM 3587 O O . VAL B 1 187 ? -6.254 32.125 10.172 1 96.94 187 VAL B O 1
ATOM 3590 N N . ILE B 1 188 ? -5.621 31.391 8.133 1 96.44 188 ILE B N 1
ATOM 3591 C CA . ILE B 1 188 ? -6.801 31.875 7.43 1 96.44 188 ILE B CA 1
ATOM 3592 C C . ILE B 1 188 ? -7.633 30.688 6.941 1 96.44 188 ILE B C 1
ATOM 3594 O O . ILE B 1 188 ? -7.152 29.859 6.164 1 96.44 188 ILE B O 1
ATOM 3598 N N . LEU B 1 189 ? -8.852 30.625 7.41 1 96.81 189 LEU B N 1
ATOM 3599 C CA . LEU B 1 189 ? -9.766 29.562 7.023 1 96.81 189 LEU B CA 1
ATOM 3600 C C . LEU B 1 189 ? -10.789 30.062 6.012 1 96.81 189 LEU B C 1
ATOM 3602 O O . LEU B 1 189 ? -11.102 31.266 5.977 1 96.81 189 LEU B O 1
ATOM 3606 N N . PRO B 1 190 ? -11.25 29.141 5.188 1 95.5 190 PRO B N 1
ATOM 3607 C CA . PRO B 1 190 ? -12.383 29.562 4.359 1 95.5 190 PRO B CA 1
ATOM 3608 C C . PRO B 1 190 ? -13.602 29.969 5.188 1 95.5 190 PRO B C 1
ATOM 3610 O O . PRO B 1 190 ? -13.875 29.359 6.227 1 95.5 190 PRO B O 1
ATOM 3613 N N . ASP B 1 191 ? -14.25 31 4.707 1 94.19 191 ASP B N 1
ATOM 3614 C CA . ASP B 1 191 ? -15.453 31.422 5.422 1 94.19 191 ASP B CA 1
ATOM 3615 C C . ASP B 1 191 ? -16.641 30.531 5.062 1 94.19 191 ASP B C 1
ATOM 3617 O O . ASP B 1 191 ? -16.516 29.609 4.25 1 94.19 191 ASP B O 1
ATOM 3621 N N . LYS B 1 192 ? -17.766 30.781 5.691 1 94.62 192 LYS B N 1
ATOM 3622 C CA . LYS B 1 192 ? -18.953 29.938 5.535 1 94.62 192 LYS B CA 1
ATOM 3623 C C . LYS B 1 192 ? -19.422 29.922 4.086 1 94.62 192 LYS B C 1
ATOM 3625 O O . LYS B 1 192 ? -19.828 28.875 3.57 1 94.62 192 LYS B O 1
ATOM 3630 N N . ALA B 1 193 ? -19.422 31.109 3.445 1 95.19 193 ALA B N 1
ATOM 3631 C CA . ALA B 1 193 ? -19.875 31.203 2.061 1 95.19 193 ALA B CA 1
ATOM 3632 C C . ALA B 1 193 ? -18.984 30.375 1.135 1 95.19 193 ALA B C 1
ATOM 3634 O O . ALA B 1 193 ? -19.469 29.656 0.265 1 95.19 193 ALA B O 1
ATOM 3635 N N . THR B 1 194 ? -17.688 30.531 1.354 1 94.69 194 THR B N 1
ATOM 3636 C CA . THR B 1 194 ? -16.734 29.766 0.557 1 94.69 194 THR B CA 1
ATOM 3637 C C . THR B 1 194 ? -16.938 28.266 0.766 1 94.69 194 THR B C 1
ATOM 3639 O O . THR B 1 194 ? -16.906 27.5 -0.192 1 94.69 194 THR B O 1
ATOM 3642 N N . MET B 1 195 ? -17.156 27.859 1.989 1 95.19 195 MET B N 1
ATOM 3643 C CA . MET B 1 195 ? -17.375 26.453 2.295 1 95.19 195 MET B CA 1
ATOM 3644 C C . MET B 1 195 ? -18.656 25.938 1.623 1 95.19 195 MET B C 1
ATOM 3646 O O . MET B 1 195 ? -18.625 24.953 0.883 1 95.19 195 MET B O 1
ATOM 3650 N N . GLU B 1 196 ? -19.734 26.625 1.746 1 96 196 GLU B N 1
ATOM 3651 C CA . GLU B 1 196 ? -21.062 26.172 1.333 1 96 196 GLU B CA 1
ATOM 3652 C C . GLU B 1 196 ? -21.219 26.25 -0.183 1 96 196 GLU B C 1
ATOM 3654 O O . GLU B 1 196 ? -21.875 25.391 -0.785 1 96 196 GLU B O 1
ATOM 3659 N N . HIS B 1 197 ? -20.547 27.234 -0.741 1 96.56 197 HIS B N 1
ATOM 3660 C CA . HIS B 1 197 ? -20.859 27.484 -2.141 1 96.56 197 HIS B CA 1
ATOM 3661 C C . HIS B 1 197 ? -19.719 27.078 -3.053 1 96.56 197 HIS B C 1
ATOM 3663 O O . HIS B 1 197 ? -19.875 27.031 -4.277 1 96.56 197 HIS B O 1
ATOM 3669 N N . ILE B 1 198 ? -18.578 26.703 -2.48 1 96.56 198 ILE B N 1
ATOM 3670 C CA . ILE B 1 198 ? -17.453 26.391 -3.336 1 96.56 198 ILE B CA 1
ATOM 3671 C C . ILE B 1 198 ? -16.875 25.031 -2.959 1 96.56 198 ILE B C 1
ATOM 3673 O O . ILE B 1 198 ? -16.922 24.094 -3.758 1 96.56 198 ILE B O 1
ATOM 3677 N N . LEU B 1 199 ? -16.438 24.844 -1.711 1 95.25 199 LEU B N 1
ATOM 3678 C CA . LEU B 1 199 ? -15.719 23.641 -1.323 1 95.25 199 LEU B CA 1
ATOM 3679 C C . LEU B 1 199 ? -16.656 22.438 -1.27 1 95.25 199 LEU B C 1
ATOM 3681 O O . LEU B 1 199 ? -16.344 21.375 -1.808 1 95.25 199 LEU B O 1
ATOM 3685 N N . ILE B 1 200 ? -17.812 22.594 -0.62 1 95.19 200 ILE B N 1
ATOM 3686 C CA . ILE B 1 200 ? -18.766 21.484 -0.52 1 95.19 200 ILE B CA 1
ATOM 3687 C C . ILE B 1 200 ? -19.234 21.078 -1.916 1 95.19 200 ILE B C 1
ATOM 3689 O O . ILE B 1 200 ? -19.172 19.906 -2.279 1 95.19 200 ILE B O 1
ATOM 3693 N N . PRO B 1 201 ? -19.594 22.062 -2.758 1 96.5 201 PRO B N 1
ATOM 3694 C CA . PRO B 1 201 ? -19.953 21.703 -4.129 1 96.5 201 PRO B CA 1
ATOM 3695 C C . PRO B 1 201 ? -18.812 21.047 -4.895 1 96.5 201 PRO B C 1
ATOM 3697 O O . PRO B 1 201 ? -19.047 20.188 -5.746 1 96.5 201 PRO B O 1
ATOM 3700 N N . SER B 1 202 ? -17.578 21.484 -4.664 1 96.12 202 SER B N 1
ATOM 3701 C CA . SER B 1 202 ? -16.438 20.859 -5.316 1 96.12 202 SER B CA 1
ATOM 3702 C C . SER B 1 202 ? -16.328 19.391 -4.961 1 96.12 202 SER B C 1
ATOM 3704 O O . SER B 1 202 ? -16.125 18.547 -5.844 1 96.12 202 SER B O 1
ATOM 3706 N N . ILE B 1 203 ? -16.516 19.047 -3.734 1 93.5 203 ILE B N 1
ATOM 3707 C CA . ILE B 1 203 ? -16.469 17.672 -3.266 1 93.5 203 ILE B CA 1
ATOM 3708 C C . ILE B 1 203 ? -17.625 16.875 -3.877 1 93.5 203 ILE B C 1
ATOM 3710 O O . ILE B 1 203 ? -17.438 15.727 -4.297 1 93.5 203 ILE B O 1
ATOM 3714 N N . ASP B 1 204 ? -18.766 17.516 -3.906 1 94.88 204 ASP B N 1
ATOM 3715 C CA . ASP B 1 204 ? -19.922 16.891 -4.527 1 94.88 204 ASP B CA 1
ATOM 3716 C C . ASP B 1 204 ? -19.656 16.578 -6 1 94.88 204 ASP B C 1
ATOM 3718 O O . ASP B 1 204 ? -20.094 15.547 -6.512 1 94.88 204 ASP B O 1
ATOM 3722 N N . ALA B 1 205 ? -19.031 17.484 -6.625 1 96.44 205 ALA B N 1
ATOM 3723 C CA . ALA B 1 205 ? -18.703 17.297 -8.031 1 96.44 205 ALA B CA 1
ATOM 3724 C C . ALA B 1 205 ? -17.781 16.094 -8.227 1 96.44 205 ALA B C 1
ATOM 3726 O O . ALA B 1 205 ? -17.938 15.336 -9.195 1 96.44 205 ALA B O 1
ATOM 3727 N N . ILE B 1 206 ? -16.875 15.883 -7.316 1 93.75 206 ILE B N 1
ATOM 3728 C CA . ILE B 1 206 ? -15.992 14.727 -7.371 1 93.75 206 ILE B CA 1
ATOM 3729 C C . ILE B 1 206 ? -16.812 13.445 -7.289 1 93.75 206 ILE B C 1
ATOM 3731 O O . ILE B 1 206 ? -16.609 12.516 -8.07 1 93.75 206 ILE B O 1
ATOM 3735 N N . SER B 1 207 ? -17.734 13.398 -6.379 1 91.62 207 SER B N 1
ATOM 3736 C CA . SER B 1 207 ? -18.562 12.219 -6.168 1 91.62 207 SER B CA 1
ATOM 3737 C C . SER B 1 207 ? -19.406 11.906 -7.402 1 91.62 207 SER B C 1
ATOM 3739 O O . SER B 1 207 ? -19.75 10.75 -7.652 1 91.62 207 SER B O 1
ATOM 3741 N N . ARG B 1 208 ? -19.703 12.969 -8.195 1 94.94 208 ARG B N 1
ATOM 3742 C CA . ARG B 1 208 ? -20.484 12.805 -9.422 1 94.94 208 ARG B CA 1
ATOM 3743 C C . ARG B 1 208 ? -19.562 12.617 -10.625 1 94.94 208 ARG B C 1
ATOM 3745 O O . ARG B 1 208 ? -20.016 12.703 -11.773 1 94.94 208 ARG B O 1
ATOM 3752 N N . GLU B 1 209 ? -18.375 12.562 -10.367 1 94.06 209 GLU B N 1
ATOM 3753 C CA . GLU B 1 209 ? -17.359 12.32 -11.383 1 94.06 209 GLU B CA 1
ATOM 3754 C C . GLU B 1 209 ? -17.25 13.508 -12.344 1 94.06 209 GLU B C 1
ATOM 3756 O O . GLU B 1 209 ? -16.906 13.336 -13.516 1 94.06 209 GLU B O 1
ATOM 3761 N N . ASP B 1 210 ? -17.688 14.602 -11.906 1 96.88 210 ASP B N 1
ATOM 3762 C CA . ASP B 1 210 ? -17.453 15.852 -12.617 1 96.88 210 ASP B CA 1
ATOM 3763 C C . ASP B 1 210 ? -16.125 16.484 -12.195 1 96.88 210 ASP B C 1
ATOM 3765 O O . ASP B 1 210 ? -16.109 17.484 -11.477 1 96.88 210 ASP B O 1
ATOM 3769 N N . ILE B 1 211 ? -15.078 16.047 -12.75 1 96.44 211 ILE B N 1
ATOM 3770 C CA . ILE B 1 211 ? -13.734 16.406 -12.336 1 96.44 211 ILE B CA 1
ATOM 3771 C C . ILE B 1 211 ? -13.438 17.844 -12.75 1 96.44 211 ILE B C 1
ATOM 3773 O O . ILE B 1 211 ? -12.852 18.609 -11.984 1 96.44 211 ILE B O 1
ATOM 3777 N N . GLU B 1 212 ? -13.828 18.203 -13.906 1 96.94 212 GLU B N 1
ATOM 3778 C CA . GLU B 1 212 ? -13.609 19.562 -14.375 1 96.94 212 GLU B CA 1
ATOM 3779 C C . GLU B 1 212 ? -14.281 20.578 -13.461 1 96.94 212 GLU B C 1
ATOM 3781 O O . GLU B 1 212 ? -13.688 21.594 -13.102 1 96.94 212 GLU B O 1
ATOM 3786 N N . GLY B 1 213 ? -15.516 20.281 -13.156 1 97.56 213 GLY B N 1
ATOM 3787 C CA . GLY B 1 213 ? -16.219 21.156 -12.227 1 97.56 213 GLY B CA 1
ATOM 3788 C C . GLY B 1 213 ? -15.562 21.25 -10.867 1 97.56 213 GLY B C 1
ATOM 3789 O O . GLY B 1 213 ? -15.438 22.344 -10.312 1 97.56 213 GLY B O 1
ATOM 3790 N N . ALA B 1 214 ? -15.117 20.156 -10.352 1 97.81 214 ALA B N 1
ATOM 3791 C CA . ALA B 1 214 ? -14.438 20.109 -9.055 1 97.81 214 ALA B CA 1
ATOM 3792 C C . ALA B 1 214 ? -13.156 20.938 -9.078 1 97.81 214 ALA B C 1
ATOM 3794 O O . ALA B 1 214 ? -12.875 21.688 -8.141 1 97.81 214 ALA B O 1
ATOM 3795 N N . GLN B 1 215 ? -12.406 20.797 -10.148 1 97.88 215 GLN B N 1
ATOM 3796 C CA . GLN B 1 215 ? -11.156 21.516 -10.305 1 97.88 215 GLN B CA 1
ATOM 3797 C C . GLN B 1 215 ? -11.391 23.031 -10.352 1 97.88 215 GLN B C 1
ATOM 3799 O O . GLN B 1 215 ? -10.672 23.797 -9.703 1 97.88 215 GLN B O 1
ATOM 3804 N N . ASN B 1 216 ? -12.375 23.406 -11.133 1 97.75 216 ASN B N 1
ATOM 3805 C CA . ASN B 1 216 ? -12.688 24.828 -11.25 1 97.75 216 ASN B CA 1
ATOM 3806 C C . ASN B 1 216 ? -13.078 25.438 -9.906 1 97.75 216 ASN B C 1
ATOM 3808 O O . ASN B 1 216 ? -12.617 26.531 -9.562 1 97.75 216 ASN B O 1
ATOM 3812 N N . LEU B 1 217 ? -13.898 24.734 -9.227 1 97.75 217 LEU B N 1
ATOM 3813 C CA . LEU B 1 217 ? -14.328 25.219 -7.918 1 97.75 217 LEU B CA 1
ATOM 3814 C C . LEU B 1 217 ? -13.156 25.281 -6.945 1 97.75 217 LEU B C 1
ATOM 3816 O O . LEU B 1 217 ? -13.039 26.234 -6.172 1 97.75 217 LEU B O 1
ATOM 3820 N N . LEU B 1 218 ? -12.266 24.328 -7.004 1 97.5 218 LEU B N 1
ATOM 3821 C CA . LEU B 1 218 ? -11.094 24.359 -6.141 1 97.5 218 LEU B CA 1
ATOM 3822 C C . LEU B 1 218 ? -10.203 25.547 -6.48 1 97.5 218 LEU B C 1
ATOM 3824 O O . LEU B 1 218 ? -9.688 26.219 -5.582 1 97.5 218 LEU B O 1
ATOM 3828 N N . ARG B 1 219 ? -10.039 25.828 -7.75 1 97.81 219 ARG B N 1
ATOM 3829 C CA . ARG B 1 219 ? -9.242 26.984 -8.164 1 97.81 219 ARG B CA 1
ATOM 3830 C C . ARG B 1 219 ? -9.805 28.281 -7.594 1 97.81 219 ARG B C 1
ATOM 3832 O O . ARG B 1 219 ? -9.055 29.141 -7.133 1 97.81 219 ARG B O 1
ATOM 3839 N N . VAL B 1 220 ? -11.102 28.344 -7.652 1 97.69 220 VAL B N 1
ATOM 3840 C CA . VAL B 1 220 ? -11.766 29.531 -7.109 1 97.69 220 VAL B CA 1
ATOM 3841 C C . VAL B 1 220 ? -11.5 29.625 -5.609 1 97.69 220 VAL B C 1
ATOM 3843 O O . VAL B 1 220 ? -11.18 30.703 -5.098 1 97.69 220 VAL B O 1
ATOM 3846 N N . ALA B 1 221 ? -11.578 28.547 -4.918 1 96.88 221 ALA B N 1
ATOM 3847 C CA . ALA B 1 221 ? -11.336 28.531 -3.477 1 96.88 221 ALA B CA 1
ATOM 3848 C C . ALA B 1 221 ? -9.914 28.984 -3.154 1 96.88 221 ALA B C 1
ATOM 3850 O O . ALA B 1 221 ? -9.703 29.75 -2.215 1 96.88 221 ALA B O 1
ATOM 3851 N N . LEU B 1 222 ? -8.969 28.5 -3.91 1 97.25 222 LEU B N 1
ATOM 3852 C CA . LEU B 1 222 ? -7.578 28.875 -3.721 1 97.25 222 LEU B CA 1
ATOM 3853 C C . LEU B 1 222 ? -7.387 30.375 -3.949 1 97.25 222 LEU B C 1
ATOM 3855 O O . LEU B 1 222 ? -6.723 31.047 -3.158 1 97.25 222 LEU B O 1
ATOM 3859 N N . GLN B 1 223 ? -8.039 30.875 -4.953 1 96.5 223 GLN B N 1
ATOM 3860 C CA . GLN B 1 223 ? -7.91 32.281 -5.293 1 96.5 223 GLN B CA 1
ATOM 3861 C C . GLN B 1 223 ? -8.508 33.156 -4.203 1 96.5 223 GLN B C 1
ATOM 3863 O O . GLN B 1 223 ? -7.984 34.25 -3.91 1 96.5 223 GLN B O 1
ATOM 3868 N N . VAL B 1 224 ? -9.578 32.719 -3.666 1 96.44 224 VAL B N 1
ATOM 3869 C CA . VAL B 1 224 ? -10.227 33.469 -2.59 1 96.44 224 VAL B CA 1
ATOM 3870 C C . VAL B 1 224 ? -9.25 33.625 -1.424 1 96.44 224 VAL B C 1
ATOM 3872 O O . VAL B 1 224 ? -9.156 34.719 -0.838 1 96.44 224 VAL B O 1
ATOM 3875 N N . LEU B 1 225 ? -8.477 32.594 -1.091 1 95.38 225 LEU B N 1
ATOM 3876 C CA . LEU B 1 225 ? -7.512 32.656 0.001 1 95.38 225 LEU B CA 1
ATOM 3877 C C . LEU B 1 225 ? -6.305 33.5 -0.391 1 95.38 225 LEU B C 1
ATOM 3879 O O . LEU B 1 225 ? -5.773 34.281 0.429 1 95.38 225 LEU B O 1
ATOM 3883 N N . LEU B 1 226 ? -5.922 33.438 -1.634 1 93.5 226 LEU B N 1
ATOM 3884 C CA . LEU B 1 226 ? -4.75 34.156 -2.094 1 93.5 226 LEU B CA 1
ATOM 3885 C C . LEU B 1 226 ? -5.023 35.656 -2.094 1 93.5 226 LEU B C 1
ATOM 3887 O O . LEU B 1 226 ? -4.133 36.469 -1.788 1 93.5 226 LEU B O 1
ATOM 3891 N N . VAL B 1 227 ? -6.238 36.062 -2.396 1 93.06 227 VAL B N 1
ATOM 3892 C CA . VAL B 1 227 ? -6.613 37.469 -2.393 1 93.06 227 VAL B CA 1
ATOM 3893 C C . VAL B 1 227 ? -6.59 38.031 -0.964 1 93.06 227 VAL B C 1
ATOM 3895 O O . VAL B 1 227 ? -6.387 39.219 -0.748 1 93.06 227 VAL B O 1
ATOM 3898 N N . ARG B 1 228 ? -6.691 37.125 -0.027 1 92.12 228 ARG B N 1
ATOM 3899 C CA . ARG B 1 228 ? -6.629 37.5 1.382 1 92.12 228 ARG B CA 1
ATOM 3900 C C . ARG B 1 228 ? -5.188 37.5 1.888 1 92.12 228 ARG B C 1
ATOM 3902 O O . ARG B 1 228 ? -4.949 37.375 3.092 1 92.12 228 ARG B O 1
ATOM 3909 N N . ALA B 1 229 ? -4.234 37.469 1.036 1 91.12 229 ALA B N 1
ATOM 3910 C CA . ALA B 1 229 ? -2.803 37.625 1.28 1 91.12 229 ALA B CA 1
ATOM 3911 C C . ALA B 1 229 ? -2.236 36.375 1.978 1 91.12 229 ALA B C 1
ATOM 3913 O O . ALA B 1 229 ? -1.356 36.5 2.834 1 91.12 229 ALA B O 1
ATOM 3914 N N . VAL B 1 230 ? -2.822 35.281 1.768 1 93.25 230 VAL B N 1
ATOM 3915 C CA . VAL B 1 230 ? -2.27 34.031 2.252 1 93.25 230 VAL B CA 1
ATOM 3916 C C . VAL B 1 230 ? -0.979 33.719 1.5 1 93.25 230 VAL B C 1
ATOM 3918 O O . VAL B 1 230 ? -0.916 33.844 0.275 1 93.25 230 VAL B O 1
ATOM 3921 N N . ASN B 1 231 ? 0.043 33.312 2.234 1 93.75 231 ASN B N 1
ATOM 3922 C CA . ASN B 1 231 ? 1.34 33 1.646 1 93.75 231 ASN B CA 1
ATOM 3923 C C . ASN B 1 231 ? 1.359 31.594 1.062 1 93.75 231 ASN B C 1
ATOM 3925 O O . ASN B 1 231 ? 1.888 31.375 -0.029 1 93.75 231 ASN B O 1
ATOM 3929 N N . ILE B 1 232 ? 0.812 30.641 1.819 1 96.06 232 ILE B N 1
ATOM 3930 C CA . ILE B 1 232 ? 0.773 29.234 1.449 1 96.06 232 ILE B CA 1
ATOM 3931 C C . ILE B 1 232 ? -0.546 28.609 1.905 1 96.06 232 ILE B C 1
ATOM 3933 O O . ILE B 1 232 ? -1.103 29.016 2.932 1 96.06 232 ILE B O 1
ATOM 3937 N N . ILE B 1 233 ? -1.045 27.75 1.075 1 97.19 233 ILE B N 1
ATOM 3938 C CA . ILE B 1 233 ? -2.307 27.078 1.393 1 97.19 233 ILE B CA 1
ATOM 3939 C C . ILE B 1 233 ? -2.064 25.594 1.632 1 97.19 233 ILE B C 1
ATOM 3941 O O . ILE B 1 233 ? -1.474 24.922 0.791 1 97.19 233 ILE B O 1
ATOM 3945 N N . ILE B 1 234 ? -2.506 25.078 2.73 1 97.5 234 ILE B N 1
ATOM 3946 C CA . ILE B 1 234 ? -2.424 23.672 3.053 1 97.5 234 ILE B CA 1
ATOM 3947 C C . ILE B 1 234 ? -3.656 22.938 2.512 1 97.5 234 ILE B C 1
ATOM 3949 O O . ILE B 1 234 ? -4.789 23.297 2.84 1 97.5 234 ILE B O 1
ATOM 3953 N N . LEU B 1 235 ? -3.471 21.969 1.682 1 96.88 235 LEU B N 1
ATOM 3954 C CA . LEU B 1 235 ? -4.559 21.125 1.193 1 96.88 235 LEU B CA 1
ATOM 3955 C C . LEU B 1 235 ? -4.82 19.969 2.146 1 96.88 235 LEU B C 1
ATOM 3957 O O . LEU B 1 235 ? -4.383 18.844 1.895 1 96.88 235 LEU B O 1
ATOM 3961 N N . ALA B 1 236 ? -5.617 20.203 3.178 1 94.94 236 ALA B N 1
ATOM 3962 C CA . ALA B 1 236 ? -5.879 19.219 4.227 1 94.94 236 ALA B CA 1
ATOM 3963 C C . ALA B 1 236 ? -7.137 18.422 3.92 1 94.94 236 ALA B C 1
ATOM 3965 O O . ALA B 1 236 ? -8.039 18.328 4.754 1 94.94 236 ALA B O 1
ATOM 3966 N N . SER B 1 237 ? -7.227 17.891 2.744 1 91.06 237 SER B N 1
ATOM 3967 C CA . SER B 1 237 ? -8.305 17.047 2.254 1 91.06 237 SER B CA 1
ATOM 3968 C C . SER B 1 237 ? -7.773 15.961 1.324 1 91.06 237 SER B C 1
ATOM 3970 O O . SER B 1 237 ? -6.934 16.234 0.462 1 91.06 237 SER B O 1
ATOM 3972 N N . ASP B 1 238 ? -8.281 14.789 1.553 1 87.19 238 ASP B N 1
ATOM 3973 C CA . ASP B 1 238 ? -7.875 13.68 0.701 1 87.19 238 ASP B CA 1
ATOM 3974 C C . ASP B 1 238 ? -8.281 13.922 -0.751 1 87.19 238 ASP B C 1
ATOM 3976 O O . ASP B 1 238 ? -7.555 13.547 -1.675 1 87.19 238 ASP B O 1
ATOM 3980 N N . ASP B 1 239 ? -9.32 14.617 -0.958 1 88.12 239 ASP B N 1
ATOM 3981 C CA . ASP B 1 239 ? -9.867 14.844 -2.291 1 88.12 239 ASP B CA 1
ATOM 3982 C C . ASP B 1 239 ? -9.117 15.969 -3.006 1 88.12 239 ASP B C 1
ATOM 3984 O O . ASP B 1 239 ? -8.828 15.867 -4.199 1 88.12 239 ASP B O 1
ATOM 3988 N N . PHE B 1 240 ? -8.758 16.922 -2.311 1 92.12 240 PHE B N 1
ATOM 3989 C CA . PHE B 1 240 ? -8.211 18.125 -2.928 1 92.12 240 PHE B CA 1
ATOM 3990 C C . PHE B 1 240 ? -6.738 17.922 -3.275 1 92.12 240 PHE B C 1
ATOM 3992 O O . PHE B 1 240 ? -6.23 18.531 -4.215 1 92.12 240 PHE B O 1
ATOM 3999 N N . ARG B 1 241 ? -6.078 17.062 -2.598 1 90.38 241 ARG B N 1
ATOM 4000 C CA . ARG B 1 241 ? -4.645 16.859 -2.773 1 90.38 241 ARG B CA 1
ATOM 4001 C C . ARG B 1 241 ? -4.328 16.375 -4.188 1 90.38 241 ARG B C 1
ATOM 4003 O O . ARG B 1 241 ? -3.26 16.672 -4.723 1 90.38 241 ARG B O 1
ATOM 4010 N N . THR B 1 242 ? -5.266 15.672 -4.738 1 89.12 242 THR B N 1
ATOM 4011 C CA . THR B 1 242 ? -4.977 15.047 -6.023 1 89.12 242 THR B CA 1
ATOM 4012 C C . THR B 1 242 ? -5.918 15.57 -7.105 1 89.12 242 THR B C 1
ATOM 4014 O O . THR B 1 242 ? -6 14.992 -8.195 1 89.12 242 THR B O 1
ATOM 4017 N N . LEU B 1 243 ? -6.59 16.594 -6.852 1 94.12 243 LEU B N 1
ATOM 4018 C CA . LEU B 1 243 ? -7.648 17.031 -7.75 1 94.12 243 LEU B CA 1
ATOM 4019 C C . LEU B 1 243 ? -7.074 17.828 -8.914 1 94.12 243 LEU B C 1
ATOM 4021 O O . LEU B 1 243 ? -7.457 17.625 -10.07 1 94.12 243 LEU B O 1
ATOM 4025 N N . LEU B 1 244 ? -6.133 18.703 -8.648 1 96 244 LEU B N 1
ATOM 4026 C CA . LEU B 1 244 ? -5.551 19.547 -9.695 1 96 244 LEU B CA 1
ATOM 4027 C C . LEU B 1 244 ? -4.422 18.812 -10.414 1 96 244 LEU B C 1
ATOM 4029 O O . LEU B 1 244 ? -3.703 18.016 -9.805 1 96 244 LEU B O 1
ATOM 4033 N N . PRO B 1 245 ? -4.309 19.078 -11.68 1 93.88 245 PRO B N 1
ATOM 4034 C CA . PRO B 1 245 ? -3.164 18.516 -12.391 1 93.88 245 PRO B CA 1
ATOM 4035 C C . PRO B 1 245 ? -1.826 18.906 -11.773 1 93.88 245 PRO B C 1
ATOM 4037 O O . PRO B 1 245 ? -1.707 20 -11.203 1 93.88 245 PRO B O 1
ATOM 4040 N N . HIS B 1 246 ? -0.859 18.047 -11.977 1 90.25 246 HIS B N 1
ATOM 4041 C CA . HIS B 1 246 ? 0.429 18.203 -11.312 1 90.25 246 HIS B CA 1
ATOM 4042 C C . HIS B 1 246 ? 1.12 19.484 -11.758 1 90.25 246 HIS B C 1
ATOM 4044 O O . HIS B 1 246 ? 1.949 20.031 -11.023 1 90.25 246 HIS B O 1
ATOM 4050 N N . ASP B 1 247 ? 0.789 19.984 -12.914 1 92.94 247 ASP B N 1
ATOM 4051 C CA . ASP B 1 247 ? 1.46 21.172 -13.453 1 92.94 247 ASP B CA 1
ATOM 4052 C C . ASP B 1 247 ? 0.618 22.422 -13.242 1 92.94 247 ASP B C 1
ATOM 4054 O O . ASP B 1 247 ? 0.946 23.484 -13.766 1 92.94 247 ASP B O 1
ATOM 4058 N N . ASP B 1 248 ? -0.4 22.312 -12.516 1 95.25 248 ASP B N 1
ATOM 4059 C CA . ASP B 1 248 ? -1.209 23.5 -12.227 1 95.25 248 ASP B CA 1
ATOM 4060 C C . ASP B 1 248 ? -0.409 24.531 -11.445 1 95.25 248 ASP B C 1
ATOM 4062 O O . ASP B 1 248 ? 0.149 24.234 -10.391 1 95.25 248 ASP B O 1
ATOM 4066 N N . PRO B 1 249 ? -0.326 25.734 -11.898 1 94.69 249 PRO B N 1
ATOM 4067 C CA . PRO B 1 249 ? 0.5 26.766 -11.266 1 94.69 249 PRO B CA 1
ATOM 4068 C C . PRO B 1 249 ? 0.065 27.078 -9.836 1 94.69 249 PRO B C 1
ATOM 4070 O O . PRO B 1 249 ? 0.886 27.484 -9.008 1 94.69 249 PRO B O 1
ATOM 4073 N N . LEU B 1 250 ? -1.168 26.891 -9.523 1 95.75 250 LEU B N 1
ATOM 4074 C CA . LEU B 1 250 ? -1.671 27.203 -8.188 1 95.75 250 LEU B CA 1
ATOM 4075 C C . LEU B 1 250 ? -1.072 26.266 -7.148 1 95.75 250 LEU B C 1
ATOM 4077 O O . LEU B 1 250 ? -1.061 26.578 -5.953 1 95.75 250 LEU B O 1
ATOM 4081 N N . LEU B 1 251 ? -0.609 25.109 -7.566 1 95.06 251 LEU B N 1
ATOM 4082 C CA . LEU B 1 251 ? -0.055 24.125 -6.648 1 95.06 251 LEU B CA 1
ATOM 4083 C C . LEU B 1 251 ? 1.253 24.625 -6.039 1 95.06 251 LEU B C 1
ATOM 4085 O O . LEU B 1 251 ? 1.665 24.141 -4.98 1 95.06 251 LEU B O 1
ATOM 4089 N N . LYS B 1 252 ? 1.874 25.609 -6.711 1 93.38 252 LYS B N 1
ATOM 4090 C CA . LYS B 1 252 ? 3.104 26.188 -6.176 1 93.38 252 LYS B CA 1
ATOM 4091 C C . LYS B 1 252 ? 2.836 26.953 -4.879 1 93.38 252 LYS B C 1
ATOM 4093 O O . LYS B 1 252 ? 3.754 27.172 -4.086 1 93.38 252 LYS B O 1
ATOM 4098 N N . LYS B 1 253 ? 1.594 27.344 -4.707 1 95 253 LYS B N 1
ATOM 4099 C CA . LYS B 1 253 ? 1.197 28.078 -3.504 1 95 253 LYS B CA 1
ATOM 4100 C C . LYS B 1 253 ? 0.552 27.141 -2.482 1 95 253 LYS B C 1
ATOM 4102 O O . LYS B 1 253 ? -0.047 27.594 -1.508 1 95 253 LYS B O 1
ATOM 4107 N N . CYS B 1 254 ? 0.659 25.859 -2.717 1 96.75 254 CYS B N 1
ATOM 4108 C CA . CYS B 1 254 ? 0 24.891 -1.847 1 96.75 254 CYS B CA 1
ATOM 4109 C C . CYS B 1 254 ? 1.011 23.922 -1.248 1 96.75 254 CYS B C 1
ATOM 4111 O O . CYS B 1 254 ? 2.104 23.75 -1.789 1 96.75 254 CYS B O 1
ATOM 4113 N N . VAL B 1 255 ? 0.641 23.375 -0.143 1 96.19 255 VAL B N 1
ATOM 4114 C CA . VAL B 1 255 ? 1.393 22.297 0.483 1 96.19 255 VAL B CA 1
ATOM 4115 C C . VAL B 1 255 ? 0.484 21.078 0.685 1 96.19 255 VAL B C 1
ATOM 4117 O O . VAL B 1 255 ? -0.66 21.219 1.122 1 96.19 255 VAL B O 1
ATOM 4120 N N . ASP B 1 256 ? 0.946 19.969 0.269 1 96.56 256 ASP B N 1
ATOM 4121 C CA . ASP B 1 256 ? 0.304 18.688 0.569 1 96.56 256 ASP B CA 1
ATOM 4122 C C . ASP B 1 256 ? 0.831 18.109 1.878 1 96.56 256 ASP B C 1
ATOM 4124 O O . ASP B 1 256 ? 1.993 17.703 1.961 1 96.56 256 ASP B O 1
ATOM 4128 N N . PRO B 1 257 ? -0.04 18.031 2.877 1 97.12 257 PRO B N 1
ATOM 4129 C CA . PRO B 1 257 ? 0.425 17.5 4.164 1 97.12 257 PRO B CA 1
ATOM 4130 C C . PRO B 1 257 ? 1.043 16.109 4.043 1 97.12 257 PRO B C 1
ATOM 4132 O O . PRO B 1 257 ? 1.925 15.758 4.832 1 97.12 257 PRO B O 1
ATOM 4135 N N . PHE B 1 258 ? 0.657 15.273 3.088 1 97.19 258 PHE B N 1
ATOM 4136 C CA . PHE B 1 258 ? 1.225 13.945 2.891 1 97.19 258 PHE B CA 1
ATOM 4137 C C . PHE B 1 258 ? 2.707 14.039 2.545 1 97.19 258 PHE B C 1
ATOM 4139 O O . PHE B 1 258 ? 3.506 13.211 2.994 1 97.19 258 PHE B O 1
ATOM 4146 N N . ASP B 1 259 ? 2.998 15.062 1.753 1 96.69 259 ASP B N 1
ATOM 4147 C CA . ASP B 1 259 ? 4.398 15.266 1.397 1 96.69 259 ASP B CA 1
ATOM 4148 C C . ASP B 1 259 ? 5.23 15.625 2.627 1 96.69 259 ASP B C 1
ATOM 4150 O O . ASP B 1 259 ? 6.312 15.07 2.832 1 96.69 259 ASP B O 1
ATOM 4154 N N . SER B 1 260 ? 4.715 16.531 3.42 1 97.44 260 SER B N 1
ATOM 4155 C CA . SER B 1 260 ? 5.414 16.953 4.629 1 97.44 260 SER B CA 1
ATOM 4156 C C . SER B 1 260 ? 5.598 15.797 5.598 1 97.44 260 SER B C 1
ATOM 4158 O O . SER B 1 260 ? 6.676 15.625 6.168 1 97.44 260 SER B O 1
ATOM 4160 N N . LEU B 1 261 ? 4.531 15.047 5.777 1 98 261 LEU B N 1
ATOM 4161 C CA . LEU B 1 261 ? 4.598 13.883 6.652 1 98 261 LEU B CA 1
ATOM 4162 C C . LEU B 1 261 ? 5.621 12.875 6.141 1 98 261 LEU B C 1
ATOM 4164 O O . LEU B 1 261 ? 6.422 12.352 6.914 1 98 261 LEU B O 1
ATOM 4168 N N . ALA B 1 262 ? 5.602 12.594 4.824 1 97.62 262 ALA B N 1
ATOM 4169 C CA . ALA B 1 262 ? 6.539 11.648 4.223 1 97.62 262 ALA B CA 1
ATOM 4170 C C . ALA B 1 262 ? 7.98 12.094 4.426 1 97.62 262 ALA B C 1
ATOM 4172 O O . ALA B 1 262 ? 8.836 11.312 4.84 1 97.62 262 ALA B O 1
ATOM 4173 N N . ARG B 1 263 ? 8.25 13.359 4.172 1 97 263 ARG B N 1
ATOM 4174 C CA . ARG B 1 263 ? 9.602 13.891 4.312 1 97 263 ARG B CA 1
ATOM 4175 C C . ARG B 1 263 ? 10.078 13.812 5.762 1 97 263 ARG B C 1
ATOM 4177 O O . ARG B 1 263 ? 11.195 13.375 6.031 1 97 263 ARG B O 1
ATOM 4184 N N . SER B 1 264 ? 9.219 14.195 6.676 1 97 264 SER B N 1
ATOM 4185 C CA . SER B 1 264 ? 9.562 14.125 8.094 1 97 264 SER B CA 1
ATOM 4186 C C . SER B 1 264 ? 9.828 12.688 8.523 1 97 264 SER B C 1
ATOM 4188 O O . SER B 1 264 ? 10.742 12.43 9.305 1 97 264 SER B O 1
ATOM 4190 N N . THR B 1 265 ? 9.023 11.789 8.039 1 96.81 265 THR B N 1
ATOM 4191 C CA . THR B 1 265 ? 9.148 10.367 8.359 1 96.81 265 THR B CA 1
ATOM 4192 C C . THR B 1 265 ? 10.492 9.828 7.891 1 96.81 265 THR B C 1
ATOM 4194 O O . THR B 1 265 ? 11.211 9.172 8.656 1 96.81 265 THR B O 1
ATOM 4197 N N . VAL B 1 266 ? 10.867 10.094 6.641 1 94.75 266 VAL B N 1
ATOM 4198 C CA . VAL B 1 266 ? 12.102 9.594 6.055 1 94.75 266 VAL B CA 1
ATOM 4199 C C . VAL B 1 266 ? 13.297 10.164 6.812 1 94.75 266 VAL B C 1
ATOM 4201 O O . VAL B 1 266 ? 14.258 9.445 7.109 1 94.75 266 VAL B O 1
ATOM 4204 N N . LYS B 1 267 ? 13.227 11.453 7.141 1 92.69 267 LYS B N 1
ATOM 4205 C CA . LYS B 1 267 ? 14.297 12.102 7.891 1 92.69 267 LYS B CA 1
ATOM 4206 C C . LYS B 1 267 ? 14.516 11.414 9.242 1 92.69 267 LYS B C 1
ATOM 4208 O O . LYS B 1 267 ? 15.656 11.125 9.617 1 92.69 267 LYS B O 1
ATOM 4213 N N . LEU B 1 268 ? 13.461 11.117 9.906 1 92.56 268 LEU B N 1
ATOM 4214 C CA . LEU B 1 268 ? 13.539 10.484 11.219 1 92.56 268 LEU B CA 1
ATOM 4215 C C . LEU B 1 268 ? 14.023 9.047 11.102 1 92.56 268 LEU B C 1
ATOM 4217 O O . LEU B 1 268 ? 14.867 8.602 11.883 1 92.56 268 LEU B O 1
ATOM 4221 N N . ALA B 1 269 ? 13.43 8.305 10.172 1 88.38 269 ALA B N 1
ATOM 4222 C CA . ALA B 1 269 ? 13.758 6.891 9.992 1 88.38 269 ALA B CA 1
ATOM 4223 C C . ALA B 1 269 ? 15.219 6.719 9.586 1 88.38 269 ALA B C 1
ATOM 4225 O O . ALA B 1 269 ? 15.875 5.762 10.016 1 88.38 269 ALA B O 1
ATOM 4226 N N . GLN B 1 270 ? 15.727 7.598 8.812 1 82.12 270 GLN B N 1
ATOM 4227 C CA . GLN B 1 270 ? 17.078 7.457 8.289 1 82.12 270 GLN B CA 1
ATOM 4228 C C . GLN B 1 270 ? 18.109 8 9.273 1 82.12 270 GLN B C 1
ATOM 4230 O O . GLN B 1 270 ? 19.297 7.668 9.188 1 82.12 270 GLN B O 1
ATOM 4235 N N . SER B 1 271 ? 17.75 8.938 10.07 1 76.12 271 SER B N 1
ATOM 4236 C CA . SER B 1 271 ? 18.672 9.422 11.086 1 76.12 271 SER B CA 1
ATOM 4237 C C . SER B 1 271 ? 19.078 8.312 12.039 1 76.12 271 SER B C 1
ATOM 4239 O O . SER B 1 271 ? 20.156 8.375 12.648 1 76.12 271 SER B O 1
ATOM 4241 N N . ALA B 1 272 ? 18.344 7.324 12.141 1 60.47 272 ALA B N 1
ATOM 4242 C CA . ALA B 1 272 ? 18.656 6.188 13 1 60.47 272 ALA B CA 1
ATOM 4243 C C . ALA B 1 272 ? 19.75 5.324 12.391 1 60.47 272 ALA B C 1
ATOM 4245 O O . ALA B 1 272 ? 20.531 4.691 13.117 1 60.47 272 ALA B O 1
ATOM 4246 N N . ILE B 1 273 ? 19.766 5.211 11.078 1 56.62 273 ILE B N 1
ATOM 4247 C CA . ILE B 1 273 ? 20.75 4.391 10.391 1 56.62 273 ILE B CA 1
ATOM 4248 C C . ILE B 1 273 ? 22.141 5 10.578 1 56.62 273 ILE B C 1
ATOM 4250 O O . ILE B 1 273 ? 23.125 4.273 10.758 1 56.62 273 ILE B O 1
ATOM 4254 N N . LYS B 1 274 ? 22.219 6.297 10.562 1 51.03 274 LYS B N 1
ATOM 4255 C CA . LYS B 1 274 ? 23.5 6.961 10.719 1 51.03 274 LYS B CA 1
ATOM 4256 C C . LYS B 1 274 ? 24.047 6.785 12.133 1 51.03 274 LYS B C 1
ATOM 4258 O O . LYS B 1 274 ? 25.266 6.816 12.336 1 51.03 274 LYS B O 1
ATOM 4263 N N . CYS B 1 275 ? 23.234 6.633 13.055 1 43.34 275 CYS B N 1
ATOM 4264 C CA . CYS B 1 275 ? 23.766 6.496 14.398 1 43.34 275 CYS B CA 1
ATOM 4265 C C . CYS B 1 275 ? 24.094 5.039 14.711 1 43.34 275 CYS B C 1
ATOM 4267 O O . CYS B 1 275 ? 24.625 4.73 15.781 1 43.34 275 CYS B O 1
ATOM 4269 N N . SER B 1 276 ? 23.609 4.094 13.914 1 40.84 276 SER B N 1
ATOM 4270 C CA . SER B 1 276 ? 24.016 2.732 14.227 1 40.84 276 SER B CA 1
ATOM 4271 C C . SER B 1 276 ? 25.344 2.385 13.539 1 40.84 276 SER B C 1
ATOM 4273 O O . SER B 1 276 ? 25.578 2.789 12.398 1 40.84 276 SER B O 1
#

InterPro domains:
  IPR001920 Asp/Glu racemase [G3DSA:3.40.50.1860] (42-263)
  IPR001920 Asp/Glu racemase [G3DSA:3.40.50.1860] (140-257)
  IPR001920 Asp/Glu racemase [SSF53681] (42-148)
  IPR001920 Asp/Glu racemase [SSF53681] (161-269)
  IPR004380 Aspartate racemase [TIGR00035] (41-269)
  IPR015942 Asp/Glu/hydantoin racemase [PF01177] (46-264)

Nearest PDB structures (foldseek):
  1jfl-assembly1_B  TM=8.666E-01  e=7.828E-13  Pyrococcus horikoshii OT3
  2dx7-assembly1_B  TM=8.722E-01  e=3.499E-12  Pyrococcus horikoshii OT3
  2zsk-assembly1_B  TM=8.598E-01  e=2.524E-10  Pyrococcus horikoshii OT3
  1iu9-assembly1_A  TM=8.785E-01  e=8.045E-04  Pyrococcus horikoshii OT3
  4b1f-assembly1_B  TM=6.047E-01  e=1.711E-05  Helicobacter pylori